Protein AF-0000000085978468 (afdb_homodimer)

Nearest PDB structures (foldseek):
  7ov3-assembly1_A  TM=9.668E-01  e=3.019E-41  Sus scrofa
  2bq8-assembly1_X  TM=9.575E-01  e=3.604E-41  Homo sapiens
  1qhw-assembly1_A  TM=9.671E-01  e=4.056E-40  Rattus norvegicus
  1qfc-assembly1_A  TM=9.639E-01  e=6.509E-35  Rattus norvegicus
  3tgh-assembly1_A  TM=8.774E-01  e=1.581E-21  Plasmodium falciparum 3D7

Radius of gyration: 28.79 Å; Cα contacts (8 Å, |Δi|>4): 1608; chains: 2; bounding box: 61×86×81 Å

Structure (mmCIF, N/CA/C/O backbone):
data_AF-0000000085978468-model_v1
#
loop_
_entity.id
_entity.type
_entity.pdbx_description
1 polymer 'Tartrate-resistant acid phosphatase type 5'
#
loop_
_atom_site.group_PDB
_atom_site.id
_atom_site.type_symbol
_atom_site.label_atom_id
_atom_site.label_alt_id
_atom_site.label_comp_id
_atom_site.label_asym_id
_atom_site.label_entity_id
_atom_site.label_seq_id
_atom_site.pdbx_PDB_ins_code
_atom_site.Cartn_x
_atom_site.Cartn_y
_atom_site.Cartn_z
_atom_site.occupancy
_atom_site.B_iso_or_equiv
_atom_site.auth_seq_id
_atom_site.auth_comp_id
_atom_site.auth_asym_id
_atom_site.auth_atom_id
_atom_site.pdbx_PDB_model_num
ATOM 1 N N . MET A 1 1 ? 39.812 1.463 46.656 1 26.48 1 MET A N 1
ATOM 2 C CA . MET A 1 1 ? 38.469 1.036 47.031 1 26.48 1 MET A CA 1
ATOM 3 C C . MET A 1 1 ? 37.406 1.981 46.5 1 26.48 1 MET A C 1
ATOM 5 O O . MET A 1 1 ? 37.062 2.984 47.125 1 26.48 1 MET A O 1
ATOM 9 N N . MET A 1 2 ? 37.5 2.389 45.219 1 29.5 2 MET A N 1
ATOM 10 C CA . MET A 1 2 ? 36.812 3.49 44.531 1 29.5 2 MET A CA 1
ATOM 11 C C . MET A 1 2 ? 35.312 3.211 44.438 1 29.5 2 MET A C 1
ATOM 13 O O . MET A 1 2 ? 34.906 2.162 43.906 1 29.5 2 MET A O 1
ATOM 17 N N . THR A 1 3 ? 34.469 3.848 45.344 1 26.75 3 THR A N 1
ATOM 18 C CA . THR A 1 3 ? 33.031 3.703 45.562 1 26.75 3 THR A CA 1
ATOM 19 C C . THR A 1 3 ? 32.25 4.137 44.344 1 26.75 3 THR A C 1
ATOM 21 O O . THR A 1 3 ? 32.375 5.27 43.875 1 26.75 3 THR A O 1
ATOM 24 N N . PHE A 1 4 ? 32 3.252 43.375 1 26.36 4 PHE A N 1
ATOM 25 C CA . PHE A 1 4 ? 31.234 3.422 42.125 1 26.36 4 PHE A CA 1
ATOM 26 C C . PHE A 1 4 ? 29.797 3.82 42.438 1 26.36 4 PHE A C 1
ATOM 28 O O . PHE A 1 4 ? 29.047 3.035 43 1 26.36 4 PHE A O 1
ATOM 35 N N . LYS A 1 5 ? 29.641 5.137 42.781 1 25.38 5 LYS A N 1
ATOM 36 C CA . LYS A 1 5 ? 28.297 5.602 43.125 1 25.38 5 LYS A CA 1
ATOM 37 C C . LYS A 1 5 ? 27.312 5.332 41.969 1 25.38 5 LYS A C 1
ATOM 39 O O . LYS A 1 5 ? 27.578 5.676 40.812 1 25.38 5 LYS A O 1
ATOM 44 N N . ALA A 1 6 ? 26.25 4.406 42.219 1 24.42 6 ALA A N 1
ATOM 45 C CA . ALA A 1 6 ? 25.078 3.906 41.5 1 24.42 6 ALA A CA 1
ATOM 46 C C . ALA A 1 6 ? 24.156 5.051 41.094 1 24.42 6 ALA A C 1
ATOM 48 O O . ALA A 1 6 ? 23.578 5.723 41.969 1 24.42 6 ALA A O 1
ATOM 49 N N . THR A 1 7 ? 24.5 5.918 40.219 1 24.58 7 THR A N 1
ATOM 50 C CA . THR A 1 7 ? 23.531 6.938 39.812 1 24.58 7 THR A CA 1
ATOM 51 C C . THR A 1 7 ? 22.25 6.297 39.312 1 24.58 7 THR A C 1
ATOM 53 O O . THR A 1 7 ? 22.281 5.531 38.344 1 24.58 7 THR A O 1
ATOM 56 N N . CYS A 1 8 ? 21.297 6.008 40.219 1 23.36 8 CYS A N 1
ATOM 57 C CA . CYS A 1 8 ? 19.969 5.473 39.938 1 23.36 8 CYS A CA 1
ATOM 58 C C . CYS A 1 8 ? 19.25 6.309 38.875 1 23.36 8 CYS A C 1
ATOM 60 O O . CYS A 1 8 ? 19.016 7.5 39.062 1 23.36 8 CYS A O 1
ATOM 62 N N . LEU A 1 9 ? 19.375 5.98 37.625 1 24.44 9 LEU A N 1
ATOM 63 C CA . LEU A 1 9 ? 18.656 6.555 36.5 1 24.44 9 LEU A CA 1
ATOM 64 C C . LEU A 1 9 ? 17.156 6.453 36.688 1 24.44 9 LEU A C 1
ATOM 66 O O . LEU A 1 9 ? 16.609 5.355 36.844 1 24.44 9 LEU A O 1
ATOM 70 N N . PHE A 1 10 ? 16.516 7.484 37.281 1 25.12 10 PHE A N 1
ATOM 71 C CA . PHE A 1 10 ? 15.086 7.672 37.469 1 25.12 10 PHE A CA 1
ATOM 72 C C . PHE A 1 10 ? 14.344 7.531 36.125 1 25.12 10 PHE A C 1
ATOM 74 O O . PHE A 1 10 ? 14.555 8.32 35.219 1 25.12 10 PHE A O 1
ATOM 81 N N . PHE A 1 11 ? 14.078 6.359 35.688 1 29.09 11 PHE A N 1
ATOM 82 C CA . PHE A 1 11 ? 13.094 6.129 34.625 1 29.09 11 PHE A CA 1
ATOM 83 C C . PHE A 1 11 ? 11.711 6.602 35.094 1 29.09 11 PHE A C 1
ATOM 85 O O . PHE A 1 11 ? 11.07 5.953 35.906 1 29.09 11 PHE A O 1
ATOM 92 N N . ALA A 1 12 ? 11.484 7.918 35.219 1 30.02 12 ALA A N 1
ATOM 93 C CA . ALA A 1 12 ? 10.148 8.43 35.5 1 30.02 12 ALA A CA 1
ATOM 94 C C . ALA A 1 12 ? 9.141 7.93 34.469 1 30.02 12 ALA A C 1
ATOM 96 O O . ALA A 1 12 ? 9.266 8.219 33.281 1 30.02 12 ALA A O 1
ATOM 97 N N . SER A 1 13 ? 8.648 6.797 34.688 1 30.3 13 SER A N 1
ATOM 98 C CA . SER A 1 13 ? 7.465 6.387 33.938 1 30.3 13 SER A CA 1
ATOM 99 C C . SER A 1 13 ? 6.383 7.457 33.969 1 30.3 13 SER A C 1
ATOM 101 O O . SER A 1 13 ? 6.145 8.062 35.031 1 30.3 13 SER A O 1
ATOM 103 N N . ILE A 1 14 ? 6.062 8.133 32.938 1 32.5 14 ILE A N 1
ATOM 104 C CA . ILE A 1 14 ? 4.953 9.055 32.719 1 32.5 14 ILE A CA 1
ATOM 105 C C . ILE A 1 14 ? 3.666 8.438 33.281 1 32.5 14 ILE A C 1
ATOM 107 O O . ILE A 1 14 ? 2.564 8.852 32.906 1 32.5 14 ILE A O 1
ATOM 111 N N . THR A 1 15 ? 3.742 7.262 34 1 33.84 15 THR A N 1
ATOM 112 C CA . THR A 1 15 ? 2.471 6.738 34.469 1 33.84 15 THR A CA 1
ATOM 113 C C . THR A 1 15 ? 1.829 7.707 35.469 1 33.84 15 THR A C 1
ATOM 115 O O . THR A 1 15 ? 0.664 7.547 35.812 1 33.84 15 THR A O 1
ATOM 118 N N . GLU A 1 16 ? 2.652 8.391 36.25 1 32.75 16 GLU A N 1
ATOM 119 C CA . GLU A 1 16 ? 2.045 8.938 37.469 1 32.75 16 GLU A CA 1
ATOM 120 C C . GLU A 1 16 ? 1.014 10.008 37.125 1 32.75 16 GLU A C 1
ATOM 122 O O . GLU A 1 16 ? 0.397 10.586 38.031 1 32.75 16 GLU A O 1
ATOM 127 N N . PHE A 1 17 ? 1.18 10.633 36 1 33.09 17 PHE A N 1
ATOM 128 C CA . PHE A 1 17 ? 0.392 11.859 35.969 1 33.09 17 PHE A CA 1
ATOM 129 C C . PHE A 1 17 ? -1.087 11.547 35.781 1 33.09 17 PHE A C 1
ATOM 131 O O . PHE A 1 17 ? -1.869 12.422 35.406 1 33.09 17 PHE A O 1
ATOM 138 N N . LEU A 1 18 ? -1.506 10.18 35.688 1 33.34 18 LEU A N 1
ATOM 139 C CA . LEU A 1 18 ? -2.932 10.047 35.406 1 33.34 18 LEU A CA 1
ATOM 140 C C . LEU A 1 18 ? -3.756 10.242 36.688 1 33.34 18 LEU A C 1
ATOM 142 O O . LEU A 1 18 ? -4.066 9.281 37.375 1 33.34 18 LEU A O 1
ATOM 146 N N . ASN A 1 19 ? -3.453 10.977 37.562 1 31.91 19 ASN A N 1
ATOM 147 C CA . ASN A 1 19 ? -4.527 11.211 38.531 1 31.91 19 ASN A CA 1
ATOM 148 C C . ASN A 1 19 ? -5.836 11.57 37.844 1 31.91 19 ASN A C 1
ATOM 150 O O . ASN A 1 19 ? -5.906 12.578 37.125 1 31.91 19 ASN A O 1
ATOM 154 N N . VAL A 1 20 ? -6.832 10.695 37.75 1 36.25 20 VAL A N 1
ATOM 155 C CA . VAL A 1 20 ? -8.188 10.883 37.219 1 36.25 20 VAL A CA 1
ATOM 156 C C . VAL A 1 20 ? -8.859 12.039 37.969 1 36.25 20 VAL A C 1
ATOM 158 O O . VAL A 1 20 ? -9.586 11.812 38.938 1 36.25 20 VAL A O 1
ATOM 161 N N . SER A 1 21 ? -8.242 12.867 38.719 1 32.44 21 SER A N 1
ATOM 162 C CA . SER A 1 21 ? -9.125 13.914 39.219 1 32.44 21 SER A CA 1
ATOM 163 C C . SER A 1 21 ? -9.992 14.492 38.094 1 32.44 21 SER A C 1
ATOM 165 O O . SER A 1 21 ? -9.578 14.523 36.938 1 32.44 21 SER A O 1
ATOM 167 N N . THR A 1 22 ? -11.328 14.5 38.188 1 38.53 22 THR A N 1
ATOM 168 C CA . THR A 1 22 ? -12.281 15.203 37.344 1 38.53 22 THR A CA 1
ATOM 169 C C . THR A 1 22 ? -11.664 16.469 36.75 1 38.53 22 THR A C 1
ATOM 171 O O . THR A 1 22 ? -11.711 17.531 37.375 1 38.53 22 THR A O 1
ATOM 174 N N . CYS A 1 23 ? -10.484 16.469 36.469 1 41.81 23 CYS A N 1
ATOM 175 C CA . CYS A 1 23 ? -9.695 17.625 36.031 1 41.81 23 CYS A CA 1
ATOM 176 C C . CYS A 1 23 ? -10.367 18.328 34.875 1 41.81 23 CYS A C 1
ATOM 178 O O . CYS A 1 23 ? -10.609 17.719 33.812 1 41.81 23 CYS A O 1
ATOM 180 N N . LEU A 1 24 ? -11.25 19.297 35.062 1 49.84 24 LEU A N 1
ATOM 181 C CA . LEU A 1 24 ? -11.805 20.25 34.094 1 49.84 24 LEU A CA 1
ATOM 182 C C . LEU A 1 24 ? -10.859 20.453 32.938 1 49.84 24 LEU A C 1
ATOM 184 O O . LEU A 1 24 ? -9.648 20.609 33.125 1 49.84 24 LEU A O 1
ATOM 188 N N . LYS A 1 25 ? -11.227 20.094 31.75 1 68.25 25 LYS A N 1
ATOM 189 C CA . LYS A 1 25 ? -10.469 20.328 30.531 1 68.25 25 LYS A CA 1
ATOM 190 C C . LYS A 1 25 ? -9.945 21.766 30.469 1 68.25 25 LYS A C 1
ATOM 192 O O . LYS A 1 25 ? -10.727 22.703 30.344 1 68.25 25 LYS A O 1
ATOM 197 N N . SER A 1 26 ? -8.875 22.109 30.844 1 83.94 26 SER A N 1
ATOM 198 C CA . SER A 1 26 ? -8.297 23.453 30.969 1 83.94 26 SER A CA 1
ATOM 199 C C . SER A 1 26 ? -7.508 23.828 29.719 1 83.94 26 SER A C 1
ATOM 201 O O . SER A 1 26 ? -6.953 24.922 29.641 1 83.94 26 SER A O 1
ATOM 203 N N . SER A 1 27 ? -7.566 23.031 28.719 1 96.62 27 SER A N 1
ATOM 204 C CA . SER A 1 27 ? -6.793 23.328 27.516 1 96.62 27 SER A CA 1
ATOM 205 C C . SER A 1 27 ? -7.523 22.859 26.266 1 96.62 27 SER A C 1
ATOM 207 O O . SER A 1 27 ? -8.453 22.062 26.344 1 96.62 27 SER A O 1
ATOM 209 N N . LEU A 1 28 ? -7.316 23.562 25.109 1 98.44 28 LEU A N 1
ATOM 210 C CA . LEU A 1 28 ? -7.695 23.062 23.797 1 98.44 28 LEU A CA 1
ATOM 211 C C . LEU A 1 28 ? -6.727 22 23.312 1 98.44 28 LEU A C 1
ATOM 213 O O . LEU A 1 28 ? -5.508 22.203 23.328 1 98.44 28 LEU A O 1
ATOM 217 N N . LYS A 1 29 ? -7.25 20.812 22.969 1 98.75 29 LYS A N 1
ATOM 218 C CA . LYS A 1 29 ? -6.406 19.688 22.594 1 98.75 29 LYS A CA 1
ATOM 219 C C . LYS A 1 29 ? -6.703 19.234 21.172 1 98.75 29 LYS A C 1
ATOM 221 O O . LYS A 1 29 ? -7.859 18.969 20.828 1 98.75 29 LYS A O 1
ATOM 226 N N . LEU A 1 30 ? -5.66 19.156 20.359 1 98.88 30 LEU A N 1
ATOM 227 C CA . LEU A 1 30 ? -5.777 18.781 18.953 1 98.88 30 LEU A CA 1
ATOM 228 C C . LEU A 1 30 ? -4.844 17.625 18.625 1 98.88 30 LEU A C 1
ATOM 230 O O . LEU A 1 30 ? -3.824 17.422 19.281 1 98.88 30 LEU A O 1
ATOM 234 N N . GLU A 1 31 ? -5.227 16.812 17.688 1 98.94 31 GLU A N 1
ATOM 235 C CA . GLU A 1 31 ? -4.312 15.891 17.031 1 98.94 31 GLU A CA 1
ATOM 236 C C . GLU A 1 31 ? -4.105 16.266 15.562 1 98.94 31 GLU A C 1
ATOM 238 O O . GLU A 1 31 ? -5.004 16.812 14.93 1 98.94 31 GLU A O 1
ATOM 243 N N . VAL A 1 32 ? -2.877 16.031 15.086 1 98.94 32 VAL A N 1
ATOM 244 C CA . VAL A 1 32 ? -2.506 16.375 13.719 1 98.94 32 VAL A CA 1
ATOM 245 C C . VAL A 1 32 ? -1.929 15.148 13.016 1 98.94 32 VAL A C 1
ATOM 247 O O . VAL A 1 32 ? -1.087 14.438 13.578 1 98.94 32 VAL A O 1
ATOM 250 N N . LEU A 1 33 ? -2.387 14.836 11.844 1 98.88 33 LEU A N 1
ATOM 251 C CA . LEU A 1 33 ? -1.764 13.836 10.992 1 98.88 33 LEU A CA 1
ATOM 252 C C . LEU A 1 33 ? -1.83 14.258 9.523 1 98.88 33 LEU A C 1
ATOM 254 O O . LEU A 1 33 ? -2.68 15.062 9.141 1 98.88 33 LEU A O 1
ATOM 258 N N . ALA A 1 34 ? -0.915 13.82 8.734 1 98.94 34 ALA A N 1
ATOM 259 C CA . ALA A 1 34 ? -0.902 13.977 7.285 1 98.94 34 ALA A CA 1
ATOM 260 C C . ALA A 1 34 ? -0.398 12.711 6.602 1 98.94 34 ALA A C 1
ATOM 262 O O . ALA A 1 34 ? 0.138 11.82 7.258 1 98.94 34 ALA A O 1
ATOM 263 N N . ASP A 1 35 ? -0.643 12.641 5.289 1 98.69 35 ASP A N 1
ATOM 264 C CA . ASP A 1 35 ? -0.158 11.516 4.496 1 98.69 35 ASP A CA 1
ATOM 265 C C . ASP A 1 35 ? -0.61 10.18 5.098 1 98.69 35 ASP A C 1
ATOM 267 O O . ASP A 1 35 ? 0.208 9.289 5.328 1 98.69 35 ASP A O 1
ATOM 271 N N . TRP A 1 36 ? -1.919 10.102 5.289 1 98.56 36 TRP A N 1
ATOM 272 C CA . TRP A 1 36 ? -2.477 9.008 6.066 1 98.56 36 TRP A CA 1
ATOM 273 C C . TRP A 1 36 ? -3.328 8.094 5.191 1 98.56 36 TRP A C 1
ATOM 275 O O . TRP A 1 36 ? -3.678 6.98 5.594 1 98.56 36 TRP A O 1
ATOM 285 N N . GLY A 1 37 ? -3.617 8.43 3.953 1 96.12 37 GLY A N 1
ATOM 286 C CA . GLY A 1 37 ? -4.742 7.98 3.15 1 96.12 37 GLY A CA 1
ATOM 287 C C . GLY A 1 37 ? -4.582 6.559 2.645 1 96.12 37 GLY A C 1
ATOM 288 O O . GLY A 1 37 ? -4.535 6.328 1.436 1 96.12 37 GLY A O 1
ATOM 289 N N . GLY A 1 38 ? -4.441 5.578 3.463 1 96.25 38 GLY A N 1
ATOM 290 C CA . GLY A 1 38 ? -4.512 4.172 3.104 1 96.25 38 GLY A CA 1
ATOM 291 C C . GLY A 1 38 ? -3.83 3.857 1.785 1 96.25 38 GLY A C 1
ATOM 292 O O . GLY A 1 38 ? -2.676 4.234 1.571 1 96.25 38 GLY A O 1
ATOM 293 N N . ILE A 1 39 ? -4.539 2.936 0.943 1 94.56 39 ILE A N 1
ATOM 294 C CA . ILE A 1 39 ? -4.07 2.479 -0.36 1 94.56 39 ILE A CA 1
ATOM 295 C C . ILE A 1 39 ? -5.266 2.184 -1.264 1 94.56 39 ILE A C 1
ATOM 297 O O . ILE A 1 39 ? -6.379 1.966 -0.779 1 94.56 39 ILE A O 1
ATOM 301 N N . PRO A 1 40 ? -5.066 2.219 -2.588 1 93.75 40 PRO A N 1
ATOM 302 C CA . PRO A 1 40 ? -6.207 2.072 -3.498 1 93.75 40 PRO A CA 1
ATOM 303 C C . PRO A 1 40 ? -6.531 0.612 -3.807 1 93.75 40 PRO A C 1
ATOM 305 O O . PRO A 1 40 ? -6.895 0.281 -4.938 1 93.75 40 PRO A O 1
ATOM 308 N N . ILE A 1 41 ? -6.215 -0.305 -2.98 1 91.94 41 ILE A N 1
ATOM 309 C CA . ILE A 1 41 ? -6.559 -1.719 -3.074 1 91.94 41 ILE A CA 1
ATOM 310 C C . ILE A 1 41 ? -7.301 -2.152 -1.812 1 91.94 41 ILE A C 1
ATOM 312 O O . ILE A 1 41 ? -6.906 -1.795 -0.699 1 91.94 41 ILE A O 1
ATOM 316 N N . PHE A 1 42 ? -8.367 -2.881 -1.982 1 91.19 42 PHE A N 1
ATOM 317 C CA . PHE A 1 42 ? -9.109 -3.377 -0.827 1 91.19 42 PHE A CA 1
ATOM 318 C C . PHE A 1 42 ? -8.164 -4.004 0.19 1 91.19 42 PHE A C 1
ATOM 320 O O . PHE A 1 42 ? -7.258 -4.758 -0.177 1 91.19 42 PHE A O 1
ATOM 327 N N . PRO A 1 43 ? -8.32 -3.754 1.477 1 93.38 43 PRO A N 1
ATOM 328 C CA . PRO A 1 43 ? -9.453 -3.088 2.129 1 93.38 43 PRO A CA 1
ATOM 329 C C . PRO A 1 43 ? -9.258 -1.579 2.25 1 93.38 43 PRO A C 1
ATOM 331 O O . PRO A 1 43 ? -9.906 -0.935 3.08 1 93.38 43 PRO A O 1
ATOM 334 N N . TYR A 1 44 ? -8.391 -0.99 1.542 1 95.69 44 TYR A N 1
ATOM 335 C CA . TYR A 1 44 ? -8.172 0.442 1.376 1 95.69 44 TYR A CA 1
ATOM 336 C C . TYR A 1 44 ? -7.535 1.044 2.621 1 95.69 44 TYR A C 1
ATOM 338 O O . TYR A 1 44 ? -7.723 2.227 2.916 1 95.69 44 TYR A O 1
ATOM 346 N N . LYS A 1 45 ? -6.992 0.301 3.428 1 95.44 45 LYS A N 1
ATOM 347 C CA . LYS A 1 45 ? -6.293 0.747 4.629 1 95.44 45 LYS A CA 1
ATOM 348 C C . LYS A 1 45 ? -4.992 -0.023 4.828 1 95.44 45 LYS A C 1
ATOM 350 O O . LYS A 1 45 ? -4.762 -1.045 4.176 1 95.44 45 LYS A O 1
ATOM 355 N N . THR A 1 46 ? -4.102 0.425 5.602 1 96 46 THR A N 1
ATOM 356 C CA . THR A 1 46 ? -2.834 -0.224 5.914 1 96 46 THR A CA 1
ATOM 357 C C . THR A 1 46 ? -2.709 -0.47 7.414 1 96 46 THR A C 1
ATOM 359 O O . THR A 1 46 ? -3.426 0.138 8.211 1 96 46 THR A O 1
ATOM 362 N N . PHE A 1 47 ? -1.781 -1.299 7.777 1 95.69 47 PHE A N 1
ATOM 363 C CA . PHE A 1 47 ? -1.512 -1.568 9.188 1 95.69 47 PHE A CA 1
ATOM 364 C C . PHE A 1 47 ? -0.993 -0.318 9.883 1 95.69 47 PHE A C 1
ATOM 366 O O . PHE A 1 47 ? -1.287 -0.091 11.062 1 95.69 47 PHE A O 1
ATOM 373 N N . VAL A 1 48 ? -0.223 0.465 9.219 1 97.62 48 VAL A N 1
ATOM 374 C CA . VAL A 1 48 ? 0.331 1.686 9.797 1 97.62 48 VAL A CA 1
ATOM 375 C C . VAL A 1 48 ? -0.795 2.672 10.094 1 97.62 48 VAL A C 1
ATOM 377 O O . VAL A 1 48 ? -0.889 3.199 11.203 1 97.62 48 VAL A O 1
ATOM 380 N N . GLU A 1 49 ? -1.659 2.895 9.102 1 98.19 49 GLU A N 1
ATOM 381 C CA . GLU A 1 49 ? -2.811 3.775 9.273 1 98.19 49 GLU A CA 1
ATOM 382 C C . GLU A 1 49 ? -3.664 3.338 10.461 1 98.19 49 GLU A C 1
ATOM 384 O O . GLU A 1 49 ? -4.055 4.164 11.289 1 98.19 49 GLU A O 1
ATOM 389 N N . LEU A 1 50 ? -3.889 2.07 10.555 1 98.19 50 LEU A N 1
ATOM 390 C CA . LEU A 1 50 ? -4.73 1.534 11.625 1 98.19 50 LEU A CA 1
ATOM 391 C C . LEU A 1 50 ? -4.055 1.695 12.977 1 98.19 50 LEU A C 1
ATOM 393 O O . LEU A 1 50 ? -4.715 2 13.977 1 98.19 50 LEU A O 1
ATOM 397 N N . ALA A 1 51 ? -2.775 1.462 12.992 1 98.56 51 ALA A N 1
ATOM 398 C CA . ALA A 1 51 ? -2.035 1.604 14.242 1 98.56 51 ALA A CA 1
ATOM 399 C C . ALA A 1 51 ? -2.049 3.051 14.727 1 98.56 51 ALA A C 1
ATOM 401 O O . ALA A 1 51 ? -2.229 3.311 15.922 1 98.56 51 ALA A O 1
ATOM 402 N N . VAL A 1 52 ? -1.854 3.939 13.875 1 98.88 52 VAL A N 1
ATOM 403 C CA . VAL A 1 52 ? -1.899 5.359 14.211 1 98.88 52 VAL A CA 1
ATOM 404 C C . VAL A 1 52 ? -3.291 5.723 14.727 1 98.88 52 VAL A C 1
ATOM 406 O O . VAL A 1 52 ? -3.428 6.363 15.766 1 98.88 52 VAL A O 1
ATOM 409 N N . GLY A 1 53 ? -4.34 5.281 13.977 1 98.88 53 GLY A N 1
ATOM 410 C CA . GLY A 1 53 ? -5.703 5.547 14.406 1 98.88 53 GLY A CA 1
ATOM 411 C C . GLY A 1 53 ? -6.008 5.031 15.797 1 98.88 53 GLY A C 1
ATOM 412 O O . GLY A 1 53 ? -6.652 5.715 16.594 1 98.88 53 GLY A O 1
ATOM 413 N N . ARG A 1 54 ? -5.531 3.861 16.078 1 98.81 54 ARG A N 1
ATOM 414 C CA . ARG A 1 54 ? -5.766 3.258 17.391 1 98.81 54 ARG A CA 1
ATOM 415 C C . ARG A 1 54 ? -5.117 4.082 18.5 1 98.81 54 ARG A C 1
ATOM 417 O O . ARG A 1 54 ? -5.734 4.332 19.531 1 98.81 54 ARG A O 1
ATOM 424 N N . GLU A 1 55 ? -3.895 4.457 18.266 1 98.88 55 GLU A N 1
ATOM 425 C CA . GLU A 1 55 ? -3.205 5.223 19.297 1 98.88 55 GLU A CA 1
ATOM 426 C C . GLU A 1 55 ? -3.818 6.609 19.453 1 98.88 55 GLU A C 1
ATOM 428 O O . GLU A 1 55 ? -3.895 7.133 20.578 1 98.88 55 GLU A O 1
ATOM 433 N N . MET A 1 56 ? -4.188 7.223 18.344 1 98.88 56 MET A N 1
ATOM 434 C CA . MET A 1 56 ? -4.906 8.492 18.422 1 98.88 56 MET A CA 1
ATOM 435 C C . MET A 1 56 ? -6.164 8.352 19.281 1 98.88 56 MET A C 1
ATOM 437 O O . MET A 1 56 ? -6.445 9.211 20.125 1 98.88 56 MET A O 1
ATOM 441 N N . ALA A 1 57 ? -6.875 7.285 19.047 1 98.94 57 ALA A N 1
ATOM 442 C CA . ALA A 1 57 ? -8.109 7.043 19.781 1 98.94 57 ALA A CA 1
ATOM 443 C C . ALA A 1 57 ? -7.836 6.836 21.266 1 98.94 57 ALA A C 1
ATOM 445 O O . ALA A 1 57 ? -8.586 7.316 22.125 1 98.94 57 ALA A O 1
ATOM 446 N N . LEU A 1 58 ? -6.824 6.09 21.531 1 98.81 58 LEU A N 1
ATOM 447 C CA . LEU A 1 58 ? -6.465 5.84 22.922 1 98.81 58 LEU A CA 1
ATOM 448 C C . LEU A 1 58 ? -6.125 7.145 23.641 1 98.81 58 LEU A C 1
ATOM 450 O O . LEU A 1 58 ? -6.598 7.387 24.75 1 98.81 58 LEU A O 1
ATOM 454 N N . LEU A 1 59 ? -5.344 7.941 23.016 1 98.56 59 LEU A N 1
ATOM 455 C CA . LEU A 1 59 ? -4.969 9.227 23.594 1 98.56 59 LEU A CA 1
ATOM 456 C C . LEU A 1 59 ? -6.195 10.109 23.781 1 98.56 59 LEU A C 1
ATOM 458 O O . LEU A 1 59 ? -6.348 10.75 24.828 1 98.56 59 LEU A O 1
ATOM 462 N N . ALA A 1 60 ? -7.016 10.156 22.766 1 98.5 60 ALA A N 1
ATOM 463 C CA . ALA A 1 60 ? -8.219 10.977 22.797 1 98.5 60 ALA A CA 1
ATOM 464 C C . ALA A 1 60 ? -9.156 10.523 23.922 1 98.5 60 ALA A C 1
ATOM 466 O O . ALA A 1 60 ? -9.82 11.352 24.547 1 98.5 60 ALA A O 1
ATOM 467 N N . SER A 1 61 ? -9.203 9.258 24.125 1 98.06 61 SER A N 1
ATOM 468 C CA . SER A 1 61 ? -10.078 8.727 25.172 1 98.06 61 SER A CA 1
ATOM 469 C C . SER A 1 61 ? -9.586 9.133 26.562 1 98.06 61 SER A C 1
ATOM 471 O O . SER A 1 61 ? -10.383 9.336 27.469 1 98.06 61 SER A O 1
ATOM 473 N N . LYS A 1 62 ? -8.344 9.289 26.672 1 97.31 62 LYS A N 1
ATOM 474 C CA . LYS A 1 62 ? -7.734 9.633 27.953 1 97.31 62 LYS A CA 1
ATOM 475 C C . LYS A 1 62 ? -7.785 11.141 28.188 1 97.31 62 LYS A C 1
ATOM 477 O O . LYS A 1 62 ? -8.023 11.586 29.312 1 97.31 62 LYS A O 1
ATOM 482 N N . LEU A 1 63 ? -7.57 11.906 27.156 1 96.25 63 LEU A N 1
ATOM 483 C CA . LEU A 1 63 ? -7.32 13.328 27.359 1 96.25 63 LEU A CA 1
ATOM 484 C C . LEU A 1 63 ? -8.516 14.156 26.891 1 96.25 63 LEU A C 1
ATOM 486 O O . LEU A 1 63 ? -8.656 15.32 27.281 1 96.25 63 LEU A O 1
ATOM 490 N N . GLY A 1 64 ? -9.375 13.586 25.984 1 95.81 64 GLY A N 1
ATOM 491 C CA . GLY A 1 64 ? -10.445 14.367 25.375 1 95.81 64 GLY A CA 1
ATOM 492 C C . GLY A 1 64 ? -9.938 15.344 24.328 1 95.81 64 GLY A C 1
ATOM 493 O O . GLY A 1 64 ? -9.555 16.469 24.656 1 95.81 64 GLY A O 1
ATOM 494 N N . ILE A 1 65 ? -10.016 15 23.109 1 97.44 65 ILE A N 1
ATOM 495 C CA . ILE A 1 65 ? -9.523 15.844 22.031 1 97.44 65 ILE A CA 1
ATOM 496 C C . ILE A 1 65 ? -10.68 16.656 21.453 1 97.44 65 ILE A C 1
ATOM 498 O O . ILE A 1 65 ? -11.828 16.188 21.422 1 97.44 65 ILE A O 1
ATOM 502 N N . ASP A 1 66 ? -10.336 17.875 21 1 98.44 66 ASP A N 1
ATOM 503 C CA . ASP A 1 66 ? -11.375 18.797 20.547 1 98.44 66 ASP A CA 1
ATOM 504 C C . ASP A 1 66 ? -11.539 18.719 19.031 1 98.44 66 ASP A C 1
ATOM 506 O O . ASP A 1 66 ? -12.625 18.984 18.516 1 98.44 66 ASP A O 1
ATOM 510 N N . ALA A 1 67 ? -10.469 18.438 18.281 1 98.88 67 ALA A N 1
ATOM 511 C CA . ALA A 1 67 ? -10.5 18.328 16.828 1 98.88 67 ALA A CA 1
ATOM 512 C C . ALA A 1 67 ? -9.234 17.656 16.297 1 98.88 67 ALA A C 1
ATOM 514 O O . ALA A 1 67 ? -8.25 17.516 17.016 1 98.88 67 ALA A O 1
ATOM 515 N N . ILE A 1 68 ? -9.281 17.172 15.117 1 98.94 68 ILE A N 1
ATOM 516 C CA . ILE A 1 68 ? -8.148 16.578 14.422 1 98.94 68 ILE A CA 1
ATOM 517 C C . ILE A 1 68 ? -7.84 17.375 13.156 1 98.94 68 ILE A C 1
ATOM 519 O O . ILE A 1 68 ? -8.75 17.719 12.391 1 98.94 68 ILE A O 1
ATOM 523 N N . LEU A 1 69 ? -6.617 17.781 12.992 1 99 69 LEU A N 1
ATOM 524 C CA . LEU A 1 69 ? -6.156 18.422 11.766 1 99 69 LEU A CA 1
ATOM 525 C C . LEU A 1 69 ? -5.602 17.391 10.789 1 99 69 LEU A C 1
ATOM 527 O O . LEU A 1 69 ? -4.531 16.812 11.023 1 99 69 LEU A O 1
ATOM 531 N N . ALA A 1 70 ? -6.305 17.109 9.703 1 98.94 70 ALA A N 1
ATOM 532 C CA . ALA A 1 70 ? -5.906 16.172 8.656 1 98.94 70 ALA A CA 1
ATOM 533 C C . ALA A 1 70 ? -5.363 16.906 7.438 1 98.94 70 ALA A C 1
ATOM 535 O O . ALA A 1 70 ? -6.129 17.438 6.629 1 98.94 70 ALA A O 1
ATOM 536 N N . LEU A 1 71 ? -4.051 16.781 7.215 1 98.94 71 LEU A N 1
ATOM 537 C CA . LEU A 1 71 ? -3.381 17.812 6.422 1 98.94 71 LEU A CA 1
ATOM 538 C C . LEU A 1 71 ? -3.014 17.281 5.043 1 98.94 71 LEU A C 1
ATOM 540 O O . LEU A 1 71 ? -1.943 17.594 4.516 1 98.94 71 LEU A O 1
ATOM 544 N N . GLY A 1 72 ? -3.828 16.438 4.531 1 98.88 72 GLY A N 1
ATOM 545 C CA . GLY A 1 72 ? -3.719 16.125 3.115 1 98.88 72 GLY A CA 1
ATOM 546 C C . GLY A 1 72 ? -3.17 14.742 2.846 1 98.88 72 GLY A C 1
ATOM 547 O O . GLY A 1 72 ? -2.629 14.094 3.746 1 98.88 72 GLY A O 1
ATOM 548 N N . ASP A 1 73 ? -3.275 14.375 1.498 1 98.69 73 ASP A N 1
ATOM 549 C CA . ASP A 1 73 ? -3.072 13 1.056 1 98.69 73 ASP A CA 1
ATOM 550 C C . ASP A 1 73 ? -3.938 12.031 1.859 1 98.69 73 ASP A C 1
ATOM 552 O O . ASP A 1 73 ? -3.43 11.055 2.424 1 98.69 73 ASP A O 1
ATOM 556 N N . ASN A 1 74 ? -5.195 12.383 1.761 1 98.88 74 ASN A N 1
ATOM 557 C CA . ASN A 1 74 ? -6.246 11.695 2.504 1 98.88 74 ASN A CA 1
ATOM 558 C C . ASN A 1 74 ? -6.586 10.352 1.877 1 98.88 74 ASN A C 1
ATOM 560 O O . ASN A 1 74 ? -7.121 9.469 2.547 1 98.88 74 ASN A O 1
ATOM 564 N N . PHE A 1 75 ? -6.336 10.305 0.512 1 98.69 75 PHE A N 1
ATOM 565 C CA . PHE A 1 75 ? -6.621 9.094 -0.242 1 98.69 75 PHE A CA 1
ATOM 566 C C . PHE A 1 75 ? -5.504 8.789 -1.23 1 98.69 75 PHE A C 1
ATOM 568 O O . PHE A 1 75 ? -5.473 9.344 -2.33 1 98.69 75 PHE A O 1
ATOM 575 N N . TYR A 1 76 ? -4.676 7.871 -0.895 1 96.75 76 TYR A N 1
ATOM 576 C CA . TYR A 1 76 ? -3.627 7.449 -1.814 1 96.75 76 TYR A CA 1
ATOM 577 C C . TYR A 1 76 ? -4.184 6.516 -2.883 1 96.75 76 TYR A C 1
ATOM 579 O O . TYR A 1 76 ? -5.098 5.73 -2.619 1 96.75 76 TYR A O 1
ATOM 587 N N . LEU A 1 77 ? -3.736 6.266 -4.109 1 93.5 77 LEU A N 1
ATOM 588 C CA . LEU A 1 77 ? -2.648 7.141 -4.531 1 93.5 77 LEU A CA 1
ATOM 589 C C . LEU A 1 77 ? -3.18 8.312 -5.348 1 93.5 77 LEU A C 1
ATOM 591 O O . LEU A 1 77 ? -2.467 9.297 -5.57 1 93.5 77 LEU A O 1
ATOM 595 N N . ASN A 1 78 ? -4.469 8.172 -5.781 1 94.25 78 ASN A N 1
ATOM 596 C CA . ASN A 1 78 ? -4.957 9.078 -6.812 1 94.25 78 ASN A CA 1
ATOM 597 C C . ASN A 1 78 ? -6.242 9.773 -6.383 1 94.25 78 ASN A C 1
ATOM 599 O O . ASN A 1 78 ? -7.051 10.172 -7.223 1 94.25 78 ASN A O 1
ATOM 603 N N . GLY A 1 79 ? -6.512 9.852 -5.07 1 97.62 79 GLY A N 1
ATOM 604 C CA . GLY A 1 79 ? -7.707 10.516 -4.574 1 97.62 79 GLY A CA 1
ATOM 605 C C . GLY A 1 79 ? -8.977 9.719 -4.812 1 97.62 79 GLY A C 1
ATOM 606 O O . GLY A 1 79 ? -8.914 8.531 -5.145 1 97.62 79 GLY A O 1
ATOM 607 N N . VAL A 1 80 ? -10.164 10.305 -4.535 1 98.44 80 VAL A N 1
ATOM 608 C CA . VAL A 1 80 ? -11.453 9.648 -4.684 1 98.44 80 VAL A CA 1
ATOM 609 C C . VAL A 1 80 ? -12.055 9.977 -6.047 1 98.44 80 VAL A C 1
ATOM 611 O O . VAL A 1 80 ? -11.672 10.977 -6.672 1 98.44 80 VAL A O 1
ATOM 614 N N . LYS A 1 81 ? -12.938 9.148 -6.508 1 97.12 81 LYS A N 1
ATOM 615 C CA . LYS A 1 81 ? -13.586 9.352 -7.801 1 97.12 81 LYS A CA 1
ATOM 616 C C . LYS A 1 81 ? -14.727 10.367 -7.691 1 97.12 81 LYS A C 1
ATOM 618 O O . LYS A 1 81 ? -14.867 11.25 -8.539 1 97.12 81 LYS A O 1
ATOM 623 N N . ASP A 1 82 ? -15.586 10.211 -6.789 1 98.25 82 ASP A N 1
ATOM 624 C CA . ASP A 1 82 ? -16.766 11.031 -6.52 1 98.25 82 ASP A CA 1
ATOM 625 C C . ASP A 1 82 ? -17.203 10.898 -5.062 1 98.25 82 ASP A C 1
ATOM 627 O O . ASP A 1 82 ? -16.5 10.289 -4.25 1 98.25 82 ASP A O 1
ATOM 631 N N . VAL A 1 83 ? -18.281 11.523 -4.66 1 98.44 83 VAL A N 1
ATOM 632 C CA . VAL A 1 83 ? -18.672 11.633 -3.262 1 98.44 83 VAL A CA 1
ATOM 633 C C . VAL A 1 83 ? -19.156 10.273 -2.758 1 98.44 83 VAL A C 1
ATOM 635 O O . VAL A 1 83 ? -19.234 10.039 -1.548 1 98.44 83 VAL A O 1
ATOM 638 N N . THR A 1 84 ? -19.406 9.258 -3.646 1 97.94 84 THR A N 1
ATOM 639 C CA . THR A 1 84 ? -19.891 7.945 -3.24 1 97.94 84 THR A CA 1
ATOM 640 C C . THR A 1 84 ? -18.75 6.934 -3.225 1 97.94 84 THR A C 1
ATOM 642 O O . THR A 1 84 ? -18.969 5.742 -3.002 1 97.94 84 THR A O 1
ATOM 645 N N . ASP A 1 85 ? -17.578 7.387 -3.494 1 97.69 85 ASP A N 1
ATOM 646 C CA . ASP A 1 85 ? -16.422 6.496 -3.508 1 97.69 85 ASP A CA 1
ATOM 647 C C . ASP A 1 85 ? -16.328 5.688 -2.215 1 97.69 85 ASP A C 1
ATOM 649 O O . ASP A 1 85 ? -16.391 6.254 -1.12 1 97.69 85 ASP A O 1
ATOM 653 N N . GLU A 1 86 ? -16.125 4.391 -2.316 1 96.38 86 GLU A N 1
ATOM 654 C CA . GLU A 1 86 ? -16.125 3.5 -1.161 1 96.38 86 GLU A CA 1
ATOM 655 C C . GLU A 1 86 ? -14.93 3.791 -0.249 1 96.38 86 GLU A C 1
ATOM 657 O O . GLU A 1 86 ? -14.93 3.393 0.917 1 96.38 86 GLU A O 1
ATOM 662 N N . ARG A 1 87 ? -14.031 4.523 -0.748 1 97.56 87 ARG A N 1
ATOM 663 C CA . ARG A 1 87 ? -12.836 4.812 0.033 1 97.56 87 ARG A CA 1
ATOM 664 C C . ARG A 1 87 ? -13.148 5.754 1.19 1 97.56 87 ARG A C 1
ATOM 666 O O . ARG A 1 87 ? -12.438 5.77 2.197 1 97.56 87 ARG A O 1
ATOM 673 N N . PHE A 1 88 ? -14.195 6.617 1.122 1 98.69 88 PHE A N 1
ATOM 674 C CA . PHE A 1 88 ? -14.609 7.395 2.283 1 98.69 88 PHE A CA 1
ATOM 675 C C . PHE A 1 88 ? -14.945 6.48 3.457 1 98.69 88 PHE A C 1
ATOM 677 O O . PHE A 1 88 ? -14.539 6.746 4.59 1 98.69 88 PHE A O 1
ATOM 684 N N . LYS A 1 89 ? -15.625 5.406 3.111 1 97.56 89 LYS A N 1
ATOM 685 C CA . LYS A 1 89 ? -15.977 4.434 4.145 1 97.56 89 LYS A CA 1
ATOM 686 C C . LYS A 1 89 ? -14.758 3.617 4.566 1 97.56 89 LYS A C 1
ATOM 688 O O . LYS A 1 89 ? -14.5 3.455 5.762 1 97.56 89 LYS A O 1
ATOM 693 N N . GLY A 1 90 ? -14.039 3.076 3.594 1 96.75 90 GLY A N 1
ATOM 694 C CA . GLY A 1 90 ? -12.945 2.156 3.869 1 96.75 90 GLY A CA 1
ATOM 695 C C . GLY A 1 90 ? -11.742 2.828 4.512 1 96.75 90 GLY A C 1
ATOM 696 O O . GLY A 1 90 ? -11.258 2.377 5.551 1 96.75 90 GLY A O 1
ATOM 697 N N . THR A 1 91 ? -11.258 3.893 3.984 1 98.31 91 THR A N 1
ATOM 698 C CA . THR A 1 91 ? -10 4.531 4.371 1 98.31 91 THR A CA 1
ATOM 699 C C . THR A 1 91 ? -10.211 5.465 5.559 1 98.31 91 THR A C 1
ATOM 701 O O . THR A 1 91 ? -9.32 5.625 6.395 1 98.31 91 THR A O 1
ATOM 704 N N . PHE A 1 92 ? -11.438 6.023 5.738 1 98.81 92 PHE A N 1
ATOM 705 C CA . PHE A 1 92 ? -11.648 7.02 6.785 1 98.81 92 PHE A CA 1
ATOM 706 C C . PHE A 1 92 ? -12.633 6.516 7.824 1 98.81 92 PHE A C 1
ATOM 708 O O . PHE A 1 92 ? -12.25 6.195 8.953 1 98.81 92 PHE A O 1
ATOM 715 N N . GLU A 1 93 ? -13.898 6.297 7.461 1 98.38 93 GLU A N 1
ATOM 716 C CA . GLU A 1 93 ? -14.945 6.031 8.438 1 98.38 93 GLU A CA 1
ATOM 717 C C . GLU A 1 93 ? -14.633 4.793 9.266 1 98.38 93 GLU A C 1
ATOM 719 O O . GLU A 1 93 ? -14.695 4.828 10.5 1 98.38 93 GLU A O 1
ATOM 724 N N . THR A 1 94 ? -14.242 3.721 8.594 1 97 94 THR A N 1
ATOM 725 C CA . THR A 1 94 ? -14.062 2.475 9.336 1 97 94 THR A CA 1
ATOM 726 C C . THR A 1 94 ? -12.633 2.354 9.844 1 97 94 THR A C 1
ATOM 728 O O . THR A 1 94 ? -12.383 1.711 10.867 1 97 94 THR A O 1
ATOM 731 N N . ALA A 1 95 ? -11.688 2.959 9.195 1 97.69 95 ALA A N 1
ATOM 732 C CA . ALA A 1 95 ? -10.305 2.91 9.648 1 97.69 95 ALA A CA 1
ATOM 733 C C . ALA A 1 95 ? -10.133 3.646 10.977 1 97.69 95 ALA A C 1
ATOM 735 O O . ALA A 1 95 ? -9.289 3.273 11.797 1 97.69 95 ALA A O 1
ATOM 736 N N . PHE A 1 96 ? -10.906 4.719 11.203 1 98.5 96 PHE A N 1
ATOM 737 C CA . PHE A 1 96 ? -10.812 5.543 12.398 1 98.5 96 PHE A CA 1
ATOM 738 C C . PHE A 1 96 ? -12.117 5.508 13.188 1 98.5 96 PHE A C 1
ATOM 740 O O . PHE A 1 96 ? -12.539 6.527 13.742 1 98.5 96 PHE A O 1
ATOM 747 N N . ASN A 1 97 ? -12.766 4.34 13.234 1 97.81 97 ASN A N 1
ATOM 748 C CA . ASN A 1 97 ? -14.07 4.195 13.867 1 97.81 97 ASN A CA 1
ATOM 749 C C . ASN A 1 97 ? -13.945 3.977 15.367 1 97.81 97 ASN A C 1
ATOM 751 O O . ASN A 1 97 ? -14.156 2.865 15.859 1 97.81 97 ASN A O 1
ATOM 755 N N . TYR A 1 98 ? -13.672 5.027 16.109 1 98.44 98 TYR A N 1
ATOM 756 C CA . TYR A 1 98 ? -13.578 5.066 17.562 1 98.44 98 TYR A CA 1
ATOM 757 C C . TYR A 1 98 ? -14.422 6.199 18.125 1 98.44 98 TYR A C 1
ATOM 759 O O . TYR A 1 98 ? -14.453 7.301 17.578 1 98.44 98 TYR A O 1
ATOM 767 N N . GLU A 1 99 ? -15.062 5.941 19.234 1 97.94 99 GLU A N 1
ATOM 768 C CA . GLU A 1 99 ? -15.906 6.961 19.844 1 97.94 99 GLU A CA 1
ATOM 769 C C . GLU A 1 99 ? -15.102 8.211 20.188 1 97.94 99 GLU A C 1
ATOM 771 O O . GLU A 1 99 ? -15.578 9.328 20.031 1 97.94 99 GLU A O 1
ATOM 776 N N . SER A 1 100 ? -13.898 8.016 20.625 1 98.56 100 SER A N 1
ATOM 777 C CA . SER A 1 100 ? -13.062 9.117 21.094 1 98.56 100 SER A CA 1
ATOM 778 C C . SER A 1 100 ? -12.594 9.984 19.922 1 98.56 100 SER A C 1
ATOM 780 O O . SER A 1 100 ? -12.117 11.102 20.125 1 98.56 100 SER A O 1
ATOM 782 N N . LEU A 1 101 ? -12.758 9.492 18.703 1 98.69 101 LEU A N 1
ATOM 783 C CA . LEU A 1 101 ? -12.344 10.258 17.531 1 98.69 101 LEU A CA 1
ATOM 784 C C . LEU A 1 101 ? -13.555 10.867 16.844 1 98.69 101 LEU A C 1
ATOM 786 O O . LEU A 1 101 ? -13.43 11.398 15.727 1 98.69 101 LEU A O 1
ATOM 790 N N . ASP A 1 102 ? -14.711 10.75 17.484 1 98.06 102 ASP A N 1
ATOM 791 C CA . ASP A 1 102 ? -15.914 11.391 16.953 1 98.06 102 ASP A CA 1
ATOM 792 C C . ASP A 1 102 ? -15.914 12.883 17.266 1 98.06 102 ASP A C 1
ATOM 794 O O . ASP A 1 102 ? -16.781 13.375 17.984 1 98.06 102 ASP A O 1
ATOM 798 N N . VAL A 1 103 ? -14.953 13.57 16.797 1 98.44 103 VAL A N 1
ATOM 799 C CA . VAL A 1 103 ? -14.734 15.008 16.828 1 98.44 103 VAL A CA 1
ATOM 800 C C . VAL A 1 103 ? -14.523 15.539 15.414 1 98.44 103 VAL A C 1
ATOM 802 O O . VAL A 1 103 ? -14.312 14.766 14.484 1 98.44 103 VAL A O 1
ATOM 805 N N . PRO A 1 104 ? -14.633 16.844 15.125 1 98.62 104 PRO A N 1
ATOM 806 C CA . PRO A 1 104 ? -14.414 17.344 13.773 1 98.62 104 PRO A CA 1
ATOM 807 C C . PRO A 1 104 ? -12.992 17.109 13.273 1 98.62 104 PRO A C 1
ATOM 809 O O . PRO A 1 104 ? -12.023 17.453 13.969 1 98.62 104 PRO A O 1
ATOM 812 N N . TRP A 1 105 ? -12.914 16.484 12.109 1 98.94 105 TRP A N 1
ATOM 813 C CA . TRP A 1 105 ? -11.664 16.406 11.352 1 98.94 105 TRP A CA 1
ATOM 814 C C . TRP A 1 105 ? -11.539 17.578 10.383 1 98.94 105 TRP A C 1
ATOM 816 O O . TRP A 1 105 ? -12.219 17.609 9.352 1 98.94 105 TRP A O 1
ATOM 826 N N . LEU A 1 106 ? -10.719 18.516 10.719 1 98.94 106 LEU A N 1
ATOM 827 C CA . LEU A 1 106 ? -10.461 19.625 9.812 1 98.94 106 LEU A CA 1
ATOM 828 C C . LEU A 1 106 ? -9.508 19.219 8.688 1 98.94 106 LEU A C 1
ATOM 830 O O . LEU A 1 106 ? -8.32 18.984 8.93 1 98.94 106 LEU A O 1
ATOM 834 N N . VAL A 1 107 ? -10.062 19.188 7.441 1 98.94 107 VAL A N 1
ATOM 835 C CA . VAL A 1 107 ? -9.367 18.531 6.344 1 98.94 107 VAL A CA 1
ATOM 836 C C . VAL A 1 107 ? -8.883 19.562 5.332 1 98.94 107 VAL A C 1
ATOM 838 O O . VAL A 1 107 ? -9.578 20.547 5.059 1 98.94 107 VAL A O 1
ATOM 841 N N . VAL A 1 108 ? -7.68 19.375 4.828 1 98.94 108 VAL A N 1
ATOM 842 C CA . VAL A 1 108 ? -7.227 20 3.594 1 98.94 108 VAL A CA 1
ATOM 843 C C . VAL A 1 108 ? -6.75 18.938 2.611 1 98.94 108 VAL A C 1
ATOM 845 O O . VAL A 1 108 ? -6.559 17.781 2.99 1 98.94 108 VAL A O 1
ATOM 848 N N . ALA A 1 109 ? -6.574 19.312 1.34 1 98.94 109 ALA A N 1
ATOM 849 C CA . ALA A 1 109 ? -6.168 18.359 0.309 1 98.94 109 ALA A CA 1
ATOM 850 C C . ALA A 1 109 ? -4.66 18.391 0.082 1 98.94 109 ALA A C 1
ATOM 852 O O . ALA A 1 109 ? -4.035 19.453 0.245 1 98.94 109 ALA A O 1
ATOM 853 N N . GLY A 1 110 ? -4.07 17.25 -0.188 1 98.81 110 GLY A N 1
ATOM 854 C CA . GLY A 1 110 ? -2.717 17.156 -0.705 1 98.81 110 GLY A CA 1
ATOM 855 C C . GLY A 1 110 ? -2.664 16.844 -2.189 1 98.81 110 GLY A C 1
ATOM 856 O O . GLY A 1 110 ? -3.701 16.766 -2.85 1 98.81 110 GLY A O 1
ATOM 857 N N . ASN A 1 111 ? -1.45 16.734 -2.748 1 98.56 111 ASN A N 1
ATOM 858 C CA . ASN A 1 111 ? -1.296 16.547 -4.188 1 98.56 111 ASN A CA 1
ATOM 859 C C . ASN A 1 111 ? -1.952 15.242 -4.648 1 98.56 111 ASN A C 1
ATOM 861 O O . ASN A 1 111 ? -2.557 15.195 -5.723 1 98.56 111 ASN A O 1
ATOM 865 N N . HIS A 1 112 ? -1.865 14.156 -3.896 1 98.12 112 HIS A N 1
ATOM 866 C CA . HIS A 1 112 ? -2.48 12.891 -4.289 1 98.12 112 HIS A CA 1
ATOM 867 C C . HIS A 1 112 ? -4 13.008 -4.328 1 98.12 112 HIS A C 1
ATOM 869 O O . HIS A 1 112 ? -4.66 12.344 -5.133 1 98.12 112 HIS A O 1
ATOM 875 N N . ASP A 1 113 ? -4.555 13.836 -3.465 1 98.81 113 ASP A N 1
ATOM 876 C CA . ASP A 1 113 ? -5.996 14.07 -3.504 1 98.81 113 ASP A CA 1
ATOM 877 C C . ASP A 1 113 ? -6.406 14.75 -4.809 1 98.81 113 ASP A C 1
ATOM 879 O O . ASP A 1 113 ? -7.465 14.453 -5.363 1 98.81 113 ASP A O 1
ATOM 883 N N . TYR A 1 114 ? -5.547 15.586 -5.266 1 98.5 114 TYR A N 1
ATOM 884 C CA . TYR A 1 114 ? -5.844 16.359 -6.465 1 98.5 114 TYR A CA 1
ATOM 885 C C . TYR A 1 114 ? -5.699 15.508 -7.719 1 98.5 114 TYR A C 1
ATOM 887 O O . TYR A 1 114 ? -6.145 15.898 -8.805 1 98.5 114 TYR A O 1
ATOM 895 N N . TYR A 1 115 ? -4.996 14.375 -7.641 1 97.12 115 TYR A N 1
ATOM 896 C CA . TYR A 1 115 ? -5.027 13.438 -8.758 1 97.12 115 TYR A CA 1
ATOM 897 C C . TYR A 1 115 ? -6.43 12.891 -8.977 1 97.12 115 TYR A C 1
ATOM 899 O O . TYR A 1 115 ? -6.73 12.344 -10.039 1 97.12 115 TYR A O 1
ATOM 907 N N . GLY A 1 116 ? -7.258 12.961 -7.961 1 97.81 116 GLY A N 1
ATOM 908 C CA . GLY A 1 116 ? -8.664 12.594 -8.039 1 97.81 116 GLY A CA 1
ATOM 909 C C . GLY A 1 116 ? -9.594 13.789 -7.977 1 97.81 116 GLY A C 1
ATOM 910 O O . GLY A 1 116 ? -9.398 14.781 -8.688 1 97.81 116 GLY A O 1
ATOM 911 N N . ASN A 1 117 ? -10.617 13.695 -7.047 1 98.62 117 ASN A N 1
ATOM 912 C CA . ASN A 1 117 ? -11.711 14.664 -7.012 1 98.62 117 ASN A CA 1
ATOM 913 C C . ASN A 1 117 ? -11.82 15.344 -5.652 1 98.62 117 ASN A C 1
ATOM 915 O O . ASN A 1 117 ? -12.602 14.922 -4.801 1 98.62 117 ASN A O 1
ATOM 919 N N . VAL A 1 118 ? -11.156 16.516 -5.523 1 98.88 118 VAL A N 1
ATOM 920 C CA . VAL A 1 118 ? -11.141 17.234 -4.254 1 98.88 118 VAL A CA 1
ATOM 921 C C . VAL A 1 118 ? -12.523 17.828 -3.98 1 98.88 118 VAL A C 1
ATOM 923 O O . VAL A 1 118 ? -12.961 17.891 -2.828 1 98.88 118 VAL A O 1
ATOM 926 N N . SER A 1 119 ? -13.219 18.234 -5.039 1 98.81 119 SER A N 1
ATOM 927 C CA . SER A 1 119 ? -14.578 18.719 -4.855 1 98.81 119 SER A CA 1
ATOM 928 C C . SER A 1 119 ? -15.469 17.672 -4.223 1 98.81 119 SER A C 1
ATOM 930 O O . SER A 1 119 ? -16.391 17.984 -3.457 1 98.81 119 SER A O 1
ATOM 932 N N . ALA A 1 120 ? -15.242 16.391 -4.562 1 98.88 120 ALA A N 1
ATOM 933 C CA . ALA A 1 120 ? -15.977 15.297 -3.926 1 98.88 120 ALA A CA 1
ATOM 934 C C . ALA A 1 120 ? -15.664 15.219 -2.434 1 98.88 120 ALA A C 1
ATOM 936 O O . ALA A 1 120 ? -16.547 14.898 -1.627 1 98.88 120 ALA A O 1
ATOM 937 N N . GLN A 1 121 ? -14.43 15.477 -2.092 1 98.94 121 GLN A N 1
ATOM 938 C CA . GLN A 1 121 ? -14.055 15.484 -0.682 1 98.94 121 GLN A CA 1
ATOM 939 C C . GLN A 1 121 ? -14.742 16.625 0.064 1 98.94 121 GLN A C 1
ATOM 941 O O . GLN A 1 121 ? -15.164 16.453 1.212 1 98.94 121 GLN A O 1
ATOM 946 N N . ILE A 1 122 ? -14.828 17.781 -0.529 1 98.94 122 ILE A N 1
ATOM 947 C CA . ILE A 1 122 ? -15.562 18.906 0.057 1 98.94 122 ILE A CA 1
ATOM 948 C C . ILE A 1 122 ? -17.031 18.531 0.21 1 98.94 122 ILE A C 1
ATOM 950 O O . ILE A 1 122 ? -17.625 18.766 1.265 1 98.94 122 ILE A O 1
ATOM 954 N N . ALA A 1 123 ? -17.625 17.875 -0.809 1 98.88 123 ALA A N 1
ATOM 955 C CA . ALA A 1 123 ? -19.031 17.469 -0.785 1 98.88 123 ALA A CA 1
ATOM 956 C C . ALA A 1 123 ? -19.297 16.469 0.329 1 98.88 123 ALA A C 1
ATOM 958 O O . ALA A 1 123 ? -20.375 16.453 0.914 1 98.88 123 ALA A O 1
ATOM 959 N N . TYR A 1 124 ? -18.328 15.695 0.66 1 98.88 124 TYR A N 1
ATOM 960 C CA . TYR A 1 124 ? -18.484 14.648 1.663 1 98.88 124 TYR A CA 1
ATOM 961 C C . TYR A 1 124 ? -18.719 15.25 3.045 1 98.88 124 TYR A C 1
ATOM 963 O O . TYR A 1 124 ? -19.203 14.562 3.951 1 98.88 124 TYR A O 1
ATOM 971 N N . THR A 1 125 ? -18.422 16.516 3.258 1 98.75 125 THR A N 1
ATOM 972 C CA . THR A 1 125 ? -18.703 17.219 4.504 1 98.75 125 THR A CA 1
ATOM 973 C C . THR A 1 125 ? -20.188 17.094 4.875 1 98.75 125 THR A C 1
ATOM 975 O O . THR A 1 125 ? -20.531 17.016 6.055 1 98.75 125 THR A O 1
ATOM 978 N N . LYS A 1 126 ? -21.031 16.984 3.928 1 98.31 126 LYS A N 1
ATOM 979 C CA . LYS A 1 126 ? -22.469 16.891 4.16 1 98.31 126 LYS A CA 1
ATOM 980 C C . LYS A 1 126 ? -22.891 15.453 4.469 1 98.31 126 LYS A C 1
ATOM 982 O O . LYS A 1 126 ? -24 15.219 4.938 1 98.31 126 LYS A O 1
ATOM 987 N N . MET A 1 127 ? -22 14.555 4.254 1 98 127 MET A N 1
ATOM 988 C CA . MET A 1 127 ? -22.344 13.141 4.387 1 98 127 MET A CA 1
ATOM 989 C C . MET A 1 127 ? -21.812 12.578 5.703 1 98 127 MET A C 1
ATOM 991 O O . MET A 1 127 ? -22.25 11.508 6.137 1 98 127 MET A O 1
ATOM 995 N N . SER A 1 128 ? -20.906 13.203 6.316 1 97.88 128 SER A N 1
ATOM 996 C CA . SER A 1 128 ? -20.234 12.711 7.512 1 97.88 128 SER A CA 1
ATOM 997 C C . SER A 1 128 ? -20.312 13.727 8.648 1 97.88 128 SER A C 1
ATOM 999 O O . SER A 1 128 ? -20.172 14.93 8.422 1 97.88 128 SER A O 1
ATOM 1001 N N . ASN A 1 129 ? -20.469 13.211 9.852 1 95.12 129 ASN A N 1
ATOM 1002 C CA . ASN A 1 129 ? -20.516 14.094 11.008 1 95.12 129 ASN A CA 1
ATOM 1003 C C . ASN A 1 129 ? -19.125 14.484 11.469 1 95.12 129 ASN A C 1
ATOM 1005 O O . ASN A 1 129 ? -18.953 15.438 12.234 1 95.12 129 ASN A O 1
ATOM 1009 N N . ARG A 1 130 ? -18.125 13.789 11 1 97.06 130 ARG A N 1
ATOM 1010 C CA . ARG A 1 130 ? -16.766 14.023 11.5 1 97.06 130 ARG A CA 1
ATOM 1011 C C . ARG A 1 130 ? -15.906 14.695 10.438 1 97.06 130 ARG A C 1
ATOM 1013 O O . ARG A 1 130 ? -14.977 15.445 10.773 1 97.06 130 ARG A O 1
ATOM 1020 N N . TRP A 1 131 ? -16.266 14.461 9.156 1 98.75 131 TRP A N 1
ATOM 1021 C CA . TRP A 1 131 ? -15.484 15.016 8.055 1 98.75 131 TRP A CA 1
ATOM 1022 C C . TRP A 1 131 ? -15.805 16.484 7.844 1 98.75 131 TRP A C 1
ATOM 1024 O O . TRP A 1 131 ? -16.891 16.828 7.363 1 98.75 131 TRP A O 1
ATOM 1034 N N . PHE A 1 132 ? -14.875 17.375 8.18 1 98.81 132 PHE A N 1
ATOM 1035 C CA . PHE A 1 132 ? -15.109 18.812 8.062 1 98.81 132 PHE A CA 1
ATOM 1036 C C . PHE A 1 132 ? -14.18 19.438 7.023 1 98.81 132 PHE A C 1
ATOM 1038 O O . PHE A 1 132 ? -13.047 19.797 7.34 1 98.81 132 PHE A O 1
ATOM 1045 N N . PHE A 1 133 ? -14.617 19.531 5.848 1 98.88 133 PHE A N 1
ATOM 1046 C CA . PHE A 1 133 ? -13.922 20.109 4.703 1 98.88 133 PHE A CA 1
ATOM 1047 C C . PHE A 1 133 ? -14.844 21.062 3.938 1 98.88 133 PHE A C 1
ATOM 1049 O O . PHE A 1 133 ? -15.211 20.781 2.795 1 98.88 133 PHE A O 1
ATOM 1056 N N . PRO A 1 134 ? -15.148 22.203 4.559 1 98.75 134 PRO A N 1
ATOM 1057 C CA . PRO A 1 134 ? -16.234 23.047 4.059 1 98.75 134 PRO A CA 1
ATOM 1058 C C . PRO A 1 134 ? -15.883 23.766 2.758 1 98.75 134 PRO A C 1
ATOM 1060 O O . PRO A 1 134 ? -16.781 24.141 1.99 1 98.75 134 PRO A O 1
ATOM 1063 N N . ASP A 1 135 ? -14.609 24 2.514 1 98.81 135 ASP A N 1
ATOM 1064 C CA . ASP A 1 135 ? -14.094 24.656 1.321 1 98.81 135 ASP A CA 1
ATOM 1065 C C . ASP A 1 135 ? -12.609 24.375 1.131 1 98.81 135 ASP A C 1
ATOM 1067 O O . ASP A 1 135 ? -11.977 23.75 1.987 1 98.81 135 ASP A O 1
ATOM 1071 N N . PHE A 1 136 ? -12.07 24.797 -0.011 1 98.88 136 PHE A N 1
ATOM 1072 C CA . PHE A 1 136 ? -10.68 24.516 -0.348 1 98.88 136 PHE A CA 1
ATOM 1073 C C . PHE A 1 136 ? -9.742 25.094 0.712 1 98.88 136 PHE A C 1
ATOM 1075 O O . PHE A 1 136 ? -8.68 24.516 0.975 1 98.88 136 PHE A O 1
ATOM 1082 N N . TYR A 1 137 ? -10.078 26.156 1.221 1 98.94 137 TYR A N 1
ATOM 1083 C CA . TYR A 1 137 ? -9.391 26.828 2.316 1 98.94 137 TYR A CA 1
ATOM 1084 C C . TYR A 1 137 ? -10.391 27.547 3.223 1 98.94 137 TYR A C 1
ATOM 1086 O O . TYR A 1 137 ? -11.453 27.984 2.77 1 98.94 137 TYR A O 1
ATOM 1094 N N . TYR A 1 138 ? -10.094 27.578 4.543 1 98.94 138 TYR A N 1
ATOM 1095 C CA . TYR A 1 138 ? -11.031 28.109 5.523 1 98.94 138 TYR A CA 1
ATOM 1096 C C . TYR A 1 138 ? -10.352 28.344 6.863 1 98.94 138 TYR A C 1
ATOM 1098 O O . TYR A 1 138 ? -9.164 28.031 7.027 1 98.94 138 TYR A O 1
ATOM 1106 N N . VAL A 1 139 ? -11.094 29.016 7.758 1 98.88 139 VAL A N 1
ATOM 1107 C CA . VAL A 1 139 ? -10.609 29.25 9.109 1 98.88 139 VAL A CA 1
ATOM 1108 C C . VAL A 1 139 ? -11.539 28.594 10.125 1 98.88 139 VAL A C 1
ATOM 1110 O O . VAL A 1 139 ? -12.758 28.578 9.938 1 98.88 139 VAL A O 1
ATOM 1113 N N . LYS A 1 140 ? -10.977 27.922 11.062 1 98.88 140 LYS A N 1
ATOM 1114 C CA . LYS A 1 140 ? -11.703 27.453 12.242 1 98.88 140 LYS A CA 1
ATOM 1115 C C . LYS A 1 140 ? -11.219 28.156 13.5 1 98.88 140 LYS A C 1
ATOM 1117 O O . LYS A 1 140 ? -10.023 28.172 13.789 1 98.88 140 LYS A O 1
ATOM 1122 N N . ASN A 1 141 ? -12.172 28.781 14.258 1 98.56 141 ASN A N 1
ATOM 1123 C CA . ASN A 1 141 ? -11.844 29.484 15.5 1 98.56 141 ASN A CA 1
ATOM 1124 C C . ASN A 1 141 ? -12.188 28.641 16.719 1 98.56 141 ASN A C 1
ATOM 1126 O O . ASN A 1 141 ? -13.234 28 16.766 1 98.56 141 ASN A O 1
ATOM 1130 N N . PHE A 1 142 ? -11.242 28.656 17.641 1 98.56 142 PHE A N 1
ATOM 1131 C CA . PHE A 1 142 ? -11.453 27.984 18.906 1 98.56 142 PHE A CA 1
ATOM 1132 C C . PHE A 1 142 ? -11.219 28.938 20.078 1 98.56 142 PHE A C 1
ATOM 1134 O O . PHE A 1 142 ? -10.672 30.031 19.891 1 98.56 142 PHE A O 1
ATOM 1141 N N . ARG A 1 143 ? -11.75 28.531 21.219 1 97.62 143 ARG A N 1
ATOM 1142 C CA . ARG A 1 143 ? -11.43 29.172 22.484 1 97.62 143 ARG A CA 1
ATOM 1143 C C . ARG A 1 143 ? -10.789 28.188 23.453 1 97.62 143 ARG A C 1
ATOM 1145 O O . ARG A 1 143 ? -11.195 27.031 23.531 1 97.62 143 ARG A O 1
ATOM 1152 N N . ILE A 1 144 ? -9.766 28.672 24.109 1 97.5 144 ILE A N 1
ATOM 1153 C CA . ILE A 1 144 ? -9.227 27.859 25.203 1 97.5 144 ILE A CA 1
ATOM 1154 C C . ILE A 1 144 ? -10.25 27.781 26.328 1 97.5 144 ILE A C 1
ATOM 1156 O O . ILE A 1 144 ? -10.75 28.812 26.797 1 97.5 144 ILE A O 1
ATOM 1160 N N . PRO A 1 145 ? -10.562 26.578 26.766 1 95.69 145 PRO A N 1
ATOM 1161 C CA . PRO A 1 145 ? -11.602 26.422 27.797 1 95.69 145 PRO A CA 1
ATOM 1162 C C . PRO A 1 145 ? -11.336 27.266 29.031 1 95.69 145 PRO A C 1
ATOM 1164 O O . PRO A 1 145 ? -10.195 27.391 29.484 1 95.69 145 PRO A O 1
ATOM 1167 N N . TYR A 1 146 ? -12.398 27.906 29.531 1 93.94 146 TYR A N 1
ATOM 1168 C CA . TYR A 1 146 ? -12.414 28.672 30.766 1 93.94 146 TYR A CA 1
ATOM 1169 C C . TYR A 1 146 ? -11.461 29.859 30.688 1 93.94 146 TYR A C 1
ATOM 1171 O O . TYR A 1 146 ? -10.781 30.188 31.672 1 93.94 146 TYR A O 1
ATOM 1179 N N . SER A 1 147 ? -11.344 30.375 29.469 1 95.12 147 SER A N 1
ATOM 1180 C CA . SER A 1 147 ? -10.523 31.562 29.266 1 95.12 147 SER A CA 1
ATOM 1181 C C . SER A 1 147 ? -11.047 32.406 28.109 1 95.12 147 SER A C 1
ATOM 1183 O O . SER A 1 147 ? -11.961 31.984 27.391 1 95.12 147 SER A O 1
ATOM 1185 N N . ASN A 1 148 ? -10.5 33.594 27.938 1 94.88 148 ASN A N 1
ATOM 1186 C CA . ASN A 1 148 ? -10.844 34.469 26.812 1 94.88 148 ASN A CA 1
ATOM 1187 C C . ASN A 1 148 ? -9.828 34.344 25.688 1 94.88 148 ASN A C 1
ATOM 1189 O O . ASN A 1 148 ? -9.906 35.062 24.688 1 94.88 148 ASN A O 1
ATOM 1193 N N . MET A 1 149 ? -8.914 33.375 25.906 1 97.06 149 MET A N 1
ATOM 1194 C CA . MET A 1 149 ? -7.895 33.188 24.875 1 97.06 149 MET A CA 1
ATOM 1195 C C . MET A 1 149 ? -8.453 32.438 23.688 1 97.06 149 MET A C 1
ATOM 1197 O O . MET A 1 149 ? -9.219 31.484 23.859 1 97.06 149 MET A O 1
ATOM 1201 N N . THR A 1 150 ? -8.023 32.906 22.453 1 98.19 150 THR A N 1
ATOM 1202 C CA . THR A 1 150 ? -8.57 32.312 21.234 1 98.19 150 THR A CA 1
ATOM 1203 C C . THR A 1 150 ? -7.457 31.688 20.406 1 98.19 150 THR A C 1
ATOM 1205 O O . THR A 1 150 ? -6.281 32.031 20.578 1 98.19 150 THR A O 1
ATOM 1208 N N . VAL A 1 151 ? -7.855 30.703 19.656 1 98.75 151 VAL A N 1
ATOM 1209 C CA . VAL A 1 151 ? -6.992 30.016 18.703 1 98.75 151 VAL A CA 1
ATOM 1210 C C . VAL A 1 151 ? -7.613 30.062 17.312 1 98.75 151 VAL A C 1
ATOM 1212 O O . VAL A 1 151 ? -8.758 29.656 17.125 1 98.75 151 VAL A O 1
ATOM 1215 N N . ASP A 1 152 ? -6.879 30.672 16.359 1 98.88 152 ASP A N 1
ATOM 1216 C CA . ASP A 1 152 ? -7.277 30.609 14.961 1 98.88 152 ASP A CA 1
ATOM 1217 C C . ASP A 1 152 ? -6.484 29.547 14.219 1 98.88 152 ASP A C 1
ATOM 1219 O O . ASP A 1 152 ? -5.254 29.531 14.266 1 98.88 152 ASP A O 1
ATOM 1223 N N . VAL A 1 153 ? -7.199 28.609 13.633 1 98.94 153 VAL A N 1
ATOM 1224 C CA . VAL A 1 153 ? -6.598 27.594 12.758 1 98.94 153 VAL A CA 1
ATOM 1225 C C . VAL A 1 153 ? -6.945 27.906 11.305 1 98.94 153 VAL A C 1
ATOM 1227 O O . VAL A 1 153 ? -8.086 27.719 10.875 1 98.94 153 VAL A O 1
ATOM 1230 N N . VAL A 1 154 ? -5.918 28.359 10.578 1 99 154 VAL A N 1
ATOM 1231 C CA . VAL A 1 154 ? -6.082 28.703 9.172 1 99 154 VAL A CA 1
ATOM 1232 C C . VAL A 1 154 ? -5.672 27.531 8.289 1 99 154 VAL A C 1
ATOM 1234 O O . VAL A 1 154 ? -4.492 27.172 8.234 1 99 154 VAL A O 1
ATOM 1237 N N . MET A 1 155 ? -6.645 26.938 7.633 1 98.94 155 MET A N 1
ATOM 1238 C CA . MET A 1 155 ? -6.445 25.797 6.742 1 98.94 155 MET A CA 1
ATOM 1239 C C . MET A 1 155 ? -6.305 26.266 5.293 1 98.94 155 MET A C 1
ATOM 1241 O O . MET A 1 155 ? -7.242 26.812 4.715 1 98.94 155 MET A O 1
ATOM 1245 N N . ILE A 1 156 ? -5.129 25.969 4.719 1 99 156 ILE A N 1
ATOM 1246 C CA . ILE A 1 156 ? -4.887 26.484 3.375 1 99 156 ILE A CA 1
ATOM 1247 C C . ILE A 1 156 ? -4.711 25.328 2.398 1 99 156 ILE A C 1
ATOM 1249 O O . ILE A 1 156 ? -4.266 24.25 2.785 1 99 156 ILE A O 1
ATOM 1253 N N . ASP A 1 157 ? -5.043 25.547 1.122 1 98.94 157 ASP A N 1
ATOM 1254 C CA . ASP A 1 157 ? -4.789 24.594 0.037 1 98.94 157 ASP A CA 1
ATOM 1255 C C . ASP A 1 157 ? -3.479 24.922 -0.679 1 98.94 157 ASP A C 1
ATOM 1257 O O . ASP A 1 157 ? -3.461 25.719 -1.619 1 98.94 157 ASP A O 1
ATOM 1261 N N . THR A 1 158 ? -2.465 24.219 -0.32 1 98.94 158 THR A N 1
ATOM 1262 C CA . THR A 1 158 ? -1.143 24.547 -0.842 1 98.94 158 THR A CA 1
ATOM 1263 C C . THR A 1 158 ? -1.014 24.109 -2.299 1 98.94 158 THR A C 1
ATOM 1265 O O . THR A 1 158 ? -0.148 24.609 -3.025 1 98.94 158 THR A O 1
ATOM 1268 N N . VAL A 1 159 ? -1.839 23.172 -2.76 1 98.88 159 VAL A N 1
ATOM 1269 C CA . VAL A 1 159 ? -1.824 22.797 -4.168 1 98.88 159 VAL A CA 1
ATOM 1270 C C . VAL A 1 159 ? -2.383 23.938 -5.016 1 98.88 159 VAL A C 1
ATOM 1272 O O . VAL A 1 159 ? -1.822 24.266 -6.062 1 98.88 159 VAL A O 1
ATOM 1275 N N . LEU A 1 160 ? -3.416 24.578 -4.57 1 98.81 160 LEU A N 1
ATOM 1276 C CA . LEU A 1 160 ? -3.973 25.719 -5.285 1 98.81 160 LEU A CA 1
ATOM 1277 C C . LEU A 1 160 ? -3.023 26.906 -5.227 1 98.81 160 LEU A C 1
ATOM 1279 O O . LEU A 1 160 ? -2.99 27.734 -6.148 1 98.81 160 LEU A O 1
ATOM 1283 N N . LEU A 1 161 ? -2.258 27 -4.168 1 98.88 161 LEU A N 1
ATOM 1284 C CA . LEU A 1 161 ? -1.319 28.109 -4.023 1 98.88 161 LEU A CA 1
ATOM 1285 C C . LEU A 1 161 ? -0.096 27.906 -4.91 1 98.88 161 LEU A C 1
ATOM 1287 O O . LEU A 1 161 ? 0.415 28.859 -5.5 1 98.88 161 LEU A O 1
ATOM 1291 N N . CYS A 1 162 ? 0.404 26.609 -4.984 1 98.75 162 CYS A N 1
ATOM 1292 C CA . CYS A 1 162 ? 1.76 26.406 -5.484 1 98.75 162 CYS A CA 1
ATOM 1293 C C . CYS A 1 162 ? 1.761 25.5 -6.711 1 98.75 162 CYS A C 1
ATOM 1295 O O . CYS A 1 162 ? 2.77 25.391 -7.41 1 98.75 162 CYS A O 1
ATOM 1297 N N . GLY A 1 163 ? 0.67 24.859 -7 1 98.56 163 GLY A N 1
ATOM 1298 C CA . GLY A 1 163 ? 0.591 24.016 -8.188 1 98.56 163 GLY A CA 1
ATOM 1299 C C . GLY A 1 163 ? 0.508 22.531 -7.871 1 98.56 163 GLY A C 1
ATOM 1300 O O . GLY A 1 163 ? 0.81 22.125 -6.75 1 98.56 163 GLY A O 1
ATOM 1301 N N . HIS A 1 164 ? 0.091 21.797 -8.891 1 98.19 164 HIS A N 1
ATOM 1302 C CA . HIS A 1 164 ? 0.033 20.344 -8.836 1 98.19 164 HIS A CA 1
ATOM 1303 C C . HIS A 1 164 ? 1.421 19.734 -8.984 1 98.19 164 HIS A C 1
ATOM 1305 O O . HIS A 1 164 ? 2.326 20.359 -9.539 1 98.19 164 HIS A O 1
ATOM 1311 N N . THR A 1 165 ? 1.55 18.531 -8.406 1 96.94 165 THR A N 1
ATOM 1312 C CA . THR A 1 165 ? 2.719 17.734 -8.758 1 96.94 165 THR A CA 1
ATOM 1313 C C . THR A 1 165 ? 2.414 16.812 -9.938 1 96.94 165 THR A C 1
ATOM 1315 O O . THR A 1 165 ? 1.257 16.453 -10.164 1 96.94 165 THR A O 1
ATOM 1318 N N . ASP A 1 166 ? 3.445 16.5 -10.656 1 92.88 166 ASP A N 1
ATOM 1319 C CA . ASP A 1 166 ? 3.32 15.484 -11.695 1 92.88 166 ASP A CA 1
ATOM 1320 C C . ASP A 1 166 ? 3.188 14.086 -11.094 1 92.88 166 ASP A C 1
ATOM 1322 O O . ASP A 1 166 ? 4.086 13.625 -10.383 1 92.88 166 ASP A O 1
ATOM 1326 N N . PRO A 1 167 ? 2.1 13.406 -11.461 1 88.25 167 PRO A N 1
ATOM 1327 C CA . PRO A 1 167 ? 1.932 12.062 -10.898 1 88.25 167 PRO A CA 1
ATOM 1328 C C . PRO A 1 167 ? 3.072 11.117 -11.273 1 88.25 167 PRO A C 1
ATOM 1330 O O . PRO A 1 167 ? 3.326 10.141 -10.562 1 88.25 167 PRO A O 1
ATOM 1333 N N . LYS A 1 168 ? 3.785 11.328 -12.312 1 85.75 168 LYS A N 1
ATOM 1334 C CA . LYS A 1 168 ? 4.895 10.484 -12.742 1 85.75 168 LYS A CA 1
ATOM 1335 C C . LYS A 1 168 ? 6.176 10.836 -11.992 1 85.75 168 LYS A C 1
ATOM 1337 O O . LYS A 1 168 ? 7.125 10.047 -11.969 1 85.75 168 LYS A O 1
ATOM 1342 N N . GLU A 1 169 ? 6.188 12.047 -11.453 1 86.31 169 GLU A N 1
ATOM 1343 C CA . GLU A 1 169 ? 7.32 12.539 -10.68 1 86.31 169 GLU A CA 1
ATOM 1344 C C . GLU A 1 169 ? 6.855 13.297 -9.445 1 86.31 169 GLU A C 1
ATOM 1346 O O . GLU A 1 169 ? 7.184 14.477 -9.273 1 86.31 169 GLU A O 1
ATOM 1351 N N . PRO A 1 170 ? 6.281 12.602 -8.578 1 84.69 170 PRO A N 1
ATOM 1352 C CA . PRO A 1 170 ? 5.629 13.289 -7.465 1 84.69 170 PRO A CA 1
ATOM 1353 C C . PRO A 1 170 ? 6.629 13.891 -6.48 1 84.69 170 PRO A C 1
ATOM 1355 O O . PRO A 1 170 ? 6.246 14.672 -5.609 1 84.69 170 PRO A O 1
ATOM 1358 N N . TYR A 1 171 ? 7.938 13.602 -6.609 1 87.69 171 TYR A N 1
ATOM 1359 C CA . TYR A 1 171 ? 8.953 14.062 -5.672 1 87.69 171 TYR A CA 1
ATOM 1360 C C . TYR A 1 171 ? 9.492 15.43 -6.09 1 87.69 171 TYR A C 1
ATOM 1362 O O . TYR A 1 171 ? 10.172 16.109 -5.309 1 87.69 171 TYR A O 1
ATOM 1370 N N . LYS A 1 172 ? 9.133 15.867 -7.301 1 91.94 172 LYS A N 1
ATOM 1371 C CA . LYS A 1 172 ? 9.594 17.156 -7.801 1 91.94 172 LYS A CA 1
ATOM 1372 C C . LYS A 1 172 ? 8.734 18.297 -7.262 1 91.94 172 LYS A C 1
ATOM 1374 O O . LYS A 1 172 ? 7.648 18.062 -6.73 1 91.94 172 LYS A O 1
ATOM 1379 N N . GLN A 1 173 ? 9.25 19.469 -7.387 1 96.06 173 GLN A N 1
ATOM 1380 C CA . GLN A 1 173 ? 8.531 20.672 -6.988 1 96.06 173 GLN A CA 1
ATOM 1381 C C . GLN A 1 173 ? 7.18 20.766 -7.688 1 96.06 173 GLN A C 1
ATOM 1383 O O . GLN A 1 173 ? 7.043 20.328 -8.836 1 96.06 173 GLN A O 1
ATOM 1388 N N . PRO A 1 174 ? 6.203 21.312 -6.973 1 97 174 PRO A N 1
ATOM 1389 C CA . PRO A 1 174 ? 4.938 21.562 -7.664 1 97 174 PRO A CA 1
ATOM 1390 C C . PRO A 1 174 ? 5.094 22.5 -8.859 1 97 174 PRO A C 1
ATOM 1392 O O . PRO A 1 174 ? 5.969 23.359 -8.867 1 97 174 PRO A O 1
ATOM 1395 N N . LEU A 1 175 ? 4.25 22.266 -9.82 1 96.81 175 LEU A N 1
ATOM 1396 C CA . LEU A 1 175 ? 4.254 23.047 -11.055 1 96.81 175 LEU A CA 1
ATOM 1397 C C . LEU A 1 175 ? 3.334 24.25 -10.93 1 96.81 175 LEU A C 1
ATOM 1399 O O . LEU A 1 175 ? 2.143 24.172 -11.242 1 96.81 175 LEU A O 1
ATOM 1403 N N . LEU A 1 176 ? 3.887 25.359 -10.656 1 96.06 176 LEU A N 1
ATOM 1404 C CA . LEU A 1 176 ? 3.16 26.578 -10.312 1 96.06 176 LEU A CA 1
ATOM 1405 C C . LEU A 1 176 ? 2.109 26.906 -11.367 1 96.06 176 LEU A C 1
ATOM 1407 O O . LEU A 1 176 ? 0.978 27.266 -11.039 1 96.06 176 LEU A O 1
ATOM 1411 N N . ASP A 1 177 ? 2.434 26.719 -12.664 1 96.44 177 ASP A N 1
ATOM 1412 C CA . ASP A 1 177 ? 1.573 27.141 -13.766 1 96.44 177 ASP A CA 1
ATOM 1413 C C . ASP A 1 177 ? 0.466 26.125 -14.016 1 96.44 177 ASP A C 1
ATOM 1415 O O . ASP A 1 177 ? -0.426 26.359 -14.836 1 96.44 177 ASP A O 1
ATOM 1419 N N . SER A 1 178 ? 0.5 25.031 -13.195 1 97.44 178 SER A N 1
ATOM 1420 C CA . SER A 1 178 ? -0.569 24.031 -13.328 1 97.44 178 SER A CA 1
ATOM 1421 C C . SER A 1 178 ? -1.865 24.547 -12.703 1 97.44 178 SER A C 1
ATOM 1423 O O . SER A 1 178 ? -2.934 23.969 -12.93 1 97.44 178 SER A O 1
ATOM 1425 N N . VAL A 1 179 ? -1.847 25.609 -11.93 1 98.25 179 VAL A N 1
ATOM 1426 C CA . VAL A 1 179 ? -3.008 26.297 -11.383 1 98.25 179 VAL A CA 1
ATOM 1427 C C . VAL A 1 179 ? -3.064 27.734 -11.93 1 98.25 179 VAL A C 1
ATOM 1429 O O . VAL A 1 179 ? -2.055 28.438 -11.945 1 98.25 179 VAL A O 1
ATOM 1432 N N . PRO A 1 180 ? -4.227 28.172 -12.453 1 98.19 180 PRO A N 1
ATOM 1433 C CA . PRO A 1 180 ? -4.332 29.531 -12.984 1 98.19 180 PRO A CA 1
ATOM 1434 C C . PRO A 1 180 ? -3.904 30.609 -11.977 1 98.19 180 PRO A C 1
ATOM 1436 O O . PRO A 1 180 ? -4.207 30.484 -10.789 1 98.19 180 PRO A O 1
ATOM 1439 N N . LYS A 1 181 ? -3.221 31.625 -12.5 1 97.94 181 LYS A N 1
ATOM 1440 C CA . LYS A 1 181 ? -2.709 32.719 -11.664 1 97.94 181 LYS A CA 1
ATOM 1441 C C . LYS A 1 181 ? -3.822 33.344 -10.828 1 97.94 181 LYS A C 1
ATOM 1443 O O . LYS A 1 181 ? -3.631 33.625 -9.648 1 97.94 181 LYS A O 1
ATOM 1448 N N . LYS A 1 182 ? -4.973 33.531 -11.43 1 98.19 182 LYS A N 1
ATOM 1449 C CA . LYS A 1 182 ? -6.098 34.188 -10.742 1 98.19 182 LYS A CA 1
ATOM 1450 C C . LYS A 1 182 ? -6.52 33.375 -9.523 1 98.19 182 LYS A C 1
ATOM 1452 O O . LYS A 1 182 ? -6.852 33.938 -8.477 1 98.19 182 LYS A O 1
ATOM 1457 N N . THR A 1 183 ? -6.52 32 -9.672 1 98.31 183 THR A N 1
ATOM 1458 C CA . THR A 1 183 ? -6.879 31.125 -8.57 1 98.31 183 THR A CA 1
ATOM 1459 C C . THR A 1 183 ? -5.859 31.219 -7.441 1 98.31 183 THR A C 1
ATOM 1461 O O . THR A 1 183 ? -6.23 31.297 -6.27 1 98.31 183 THR A O 1
ATOM 1464 N N . ARG A 1 184 ? -4.633 31.219 -7.762 1 98.62 184 ARG A N 1
ATOM 1465 C CA . ARG A 1 184 ? -3.564 31.328 -6.773 1 98.62 184 ARG A CA 1
ATOM 1466 C C . ARG A 1 184 ? -3.65 32.656 -6.023 1 98.62 184 ARG A C 1
ATOM 1468 O O . ARG A 1 184 ? -3.594 32.688 -4.793 1 98.62 184 ARG A O 1
ATOM 1475 N N . GLU A 1 185 ? -3.781 33.75 -6.789 1 98.56 185 GLU A N 1
ATOM 1476 C CA . GLU A 1 185 ? -3.803 35.094 -6.211 1 98.56 185 GLU A CA 1
ATOM 1477 C C . GLU A 1 185 ? -5 35.281 -5.281 1 98.56 185 GLU A C 1
ATOM 1479 O O . GLU A 1 185 ? -4.898 35.938 -4.25 1 98.56 185 GLU A O 1
ATOM 1484 N N . LYS A 1 186 ? -6.109 34.688 -5.648 1 98.75 186 LYS A N 1
ATOM 1485 C CA . LYS A 1 186 ? -7.301 34.812 -4.809 1 98.75 186 LYS A CA 1
ATOM 1486 C C . LYS A 1 186 ? -7.039 34.25 -3.416 1 98.75 186 LYS A C 1
ATOM 1488 O O . LYS A 1 186 ? -7.391 34.875 -2.412 1 98.75 186 LYS A O 1
ATOM 1493 N N . GLN A 1 187 ? -6.496 33.094 -3.326 1 98.81 187 GLN A N 1
ATOM 1494 C CA . GLN A 1 187 ? -6.227 32.5 -2.016 1 98.81 187 GLN A CA 1
ATOM 1495 C C . GLN A 1 187 ? -5.137 33.281 -1.284 1 98.81 187 GLN A C 1
ATOM 1497 O O . GLN A 1 187 ? -5.203 33.469 -0.065 1 98.81 187 GLN A O 1
ATOM 1502 N N . TRP A 1 188 ? -4.086 33.719 -2.023 1 98.88 188 TRP A N 1
ATOM 1503 C CA . TRP A 1 188 ? -3.035 34.5 -1.387 1 98.88 188 TRP A CA 1
ATOM 1504 C C . TRP A 1 188 ? -3.613 35.75 -0.734 1 98.88 188 TRP A C 1
ATOM 1506 O O . TRP A 1 188 ? -3.244 36.094 0.39 1 98.88 188 TRP A O 1
ATOM 1516 N N . GLU A 1 189 ? -4.449 36.406 -1.445 1 98.81 189 GLU A N 1
ATOM 1517 C CA . GLU A 1 189 ? -5.09 37.625 -0.911 1 98.81 189 GLU A CA 1
ATOM 1518 C C . GLU A 1 189 ? -5.938 37.281 0.315 1 98.81 189 GLU A C 1
ATOM 1520 O O . GLU A 1 189 ? -5.859 37.969 1.333 1 98.81 189 GLU A O 1
ATOM 1525 N N . TRP A 1 190 ? -6.738 36.281 0.197 1 98.94 190 TRP A N 1
ATOM 1526 C CA . TRP A 1 190 ? -7.562 35.844 1.312 1 98.94 190 TRP A CA 1
ATOM 1527 C C . TRP A 1 190 ? -6.707 35.531 2.531 1 98.94 190 TRP A C 1
ATOM 1529 O O . TRP A 1 190 ? -7.059 35.875 3.656 1 98.94 190 TRP A O 1
ATOM 1539 N N . LEU A 1 191 ? -5.625 34.844 2.291 1 98.94 191 LEU A N 1
ATOM 1540 C CA . LEU A 1 191 ? -4.742 34.406 3.371 1 98.94 191 LEU A CA 1
ATOM 1541 C C . LEU A 1 191 ? -4.133 35.625 4.082 1 98.94 191 LEU A C 1
ATOM 1543 O O . LEU A 1 191 ? -4.109 35.656 5.312 1 98.94 191 LEU A O 1
ATOM 1547 N N . GLU A 1 192 ? -3.582 36.5 3.332 1 98.75 192 GLU A N 1
ATOM 1548 C CA . GLU A 1 192 ? -2.977 37.656 3.955 1 98.75 192 GLU A CA 1
ATOM 1549 C C . GLU A 1 192 ? -4.004 38.469 4.762 1 98.75 192 GLU A C 1
ATOM 1551 O O . GLU A 1 192 ? -3.713 38.906 5.871 1 98.75 192 GLU A O 1
ATOM 1556 N N . ASP A 1 193 ? -5.156 38.625 4.188 1 98.81 193 ASP A N 1
ATOM 1557 C CA . ASP A 1 193 ? -6.219 39.312 4.91 1 98.81 193 ASP A CA 1
ATOM 1558 C C . ASP A 1 193 ? -6.562 38.594 6.211 1 98.81 193 ASP A C 1
ATOM 1560 O O . ASP A 1 193 ? -6.77 39.25 7.246 1 98.81 193 ASP A O 1
ATOM 1564 N N . THR A 1 194 ? -6.68 37.312 6.113 1 98.88 194 THR A N 1
ATOM 1565 C CA . THR A 1 194 ? -7.008 36.5 7.27 1 98.88 194 THR A CA 1
ATOM 1566 C C . THR A 1 194 ? -5.957 36.656 8.367 1 98.88 194 THR A C 1
ATOM 1568 O O . THR A 1 194 ? -6.297 36.812 9.539 1 98.88 194 THR A O 1
ATOM 1571 N N . LEU A 1 195 ? -4.715 36.594 7.961 1 98.69 195 LEU A N 1
ATOM 1572 C CA . LEU A 1 195 ? -3.625 36.719 8.922 1 98.69 195 LEU A CA 1
ATOM 1573 C C . LEU A 1 195 ? -3.586 38.125 9.531 1 98.69 195 LEU A C 1
ATOM 1575 O O . LEU A 1 195 ? -3.379 38.281 10.734 1 98.69 195 LEU A O 1
ATOM 1579 N N . LYS A 1 196 ? -3.77 39.094 8.695 1 98.06 196 LYS A N 1
ATOM 1580 C CA . LYS A 1 196 ? -3.746 40.469 9.117 1 98.06 196 LYS A CA 1
ATOM 1581 C C . LYS A 1 196 ? -4.832 40.75 10.156 1 98.06 196 LYS A C 1
ATOM 1583 O O . LYS A 1 196 ? -4.617 41.5 11.102 1 98.06 196 LYS A O 1
ATOM 1588 N N . LEU A 1 197 ? -5.918 40.156 10.039 1 97.88 197 LEU A N 1
ATOM 1589 C CA . LEU A 1 197 ? -7.09 40.469 10.852 1 97.88 197 LEU A CA 1
ATOM 1590 C C . LEU A 1 197 ? -7.078 39.625 12.141 1 97.88 197 LEU A C 1
ATOM 1592 O O . LEU A 1 197 ? -7.797 39.969 13.094 1 97.88 197 LEU A O 1
ATOM 1596 N N . SER A 1 198 ? -6.281 38.625 12.219 1 98.06 198 SER A N 1
ATOM 1597 C CA . SER A 1 198 ? -6.32 37.719 13.359 1 98.06 198 SER A CA 1
ATOM 1598 C C . SER A 1 198 ? -5.723 38.375 14.602 1 98.06 198 SER A C 1
ATOM 1600 O O . SER A 1 198 ? -4.633 38.938 14.547 1 98.06 198 SER A O 1
ATOM 1602 N N . LYS A 1 199 ? -6.422 38.281 15.742 1 97 199 LYS A N 1
ATOM 1603 C CA . LYS A 1 199 ? -5.941 38.719 17.047 1 97 199 LYS A CA 1
ATOM 1604 C C . LYS A 1 199 ? -5.875 37.531 18.031 1 97 199 LYS A C 1
ATOM 1606 O O . LYS A 1 199 ? -5.902 37.75 19.25 1 97 199 LYS A O 1
ATOM 1611 N N . ALA A 1 200 ? -5.844 36.375 17.453 1 98.31 200 ALA A N 1
ATOM 1612 C CA . ALA A 1 200 ? -5.84 35.156 18.281 1 98.31 200 ALA A CA 1
ATOM 1613 C C . ALA A 1 200 ? -4.531 35.062 19.062 1 98.31 200 ALA A C 1
ATOM 1615 O O . ALA A 1 200 ? -3.477 35.469 18.594 1 98.31 200 ALA A O 1
ATOM 1616 N N . ASN A 1 201 ? -4.605 34.438 20.25 1 98 201 ASN A N 1
ATOM 1617 C CA . ASN A 1 201 ? -3.436 34.219 21.078 1 98 201 ASN A CA 1
ATOM 1618 C C . ASN A 1 201 ? -2.527 33.156 20.484 1 98 201 ASN A C 1
ATOM 1620 O O . ASN A 1 201 ? -1.318 33.156 20.734 1 98 201 ASN A O 1
ATOM 1624 N N . TYR A 1 202 ? -3.094 32.219 19.844 1 98.5 202 TYR A N 1
ATOM 1625 C CA . TYR A 1 202 ? -2.389 31.25 19 1 98.5 202 TYR A CA 1
ATOM 1626 C C . TYR A 1 202 ? -2.932 31.281 17.578 1 98.5 202 TYR A C 1
ATOM 1628 O O . TYR A 1 202 ? -4.137 31.125 17.359 1 98.5 202 TYR A O 1
ATOM 1636 N N . LEU A 1 203 ? -2.053 31.531 16.656 1 98.69 203 LEU A N 1
ATOM 1637 C CA . LEU A 1 203 ? -2.375 31.531 15.234 1 98.69 203 LEU A CA 1
ATOM 1638 C C . LEU A 1 203 ? -1.649 30.406 14.508 1 98.69 203 LEU A C 1
ATOM 1640 O O . LEU A 1 203 ? -0.429 30.453 14.336 1 98.69 203 LEU A O 1
ATOM 1644 N N . LEU A 1 204 ? -2.428 29.375 14.141 1 98.94 204 LEU A N 1
ATOM 1645 C CA . LEU A 1 204 ? -1.887 28.219 13.43 1 98.94 204 LEU A CA 1
ATOM 1646 C C . LEU A 1 204 ? -2.252 28.266 11.953 1 98.94 204 LEU A C 1
ATOM 1648 O O . LEU A 1 204 ? -3.379 28.625 11.594 1 98.94 204 LEU A O 1
ATOM 1652 N N . VAL A 1 205 ? -1.288 28.016 11.102 1 99 205 VAL A N 1
ATOM 1653 C CA . VAL A 1 205 ? -1.528 27.828 9.68 1 99 205 VAL A CA 1
ATOM 1654 C C . VAL A 1 205 ? -1.203 26.375 9.297 1 99 205 VAL A C 1
ATOM 1656 O O . VAL A 1 205 ? -0.17 25.844 9.703 1 99 205 VAL A O 1
ATOM 1659 N N . CYS A 1 206 ? -2.115 25.75 8.578 1 98.94 206 CYS A N 1
ATOM 1660 C CA . CYS A 1 206 ? -1.994 24.328 8.25 1 98.94 206 CYS A CA 1
ATOM 1661 C C . CYS A 1 206 ? -2.195 24.094 6.754 1 98.94 206 CYS A C 1
ATOM 1663 O O . CYS A 1 206 ? -3.139 24.625 6.164 1 98.94 206 CYS A O 1
ATOM 1665 N N . GLY A 1 207 ? -1.348 23.391 6.133 1 98.94 207 GLY A N 1
ATOM 1666 C CA . GLY A 1 207 ? -1.405 22.984 4.738 1 98.94 207 GLY A CA 1
ATOM 1667 C C . GLY A 1 207 ? -0.702 21.672 4.477 1 98.94 207 GLY A C 1
ATOM 1668 O O . GLY A 1 207 ? -0.204 21.031 5.406 1 98.94 207 GLY A O 1
ATOM 1669 N N . HIS A 1 208 ? -0.658 21.266 3.211 1 98.94 208 HIS A N 1
ATOM 1670 C CA . HIS A 1 208 ? -0.062 19.969 2.898 1 98.94 208 HIS A CA 1
ATOM 1671 C C . HIS A 1 208 ? 1.428 20.109 2.6 1 98.94 208 HIS A C 1
ATOM 1673 O O . HIS A 1 208 ? 2.254 19.438 3.223 1 98.94 208 HIS A O 1
ATOM 1679 N N . TYR A 1 209 ? 1.789 21 1.66 1 98.94 209 TYR A N 1
ATOM 1680 C CA . TYR A 1 209 ? 3.193 21.188 1.318 1 98.94 209 TYR A CA 1
ATOM 1681 C C . TYR A 1 209 ? 3.947 21.859 2.463 1 98.94 209 TYR A C 1
ATOM 1683 O O . TYR A 1 209 ? 3.436 22.781 3.096 1 98.94 209 TYR A O 1
ATOM 1691 N N . PRO A 1 210 ? 5.109 21.359 2.713 1 98.94 210 PRO A N 1
ATOM 1692 C CA . PRO A 1 210 ? 5.91 22.031 3.734 1 98.94 210 PRO A CA 1
ATOM 1693 C C . PRO A 1 210 ? 6.594 23.297 3.207 1 98.94 210 PRO A C 1
ATOM 1695 O O . PRO A 1 210 ? 7.023 23.328 2.051 1 98.94 210 PRO A O 1
ATOM 1698 N N . VAL A 1 211 ? 6.629 24.312 4.102 1 98.94 211 VAL A N 1
ATOM 1699 C CA . VAL A 1 211 ? 7.523 25.422 3.777 1 98.94 211 VAL A CA 1
ATOM 1700 C C . VAL A 1 211 ? 8.969 24.922 3.76 1 98.94 211 VAL A C 1
ATOM 1702 O O . VAL A 1 211 ? 9.641 25 2.729 1 98.94 211 VAL A O 1
ATOM 1705 N N . TYR A 1 212 ? 9.367 24.375 4.887 1 98.88 212 TYR A N 1
ATOM 1706 C CA . TYR A 1 212 ? 10.695 23.797 5.016 1 98.88 212 TYR A CA 1
ATOM 1707 C C . TYR A 1 212 ? 10.602 22.297 5.301 1 98.88 212 TYR A C 1
ATOM 1709 O O . TYR A 1 212 ? 9.703 21.844 6.016 1 98.88 212 TYR A O 1
ATOM 1717 N N . SER A 1 213 ? 11.484 21.578 4.766 1 98.88 213 SER A N 1
ATOM 1718 C CA . SER A 1 213 ? 11.68 20.156 5.023 1 98.88 213 SER A CA 1
ATOM 1719 C C . SER A 1 213 ? 13.07 19.703 4.602 1 98.88 213 SER A C 1
ATOM 1721 O O . SER A 1 213 ? 13.617 20.203 3.613 1 98.88 213 SER A O 1
ATOM 1723 N N . ILE A 1 214 ? 13.602 18.797 5.344 1 98.81 214 ILE A N 1
ATOM 1724 C CA . ILE A 1 214 ? 14.922 18.281 4.992 1 98.81 214 ILE A CA 1
ATOM 1725 C C . ILE A 1 214 ? 14.781 17 4.188 1 98.81 214 ILE A C 1
ATOM 1727 O O . ILE A 1 214 ? 15.773 16.422 3.75 1 98.81 214 ILE A O 1
ATOM 1731 N N . SER A 1 215 ? 13.609 16.531 3.959 1 98.31 215 SER A N 1
ATOM 1732 C CA . SER A 1 215 ? 13.359 15.195 3.434 1 98.31 215 SER A CA 1
ATOM 1733 C C . SER A 1 215 ? 13.273 15.211 1.911 1 98.31 215 SER A C 1
ATOM 1735 O O . SER A 1 215 ? 13.742 16.141 1.264 1 98.31 215 SER A O 1
ATOM 1737 N N . THR A 1 216 ? 12.727 14.18 1.304 1 97 216 THR A N 1
ATOM 1738 C CA . THR A 1 216 ? 12.773 13.867 -0.121 1 97 216 THR A CA 1
ATOM 1739 C C . THR A 1 216 ? 12.227 15.031 -0.946 1 97 216 THR A C 1
ATOM 1741 O O . THR A 1 216 ? 12.828 15.422 -1.948 1 97 216 THR A O 1
ATOM 1744 N N . HIS A 1 217 ? 11.07 15.578 -0.55 1 97.19 217 HIS A N 1
ATOM 1745 C CA . HIS A 1 217 ? 10.492 16.688 -1.308 1 97.19 217 HIS A CA 1
ATOM 1746 C C . HIS A 1 217 ? 11.242 17.984 -1.049 1 97.19 217 HIS A C 1
ATOM 1748 O O . HIS A 1 217 ? 11.383 18.812 -1.951 1 97.19 217 HIS A O 1
ATOM 1754 N N . GLY A 1 218 ? 11.664 18.172 0.258 1 98.31 218 GLY A N 1
ATOM 1755 C CA . GLY A 1 218 ? 12.383 19.391 0.604 1 98.31 218 GLY A CA 1
ATOM 1756 C C . GLY A 1 218 ? 11.469 20.594 0.762 1 98.31 218 GLY A C 1
ATOM 1757 O O . GLY A 1 218 ? 10.25 20.438 0.856 1 98.31 218 GLY A O 1
ATOM 1758 N N . PRO A 1 219 ? 12.148 21.766 0.844 1 98.81 219 PRO A N 1
ATOM 1759 C CA . PRO A 1 219 ? 11.344 22.984 0.933 1 98.81 219 PRO A CA 1
ATOM 1760 C C . PRO A 1 219 ? 10.492 23.234 -0.317 1 98.81 219 PRO A C 1
ATOM 1762 O O . PRO A 1 219 ? 10.922 22.906 -1.428 1 98.81 219 PRO A O 1
ATOM 1765 N N . THR A 1 220 ? 9.312 23.703 -0.111 1 98.81 220 THR A N 1
ATOM 1766 C CA . THR A 1 220 ? 8.492 24.125 -1.243 1 98.81 220 THR A CA 1
ATOM 1767 C C . THR A 1 220 ? 8.844 25.547 -1.66 1 98.81 220 THR A C 1
ATOM 1769 O O . THR A 1 220 ? 8.531 26.516 -0.947 1 98.81 220 THR A O 1
ATOM 1772 N N . GLU A 1 221 ? 9.398 25.688 -2.826 1 98.44 221 GLU A N 1
ATOM 1773 C CA . GLU A 1 221 ? 9.953 26.969 -3.271 1 98.44 221 GLU A CA 1
ATOM 1774 C C . GLU A 1 221 ? 8.906 28.062 -3.225 1 98.44 221 GLU A C 1
ATOM 1776 O O . GLU A 1 221 ? 9.172 29.156 -2.723 1 98.44 221 GLU A O 1
ATOM 1781 N N . CYS A 1 222 ? 7.789 27.781 -3.75 1 98.56 222 CYS A N 1
ATOM 1782 C CA . CYS A 1 222 ? 6.676 28.734 -3.777 1 98.56 222 CYS A CA 1
ATOM 1783 C C . CYS A 1 222 ? 6.332 29.203 -2.373 1 98.56 222 CYS A C 1
ATOM 1785 O O . CYS A 1 222 ? 6.098 30.391 -2.156 1 98.56 222 CYS A O 1
ATOM 1787 N N . LEU A 1 223 ? 6.328 28.344 -1.398 1 98.94 223 LEU A N 1
ATOM 1788 C CA . LEU A 1 223 ? 5.949 28.688 -0.031 1 98.94 223 LEU A CA 1
ATOM 1789 C C . LEU A 1 223 ? 7.078 29.422 0.679 1 98.94 223 LEU A C 1
ATOM 1791 O O . LEU A 1 223 ? 6.824 30.312 1.494 1 98.94 223 LEU A O 1
ATOM 1795 N N . VAL A 1 224 ? 8.289 29.016 0.387 1 98.69 224 VAL A N 1
ATOM 1796 C CA . VAL A 1 224 ? 9.422 29.75 0.938 1 98.69 224 VAL A CA 1
ATOM 1797 C C . VAL A 1 224 ? 9.367 31.203 0.475 1 98.69 224 VAL A C 1
ATOM 1799 O O . VAL A 1 224 ? 9.609 32.125 1.262 1 98.69 224 VAL A O 1
ATOM 1802 N N . LYS A 1 225 ? 9.023 31.406 -0.702 1 98.31 225 LYS A N 1
ATOM 1803 C CA . LYS A 1 225 ? 9.039 32.75 -1.309 1 98.31 225 LYS A CA 1
ATOM 1804 C C . LYS A 1 225 ? 7.863 33.562 -0.826 1 98.31 225 LYS A C 1
ATOM 1806 O O . LYS A 1 225 ? 8.008 34.781 -0.587 1 98.31 225 LYS A O 1
ATOM 1811 N N . GLN A 1 226 ? 6.703 32.969 -0.696 1 98.5 226 GLN A N 1
ATOM 1812 C CA . GLN A 1 226 ? 5.512 33.781 -0.542 1 98.5 226 GLN A CA 1
ATOM 1813 C C . GLN A 1 226 ? 4.879 33.594 0.831 1 98.5 226 GLN A C 1
ATOM 1815 O O . GLN A 1 226 ? 4.375 34.531 1.431 1 98.5 226 GLN A O 1
ATOM 1820 N N . LEU A 1 227 ? 4.887 32.344 1.343 1 98.88 227 LEU A N 1
ATOM 1821 C CA . LEU A 1 227 ? 4.195 32.094 2.598 1 98.88 227 LEU A CA 1
ATOM 1822 C C . LEU A 1 227 ? 5.074 32.438 3.793 1 98.88 227 LEU A C 1
ATOM 1824 O O . LEU A 1 227 ? 4.602 33.031 4.77 1 98.88 227 LEU A O 1
ATOM 1828 N N . GLN A 1 228 ? 6.34 32.031 3.695 1 98.25 228 GLN A N 1
ATOM 1829 C CA . GLN A 1 228 ? 7.262 32.219 4.809 1 98.25 228 GLN A CA 1
ATOM 1830 C C . GLN A 1 228 ? 7.277 33.656 5.262 1 98.25 228 GLN A C 1
ATOM 1832 O O . GLN A 1 228 ? 7.168 33.969 6.457 1 98.25 228 GLN A O 1
ATOM 1837 N N . PRO A 1 229 ? 7.41 34.656 4.379 1 97.31 229 PRO A N 1
ATOM 1838 C CA . PRO A 1 229 ? 7.414 36.062 4.82 1 97.31 229 PRO A CA 1
ATOM 1839 C C . PRO A 1 229 ? 6.105 36.469 5.496 1 97.31 229 PRO A C 1
ATOM 1841 O O . PRO A 1 229 ? 6.109 37.281 6.418 1 97.31 229 PRO A O 1
ATOM 1844 N N . LEU A 1 230 ? 4.977 35.938 5.051 1 98.31 230 LEU A N 1
ATOM 1845 C CA . LEU A 1 230 ? 3.688 36.25 5.66 1 98.31 230 LEU A CA 1
ATOM 1846 C C . LEU A 1 230 ? 3.6 35.688 7.074 1 98.31 230 LEU A C 1
ATOM 1848 O O . LEU A 1 230 ? 3.066 36.344 7.977 1 98.31 230 LEU A O 1
ATOM 1852 N N . LEU A 1 231 ? 4.109 34.469 7.246 1 98.31 231 LEU A N 1
ATOM 1853 C CA . LEU A 1 231 ? 4.082 33.844 8.562 1 98.31 231 LEU A CA 1
ATOM 1854 C C . LEU A 1 231 ? 4.871 34.688 9.57 1 98.31 231 LEU A C 1
ATOM 1856 O O . LEU A 1 231 ? 4.445 34.844 10.719 1 98.31 231 LEU A O 1
ATOM 1860 N N . MET A 1 232 ? 5.938 35.188 9.141 1 95.75 232 MET A N 1
ATOM 1861 C CA . MET A 1 232 ? 6.781 36 10.008 1 95.75 232 MET A CA 1
ATOM 1862 C C . MET A 1 232 ? 6.129 37.344 10.266 1 95.75 232 MET A C 1
ATOM 1864 O O . MET A 1 232 ? 6.07 37.812 11.414 1 95.75 232 MET A O 1
ATOM 1868 N N . LYS A 1 233 ? 5.691 37.969 9.242 1 95.38 233 LYS A N 1
ATOM 1869 C CA . LYS A 1 233 ? 5.105 39.312 9.32 1 95.38 233 LYS A CA 1
ATOM 1870 C C . LYS A 1 233 ? 3.951 39.344 10.312 1 95.38 233 LYS A C 1
ATOM 1872 O O . LYS A 1 233 ? 3.799 40.312 11.055 1 95.38 233 LYS A O 1
ATOM 1877 N N . TYR A 1 234 ? 3.172 38.281 10.336 1 96.44 234 TYR A N 1
ATOM 1878 C CA . TYR A 1 234 ? 1.955 38.312 11.141 1 96.44 234 TYR A CA 1
ATOM 1879 C C . TYR A 1 234 ? 2.086 37.438 12.383 1 96.44 234 TYR A C 1
ATOM 1881 O O . TYR A 1 234 ? 1.082 37.062 12.984 1 96.44 234 TYR A O 1
ATOM 1889 N N . ASP A 1 235 ? 3.312 37.094 12.734 1 95.5 235 ASP A N 1
ATOM 1890 C CA . ASP A 1 235 ? 3.676 36.406 13.969 1 95.5 235 ASP A CA 1
ATOM 1891 C C . ASP A 1 235 ? 2.875 35.125 14.148 1 95.5 235 ASP A C 1
ATOM 1893 O O . ASP A 1 235 ? 2.248 34.906 15.188 1 95.5 235 ASP A O 1
ATOM 1897 N N . VAL A 1 236 ? 2.812 34.375 13.094 1 97.69 236 VAL A N 1
ATOM 1898 C CA . VAL A 1 236 ? 2.146 33.062 13.148 1 97.69 236 VAL A CA 1
ATOM 1899 C C . VAL A 1 236 ? 2.861 32.156 14.141 1 97.69 236 VAL A C 1
ATOM 1901 O O . VAL A 1 236 ? 4.094 32.094 14.172 1 97.69 236 VAL A O 1
ATOM 1904 N N . SER A 1 237 ? 2.061 31.453 14.984 1 97.69 237 SER A N 1
ATOM 1905 C CA . SER A 1 237 ? 2.621 30.609 16.031 1 97.69 237 SER A CA 1
ATOM 1906 C C . SER A 1 237 ? 3.324 29.391 15.453 1 97.69 237 SER A C 1
ATOM 1908 O O . SER A 1 237 ? 4.41 29.016 15.906 1 97.69 237 SER A O 1
ATOM 1910 N N . ALA A 1 238 ? 2.697 28.734 14.484 1 98.75 238 ALA A N 1
ATOM 1911 C CA . ALA A 1 238 ? 3.275 27.531 13.883 1 98.75 238 ALA A CA 1
ATOM 1912 C C . ALA A 1 238 ? 2.625 27.234 12.539 1 98.75 238 ALA A C 1
ATOM 1914 O O . ALA A 1 238 ? 1.459 27.562 12.312 1 98.75 238 ALA A O 1
ATOM 1915 N N . TYR A 1 239 ? 3.416 26.641 11.656 1 98.94 239 TYR A N 1
ATOM 1916 C CA . TYR A 1 239 ? 2.932 26.047 10.414 1 98.94 239 TYR A CA 1
ATOM 1917 C C . TYR A 1 239 ? 3.01 24.531 10.469 1 98.94 239 TYR A C 1
ATOM 1919 O O . TYR A 1 239 ? 4.074 23.969 10.742 1 98.94 239 TYR A O 1
ATOM 1927 N N . PHE A 1 240 ? 1.874 23.844 10.25 1 98.94 240 PHE A N 1
ATOM 1928 C CA . PHE A 1 240 ? 1.813 22.375 10.211 1 98.94 240 PHE A CA 1
ATOM 1929 C C . PHE A 1 240 ? 1.603 21.875 8.789 1 98.94 240 PHE A C 1
ATOM 1931 O O . PHE A 1 240 ? 0.82 22.453 8.031 1 98.94 240 PHE A O 1
ATOM 1938 N N . SER A 1 241 ? 2.338 20.828 8.461 1 98.94 241 SER A N 1
ATOM 1939 C CA . SER A 1 241 ? 2.229 20.281 7.105 1 98.94 241 SER A CA 1
ATOM 1940 C C . SER A 1 241 ? 2.475 18.781 7.086 1 98.94 241 SER A C 1
ATOM 1942 O O . SER A 1 241 ? 2.656 18.156 8.141 1 98.94 241 SER A O 1
ATOM 1944 N N . GLY A 1 242 ? 2.34 18.172 5.898 1 98.81 242 GLY A N 1
ATOM 1945 C CA . GLY A 1 242 ? 2.75 16.828 5.559 1 98.81 242 GLY A CA 1
ATOM 1946 C C . GLY A 1 242 ? 3.623 16.766 4.32 1 98.81 242 GLY A C 1
ATOM 1947 O O . GLY A 1 242 ? 4.637 17.453 4.227 1 98.81 242 GLY A O 1
ATOM 1948 N N . HIS A 1 243 ? 3.289 15.953 3.416 1 98.69 243 HIS A N 1
ATOM 1949 C CA . HIS A 1 243 ? 3.908 15.812 2.102 1 98.69 243 HIS A CA 1
ATOM 1950 C C . HIS A 1 243 ? 5.227 15.047 2.191 1 98.69 243 HIS A C 1
ATOM 1952 O O . HIS A 1 243 ? 5.496 14.164 1.374 1 98.69 243 HIS A O 1
ATOM 1958 N N . ASP A 1 244 ? 6.09 15.445 3.016 1 98.75 244 ASP A N 1
ATOM 1959 C CA . ASP A 1 244 ? 7.215 14.578 3.363 1 98.75 244 ASP A CA 1
ATOM 1960 C C . ASP A 1 244 ? 6.828 13.602 4.469 1 98.75 244 ASP A C 1
ATOM 1962 O O . ASP A 1 244 ? 6.145 13.969 5.426 1 98.75 244 ASP A O 1
ATOM 1966 N N . HIS A 1 245 ? 7.246 12.328 4.285 1 98.44 245 HIS A N 1
ATOM 1967 C CA . HIS A 1 245 ? 6.695 11.211 5.047 1 98.44 245 HIS A CA 1
ATOM 1968 C C . HIS A 1 245 ? 7.531 10.93 6.293 1 98.44 245 HIS A C 1
ATOM 1970 O O . HIS A 1 245 ? 8.047 9.82 6.457 1 98.44 245 HIS A O 1
ATOM 1976 N N . ASN A 1 246 ? 7.625 11.828 7.145 1 98.81 246 ASN A N 1
ATOM 1977 C CA . ASN A 1 246 ? 8.32 11.703 8.422 1 98.81 246 ASN A CA 1
ATOM 1978 C C . ASN A 1 246 ? 7.898 12.805 9.391 1 98.81 246 ASN A C 1
ATOM 1980 O O . ASN A 1 246 ? 6.891 13.484 9.18 1 98.81 246 ASN A O 1
ATOM 1984 N N . LEU A 1 247 ? 8.602 12.984 10.57 1 98.94 247 LEU A N 1
ATOM 1985 C CA . LEU A 1 247 ? 8.391 14.055 11.547 1 98.94 247 LEU A CA 1
ATOM 1986 C C . LEU A 1 247 ? 9.57 15.016 11.57 1 98.94 247 LEU A C 1
ATOM 1988 O O . LEU A 1 247 ? 10.727 14.594 11.57 1 98.94 247 LEU A O 1
ATOM 1992 N N . GLN A 1 248 ? 9.211 16.297 11.5 1 98.94 248 GLN A N 1
ATOM 1993 C CA . GLN A 1 248 ? 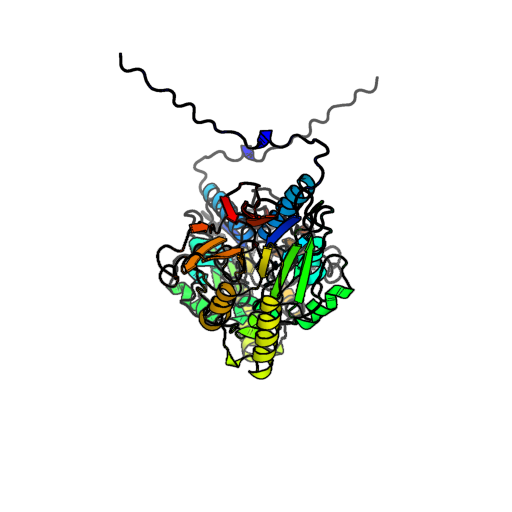10.242 17.328 11.602 1 98.94 248 GLN A CA 1
ATOM 1994 C C . GLN A 1 248 ? 9.766 18.516 12.438 1 98.94 248 GLN A C 1
ATOM 1996 O O . GLN A 1 248 ? 8.586 18.875 12.391 1 98.94 248 GLN A O 1
ATOM 2001 N N . HIS A 1 249 ? 10.68 19.109 13.18 1 98.94 249 HIS A N 1
ATOM 2002 C CA . HIS A 1 249 ? 10.523 20.438 13.75 1 98.94 249 HIS A CA 1
ATOM 2003 C C . HIS A 1 249 ? 11.664 21.359 13.312 1 98.94 249 HIS A C 1
ATOM 2005 O O . HIS A 1 249 ? 12.828 21.109 13.641 1 98.94 249 HIS A O 1
ATOM 2011 N N . ILE A 1 250 ? 11.305 22.312 12.539 1 98.88 250 ILE A N 1
ATOM 2012 C CA . ILE A 1 250 ? 12.219 23.359 12.078 1 98.88 250 ILE A CA 1
ATOM 2013 C C . ILE A 1 250 ? 11.797 24.703 12.656 1 98.88 250 ILE A C 1
ATOM 2015 O O . ILE A 1 250 ? 10.617 25.062 12.625 1 98.88 250 ILE A O 1
ATOM 2019 N N . GLN A 1 251 ? 12.727 25.391 13.227 1 98.25 251 GLN A N 1
ATOM 2020 C CA . GLN A 1 251 ? 12.445 26.703 13.797 1 98.25 251 GLN A CA 1
ATOM 2021 C C . GLN A 1 251 ? 13.367 27.766 13.203 1 98.25 251 GLN A C 1
ATOM 2023 O O . GLN A 1 251 ? 14.586 27.625 13.211 1 98.25 251 GLN A O 1
ATOM 2028 N N . VAL A 1 252 ? 12.742 28.781 12.656 1 95.88 252 VAL A N 1
ATOM 2029 C CA . VAL A 1 252 ? 13.508 29.875 12.047 1 95.88 252 VAL A CA 1
ATOM 2030 C C . VAL A 1 252 ? 13.305 31.156 12.852 1 95.88 252 VAL A C 1
ATOM 2032 O O . VAL A 1 252 ? 12.172 31.531 13.156 1 95.88 252 VAL A O 1
ATOM 2035 N N . GLN A 1 253 ? 14.445 31.75 13.141 1 91.25 253 GLN A N 1
ATOM 2036 C CA . GLN A 1 253 ? 14.422 33 13.914 1 91.25 253 GLN A CA 1
ATOM 2037 C C . GLN A 1 253 ? 14.812 34.188 13.055 1 91.25 253 GLN A C 1
ATOM 2039 O O . GLN A 1 253 ? 15.789 34.125 12.312 1 91.25 253 GLN A O 1
ATOM 2044 N N . GLU A 1 254 ? 13.992 35.125 13.086 1 86.75 254 GLU A N 1
ATOM 2045 C CA . GLU A 1 254 ? 14.289 36.438 12.523 1 86.75 254 GLU A CA 1
ATOM 2046 C C . GLU A 1 254 ? 14.102 37.562 13.562 1 86.75 254 GLU A C 1
ATOM 2048 O O . GLU A 1 254 ? 12.969 37.969 13.836 1 86.75 254 GLU A O 1
ATOM 2053 N N . GLY A 1 255 ? 15.188 38.125 14.062 1 86.5 255 GLY A N 1
ATOM 2054 C CA . GLY A 1 255 ? 15.086 39.031 15.188 1 86.5 255 GLY A CA 1
ATOM 2055 C C . GLY A 1 255 ? 14.578 38.375 16.453 1 86.5 255 GLY A C 1
ATOM 2056 O O . GLY A 1 255 ? 15.141 37.375 16.906 1 86.5 255 GLY A O 1
ATOM 2057 N N . VAL A 1 256 ? 13.523 38.906 16.906 1 83.5 256 VAL A N 1
ATOM 2058 C CA . VAL A 1 256 ? 12.992 38.375 18.156 1 83.5 256 VAL A CA 1
ATOM 2059 C C . VAL A 1 256 ? 11.883 37.344 17.844 1 83.5 256 VAL A C 1
ATOM 2061 O O . VAL A 1 256 ? 11.469 36.594 18.734 1 83.5 256 VAL A O 1
ATOM 2064 N N . GLN A 1 257 ? 11.5 37.312 16.609 1 87.62 257 GLN A N 1
ATOM 2065 C CA . GLN A 1 257 ? 10.383 36.438 16.234 1 87.62 257 GLN A CA 1
ATOM 2066 C C . GLN A 1 257 ? 10.867 35.062 15.805 1 87.62 257 GLN A C 1
ATOM 2068 O O . GLN A 1 257 ? 11.867 34.938 15.102 1 87.62 257 GLN A O 1
ATOM 2073 N N . LYS A 1 258 ? 10.234 34.031 16.344 1 92.12 258 LYS A N 1
ATOM 2074 C CA . LYS A 1 258 ? 10.492 32.656 15.961 1 92.12 258 LYS A CA 1
ATOM 2075 C C . LYS A 1 258 ? 9.242 32 15.359 1 92.12 258 LYS A C 1
ATOM 2077 O O . LYS A 1 258 ? 8.148 32.156 15.898 1 92.12 258 LYS A O 1
ATOM 2082 N N . THR A 1 259 ? 9.414 31.453 14.211 1 95 259 THR A N 1
ATOM 2083 C CA . THR A 1 259 ? 8.32 30.688 13.609 1 95 259 THR A CA 1
ATOM 2084 C C . THR A 1 259 ? 8.648 29.203 13.578 1 95 259 THR A C 1
ATOM 2086 O O . THR A 1 259 ? 9.75 28.812 13.18 1 95 259 THR A O 1
ATOM 2089 N N . ASP A 1 260 ? 7.699 28.422 14.016 1 98.5 260 ASP A N 1
ATOM 2090 C CA . ASP A 1 260 ? 7.875 26.969 14.062 1 98.5 260 ASP A CA 1
ATOM 2091 C C . ASP A 1 260 ? 7.195 26.297 12.875 1 98.5 260 ASP A C 1
ATOM 2093 O O . ASP A 1 260 ? 6.066 26.641 12.516 1 98.5 260 ASP A O 1
ATOM 2097 N N . TYR A 1 261 ? 7.934 25.406 12.242 1 98.88 261 TYR A N 1
ATOM 2098 C CA . TYR A 1 261 ? 7.441 24.562 11.148 1 98.88 261 TYR A CA 1
ATOM 2099 C C . TYR A 1 261 ? 7.453 23.094 11.547 1 98.88 261 TYR A C 1
ATOM 2101 O O . TYR A 1 261 ? 8.508 22.531 11.859 1 98.88 261 TYR A O 1
ATOM 2109 N N . PHE A 1 262 ? 6.297 22.484 11.586 1 98.94 262 PHE A N 1
ATOM 2110 C CA . PHE A 1 262 ? 6.176 21.078 11.93 1 98.94 262 PHE A CA 1
ATOM 2111 C C . PHE A 1 262 ? 5.715 20.266 10.734 1 98.94 262 PHE A C 1
ATOM 2113 O O . PHE A 1 262 ? 4.723 20.609 10.086 1 98.94 262 PHE A O 1
ATOM 2120 N N . VAL A 1 263 ? 6.477 19.25 10.367 1 98.94 263 VAL A N 1
ATOM 2121 C CA . VAL A 1 263 ? 6.055 18.25 9.398 1 98.94 263 VAL A CA 1
ATOM 2122 C C . VAL A 1 263 ? 5.551 17 10.117 1 98.94 263 VAL A C 1
ATOM 2124 O O . VAL A 1 263 ? 6.273 16.406 10.922 1 98.94 263 VAL A O 1
ATOM 2127 N N . SER A 1 264 ? 4.305 16.641 9.867 1 98.81 264 SER A N 1
ATOM 2128 C CA . SER A 1 264 ? 3.674 15.477 10.484 1 98.81 264 SER A CA 1
ATOM 2129 C C . SER A 1 264 ? 3.141 14.516 9.43 1 98.81 264 SER A C 1
ATOM 2131 O O . SER A 1 264 ? 1.957 14.172 9.445 1 98.81 264 SER A O 1
ATOM 2133 N N . GLY A 1 265 ? 4.016 14.016 8.539 1 98.81 265 GLY A N 1
ATOM 2134 C CA . GLY A 1 265 ? 3.6 13.203 7.41 1 98.81 265 GLY A CA 1
ATOM 2135 C C . GLY A 1 265 ? 3.854 11.719 7.613 1 98.81 265 GLY A C 1
ATOM 2136 O O . GLY A 1 265 ? 4.172 11.008 6.66 1 98.81 265 GLY A O 1
ATOM 2137 N N . ALA A 1 266 ? 3.711 11.172 8.867 1 98.75 266 ALA A N 1
ATOM 2138 C CA . ALA A 1 266 ? 4.168 9.82 9.172 1 98.75 266 ALA A CA 1
ATOM 2139 C C . ALA A 1 266 ? 2.992 8.914 9.523 1 98.75 266 ALA A C 1
ATOM 2141 O O . ALA A 1 266 ? 3.143 7.969 10.305 1 98.75 266 ALA A O 1
ATOM 2142 N N . ALA A 1 267 ? 1.827 9.172 8.977 1 98.81 267 ALA A N 1
ATOM 2143 C CA . ALA A 1 267 ? 0.656 8.43 9.445 1 98.81 267 ALA A CA 1
ATOM 2144 C C . ALA A 1 267 ? 0.372 7.234 8.539 1 98.81 267 ALA A C 1
ATOM 2146 O O . ALA A 1 267 ? -0.615 6.52 8.742 1 98.81 267 ALA A O 1
ATOM 2147 N N . ASN A 1 268 ? 1.242 6.91 7.5 1 98.06 268 ASN A N 1
ATOM 2148 C CA . ASN A 1 268 ? 1.035 5.73 6.668 1 98.06 268 ASN A CA 1
ATOM 2149 C C . ASN A 1 268 ? 2.355 5.18 6.137 1 98.06 268 ASN A C 1
ATOM 2151 O O . ASN A 1 268 ? 2.744 4.059 6.469 1 98.06 268 ASN A O 1
ATOM 2155 N N . PHE A 1 269 ? 3.088 6 5.297 1 96.25 269 PHE A N 1
ATOM 2156 C CA . PHE A 1 269 ? 4.402 5.641 4.777 1 96.25 269 PHE A CA 1
ATOM 2157 C C . PHE A 1 269 ? 5.484 6.531 5.375 1 96.25 269 PHE A C 1
ATOM 2159 O O . PHE A 1 269 ? 5.316 7.75 5.457 1 96.25 269 PHE A O 1
ATOM 2166 N N . ILE A 1 270 ? 6.574 5.918 5.785 1 97.94 270 ILE A N 1
ATOM 2167 C CA . ILE A 1 270 ? 7.602 6.699 6.465 1 97.94 270 ILE A CA 1
ATOM 2168 C C . ILE A 1 270 ? 8.883 6.695 5.637 1 97.94 270 ILE A C 1
ATOM 2170 O O . ILE A 1 270 ? 9.305 5.652 5.133 1 97.94 270 ILE A O 1
ATOM 2174 N N . ASP A 1 271 ? 9.438 7.816 5.453 1 97.31 271 ASP A N 1
ATOM 2175 C CA . ASP A 1 271 ? 10.664 8.047 4.691 1 97.31 271 ASP A CA 1
ATOM 2176 C C . ASP A 1 271 ? 11.766 8.633 5.582 1 97.31 271 ASP A C 1
ATOM 2178 O O . ASP A 1 271 ? 11.625 9.742 6.094 1 97.31 271 ASP A O 1
ATOM 2182 N N . PRO A 1 272 ? 12.883 7.941 5.672 1 97.44 272 PRO A N 1
ATOM 2183 C CA . PRO A 1 272 ? 13.953 8.414 6.551 1 97.44 272 PRO A CA 1
ATOM 2184 C C . PRO A 1 272 ? 14.828 9.469 5.891 1 97.44 272 PRO A C 1
ATOM 2186 O O . PRO A 1 272 ? 15.75 10 6.523 1 97.44 272 PRO A O 1
ATOM 2189 N N . SER A 1 273 ? 14.57 9.875 4.746 1 97.56 273 SER A N 1
ATOM 2190 C CA . SER A 1 273 ? 15.453 10.703 3.932 1 97.56 273 SER A CA 1
ATOM 2191 C C . SER A 1 273 ? 15.75 12.031 4.621 1 97.56 273 SER A C 1
ATOM 2193 O O . SER A 1 273 ? 14.867 12.633 5.234 1 97.56 273 SER A O 1
ATOM 2195 N N . LYS A 1 274 ? 16.984 12.5 4.496 1 98.25 274 LYS A N 1
ATOM 2196 C CA . LYS A 1 274 ? 17.438 13.812 4.918 1 98.25 274 LYS A CA 1
ATOM 2197 C C . LYS A 1 274 ? 18.188 14.523 3.793 1 98.25 274 LYS A C 1
ATOM 2199 O O . LYS A 1 274 ? 19.078 15.336 4.047 1 98.25 274 LYS A O 1
ATOM 2204 N N . LYS A 1 275 ? 17.859 14.195 2.615 1 97 275 LYS A N 1
ATOM 2205 C CA . LYS A 1 275 ? 18.672 14.57 1.466 1 97 275 LYS A CA 1
ATOM 2206 C C . LYS A 1 275 ? 18.688 16.094 1.281 1 97 275 LYS A C 1
ATOM 2208 O O . LYS A 1 275 ? 19.625 16.641 0.71 1 97 275 LYS A O 1
ATOM 2213 N N . ASN A 1 276 ? 17.656 16.844 1.781 1 98.38 276 ASN A N 1
ATOM 2214 C CA . ASN A 1 276 ? 17.578 18.281 1.617 1 98.38 276 ASN A CA 1
ATOM 2215 C C . ASN A 1 276 ? 17.922 19.016 2.91 1 98.38 276 ASN A C 1
ATOM 2217 O O . ASN A 1 276 ? 17.375 20.078 3.195 1 98.38 276 ASN A O 1
ATOM 2221 N N . ARG A 1 277 ? 18.766 18.438 3.682 1 98.19 277 ARG A N 1
ATOM 2222 C CA . ARG A 1 277 ? 19.172 19 4.969 1 98.19 277 ARG A CA 1
ATOM 2223 C C . ARG A 1 277 ? 19.797 20.375 4.797 1 98.19 277 ARG A C 1
ATOM 2225 O O . ARG A 1 277 ? 19.641 21.25 5.652 1 98.19 277 ARG A O 1
ATOM 2232 N N . ASN A 1 278 ? 20.5 20.578 3.672 1 98.12 278 ASN A N 1
ATOM 2233 C CA . ASN A 1 278 ? 21.219 21.828 3.467 1 98.12 278 ASN A CA 1
ATOM 2234 C C . ASN A 1 278 ? 20.359 22.859 2.732 1 98.12 278 ASN A C 1
ATOM 2236 O O . ASN A 1 278 ? 20.844 23.938 2.375 1 98.12 278 ASN A O 1
ATOM 2240 N N . GLU A 1 279 ? 19.078 22.5 2.57 1 98.25 279 GLU A N 1
ATOM 2241 C CA . GLU A 1 279 ? 18.203 23.391 1.806 1 98.25 279 GLU A CA 1
ATOM 2242 C C . GLU A 1 279 ? 17.297 24.188 2.727 1 98.25 279 GLU A C 1
ATOM 2244 O O . GLU A 1 279 ? 16.391 24.891 2.258 1 98.25 279 GLU A O 1
ATOM 2249 N N . ILE A 1 280 ? 17.484 24.047 3.99 1 98.5 280 ILE A N 1
ATOM 2250 C CA . ILE A 1 280 ? 16.766 24.859 4.965 1 98.5 280 ILE A CA 1
ATOM 2251 C C . ILE A 1 280 ? 17.719 25.844 5.629 1 98.5 280 ILE A C 1
ATOM 2253 O O . ILE A 1 280 ? 18.938 25.703 5.5 1 98.5 280 ILE A O 1
ATOM 2257 N N . PRO A 1 281 ? 17.203 26.906 6.324 1 97.62 281 PRO A N 1
ATOM 2258 C CA . PRO A 1 281 ? 18.125 27.812 7.012 1 97.62 281 PRO A CA 1
ATOM 2259 C C . PRO A 1 281 ? 19.062 27.078 7.977 1 97.62 281 PRO A C 1
ATOM 2261 O O . PRO A 1 281 ? 18.641 26.156 8.664 1 97.62 281 PRO A O 1
ATOM 2264 N N . PRO A 1 282 ? 20.344 27.484 8.039 1 96.25 282 PRO A N 1
ATOM 2265 C CA . PRO A 1 282 ? 21.312 26.797 8.898 1 96.25 282 PRO A CA 1
ATOM 2266 C C . PRO A 1 282 ? 20.891 26.781 10.359 1 96.25 282 PRO A C 1
ATOM 2268 O O . PRO A 1 282 ? 20.344 27.766 10.867 1 96.25 282 PRO A O 1
ATOM 2271 N N . HIS A 1 283 ? 21.125 25.656 11.062 1 95.75 283 HIS A N 1
ATOM 2272 C CA . HIS A 1 283 ? 20.938 25.453 12.5 1 95.75 283 HIS A CA 1
ATOM 2273 C C . HIS A 1 283 ? 19.453 25.562 12.875 1 95.75 283 HIS A C 1
ATOM 2275 O O . HIS A 1 283 ? 19.125 25.859 14.023 1 95.75 283 HIS A O 1
ATOM 2281 N N . SER A 1 284 ? 18.562 25.359 11.859 1 98.12 284 SER A N 1
ATOM 2282 C CA . SER A 1 284 ? 17.125 25.531 12.125 1 98.12 284 SER A CA 1
ATOM 2283 C C . SER A 1 284 ? 16.453 24.219 12.453 1 98.12 284 SER A C 1
ATOM 2285 O O . SER A 1 284 ? 15.375 24.188 13.039 1 98.12 284 SER A O 1
ATOM 2287 N N . LEU A 1 285 ? 17.047 23.094 12.086 1 98.75 285 LEU A N 1
ATOM 2288 C CA . LEU A 1 285 ? 16.453 21.781 12.344 1 98.75 285 LEU A CA 1
ATOM 2289 C C . LEU A 1 285 ? 16.562 21.422 13.828 1 98.75 285 LEU A C 1
ATOM 2291 O O . LEU A 1 285 ? 17.672 21.297 14.359 1 98.75 285 LEU A O 1
ATOM 2295 N N . LEU A 1 286 ? 15.43 21.188 14.484 1 98.75 286 LEU A N 1
ATOM 2296 C CA . LEU A 1 286 ? 15.445 20.859 15.898 1 98.75 286 LEU A CA 1
ATOM 2297 C C . LEU A 1 286 ? 15.164 19.375 16.109 1 98.75 286 LEU A C 1
ATOM 2299 O O . LEU A 1 286 ? 15.578 18.797 17.125 1 98.75 286 LEU A O 1
ATOM 2303 N N . PHE A 1 287 ? 14.461 18.797 15.195 1 98.88 287 PHE A N 1
ATOM 2304 C CA . PHE A 1 287 ? 14.102 17.391 15.375 1 98.88 287 PHE A CA 1
ATOM 2305 C C . PHE A 1 287 ? 13.766 16.75 14.031 1 98.88 287 PHE A C 1
ATOM 2307 O O . PHE A 1 287 ? 13.164 17.375 13.164 1 98.88 287 PHE A O 1
ATOM 2314 N N . HIS A 1 288 ? 14.133 15.516 13.859 1 98.88 288 HIS A N 1
ATOM 2315 C CA . HIS A 1 288 ? 13.758 14.672 12.727 1 98.88 288 HIS A CA 1
ATOM 2316 C C . HIS A 1 288 ? 13.594 13.219 13.156 1 98.88 288 HIS A C 1
ATOM 2318 O O . HIS A 1 288 ? 14.391 12.703 13.945 1 98.88 288 HIS A O 1
ATOM 2324 N N . TRP A 1 289 ? 12.555 12.57 12.688 1 98.81 289 TRP A N 1
ATOM 2325 C CA . TRP A 1 289 ? 12.359 11.133 12.867 1 98.81 289 TRP A CA 1
ATOM 2326 C C . TRP A 1 289 ? 11.703 10.516 11.633 1 98.81 289 TRP A C 1
ATOM 2328 O O . TRP A 1 289 ? 10.766 11.094 11.07 1 98.81 289 TRP A O 1
ATOM 2338 N N . GLY A 1 290 ? 12.172 9.406 11.18 1 98.31 290 GLY A N 1
ATOM 2339 C CA . GLY A 1 290 ? 11.578 8.664 10.078 1 98.31 290 GLY A CA 1
ATOM 2340 C C . GLY A 1 290 ? 12.039 7.219 10.016 1 98.31 290 GLY A C 1
ATOM 2341 O O . GLY A 1 290 ? 12.977 6.895 9.289 1 98.31 290 GLY A O 1
ATOM 2342 N N . ASP A 1 291 ? 11.406 6.336 10.742 1 97.12 291 ASP A N 1
ATOM 2343 C CA . ASP A 1 291 ? 11.703 4.91 10.68 1 97.12 291 ASP A CA 1
ATOM 2344 C C . ASP A 1 291 ? 10.727 4.188 9.758 1 97.12 291 ASP A C 1
ATOM 2346 O O . ASP A 1 291 ? 9.562 3.984 10.109 1 97.12 291 ASP A O 1
ATOM 2350 N N . PRO A 1 292 ? 11.234 3.717 8.633 1 94.44 292 PRO A N 1
ATOM 2351 C CA . PRO A 1 292 ? 10.312 3.148 7.641 1 94.44 292 PRO A CA 1
ATOM 2352 C C . PRO A 1 292 ? 9.703 1.825 8.094 1 94.44 292 PRO A C 1
ATOM 2354 O O . PRO A 1 292 ? 8.758 1.331 7.473 1 94.44 292 PRO A O 1
ATOM 2357 N N . PHE A 1 293 ? 10.141 1.219 9.141 1 92.19 293 PHE A N 1
ATOM 2358 C CA . PHE A 1 293 ? 9.633 -0.072 9.594 1 92.19 293 PHE A CA 1
ATOM 2359 C C . PHE A 1 293 ? 8.844 0.078 10.891 1 92.19 293 PHE A C 1
ATOM 2361 O O . PHE A 1 293 ? 8.5 -0.916 11.531 1 92.19 293 PHE A O 1
ATOM 2368 N N . SER A 1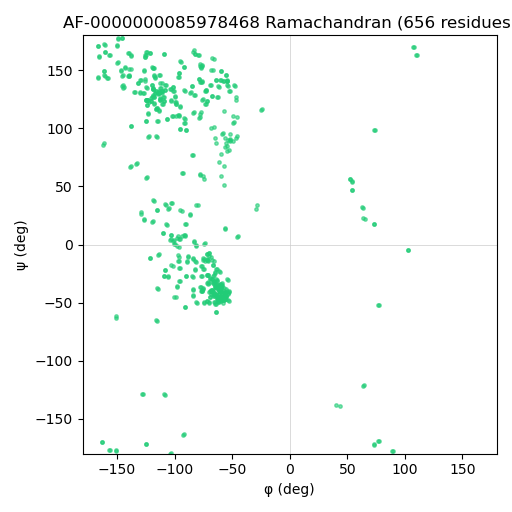 294 ? 8.602 1.358 11.227 1 95.88 294 SER A N 1
ATOM 2369 C CA . SER A 1 294 ? 7.711 1.644 12.344 1 95.88 294 SER A CA 1
ATOM 2370 C C . SER A 1 294 ? 6.25 1.612 11.914 1 95.88 294 SER A C 1
ATOM 2372 O O . SER A 1 294 ? 5.949 1.544 10.719 1 95.88 294 SER A O 1
ATOM 2374 N N . LEU A 1 295 ? 5.414 1.593 12.953 1 97.38 295 LEU A N 1
ATOM 2375 C CA . LEU A 1 295 ? 3.984 1.622 12.656 1 97.38 295 LEU A CA 1
ATOM 2376 C C . LEU A 1 295 ? 3.447 3.049 12.711 1 97.38 295 LEU A C 1
ATOM 2378 O O . LEU A 1 295 ? 2.299 3.27 13.102 1 97.38 295 LEU A O 1
ATOM 2382 N N . GLY A 1 296 ? 4.289 4.047 12.391 1 98.38 296 GLY A N 1
ATOM 2383 C CA . GLY A 1 296 ? 3.854 5.41 12.133 1 98.38 296 GLY A CA 1
ATOM 2384 C C . GLY A 1 296 ? 3.793 6.27 13.383 1 98.38 296 GLY A C 1
ATOM 2385 O O . GLY A 1 296 ? 4.203 5.836 14.461 1 98.38 296 GLY A O 1
ATOM 2386 N N . ALA A 1 297 ? 3.355 7.5 13.141 1 98.94 297 ALA A N 1
ATOM 2387 C CA . ALA A 1 297 ? 3.332 8.531 14.172 1 98.94 297 ALA A CA 1
ATOM 2388 C C . ALA A 1 297 ? 2.309 9.609 13.852 1 98.94 297 ALA A C 1
ATOM 2390 O O . ALA A 1 297 ? 1.777 9.656 12.734 1 98.94 297 ALA A O 1
ATOM 2391 N N . PHE A 1 298 ? 1.965 10.367 14.836 1 98.94 298 PHE A N 1
ATOM 2392 C CA . PHE A 1 298 ? 1.102 11.531 14.727 1 98.94 298 PHE A CA 1
ATOM 2393 C C . PHE A 1 298 ? 1.528 12.617 15.711 1 98.94 298 PHE A C 1
ATOM 2395 O O . PHE A 1 298 ? 2.539 12.469 16.406 1 98.94 298 PHE A O 1
ATOM 2402 N N . THR A 1 299 ? 0.837 13.742 15.664 1 98.94 299 THR A N 1
ATOM 2403 C CA . THR A 1 299 ? 1.188 14.875 16.5 1 98.94 299 THR A CA 1
ATOM 2404 C C . THR A 1 299 ? 0.038 15.234 17.438 1 98.94 299 THR A C 1
ATOM 2406 O O . THR A 1 299 ? -1.125 15.234 17.031 1 98.94 299 THR A O 1
ATOM 2409 N N . TYR A 1 300 ? 0.404 15.438 18.656 1 98.88 300 TYR A N 1
ATOM 2410 C CA . TYR A 1 300 ? -0.525 15.93 19.672 1 98.88 300 TYR A CA 1
ATOM 2411 C C . TYR A 1 300 ? -0.207 17.375 20.047 1 98.88 300 TYR A C 1
ATOM 2413 O O . TYR A 1 300 ? 0.956 17.719 20.266 1 98.88 300 TYR A O 1
ATOM 2421 N N . VAL A 1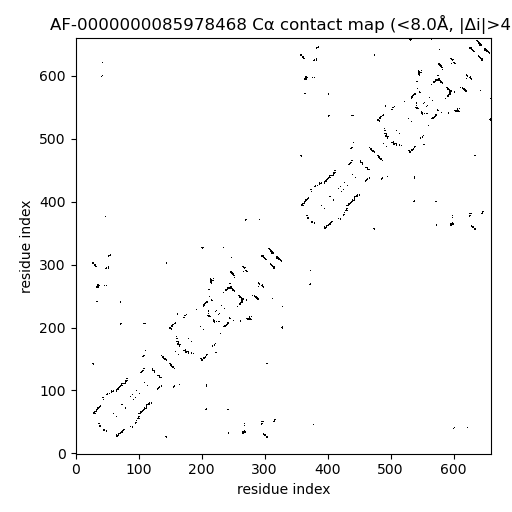 301 ? -1.248 18.219 20.094 1 98.94 301 VAL A N 1
ATOM 2422 C CA . VAL A 1 301 ? -1.075 19.641 20.406 1 98.94 301 VAL A CA 1
ATOM 2423 C C . VAL A 1 301 ? -1.963 20.016 21.578 1 98.94 301 VAL A C 1
ATOM 2425 O O . VAL A 1 301 ? -3.18 19.812 21.547 1 98.94 301 VAL A O 1
ATOM 2428 N N . ASP A 1 302 ? -1.389 20.547 22.578 1 98.69 302 ASP A N 1
ATOM 2429 C CA . ASP A 1 302 ? -2.078 21.031 23.766 1 98.69 302 ASP A CA 1
ATOM 2430 C C . ASP A 1 302 ? -1.923 22.547 23.922 1 98.69 302 ASP A C 1
ATOM 2432 O O . ASP A 1 302 ? -0.806 23.047 24.047 1 98.69 302 ASP A O 1
ATOM 2436 N N . LEU A 1 303 ? -3.031 23.297 23.859 1 98.62 303 LEU A N 1
ATOM 2437 C CA . LEU A 1 303 ? -3.008 24.75 23.953 1 98.62 303 LEU A CA 1
ATOM 2438 C C . LEU A 1 303 ? -3.697 25.234 25.219 1 98.62 303 LEU A C 1
ATOM 2440 O O . LEU A 1 303 ? -4.898 25.016 25.406 1 98.62 303 LEU A O 1
ATOM 2444 N N . ASN A 1 304 ? -3.006 25.828 26.109 1 97.69 304 ASN A N 1
ATOM 2445 C CA . ASN A 1 304 ? -3.564 26.422 27.312 1 97.69 304 ASN A CA 1
ATOM 2446 C C . ASN A 1 304 ? -3.174 27.891 27.453 1 97.69 304 ASN A C 1
ATOM 2448 O O . ASN A 1 304 ? -2.697 28.5 26.484 1 97.69 304 ASN A O 1
ATOM 2452 N N . THR A 1 305 ? -3.492 28.484 28.594 1 96 305 THR A N 1
ATOM 2453 C CA . THR A 1 305 ? -3.303 29.922 28.734 1 96 305 THR A CA 1
ATOM 2454 C C . THR A 1 305 ? -1.822 30.266 28.875 1 96 305 THR A C 1
ATOM 2456 O O . THR A 1 305 ? -1.427 31.422 28.703 1 96 305 THR A O 1
ATOM 2459 N N . SER A 1 306 ? -0.982 29.297 29.141 1 96.12 306 SER A N 1
ATOM 2460 C CA . SER A 1 306 ? 0.435 29.547 29.391 1 96.12 306 SER A CA 1
ATOM 2461 C C . SER A 1 306 ? 1.27 29.281 28.141 1 96.12 306 SER A C 1
ATOM 2463 O O . SER A 1 306 ? 2.189 30.031 27.828 1 96.12 306 SER A O 1
ATOM 2465 N N . ASN A 1 307 ? 1.021 28.172 27.469 1 97.06 307 ASN A N 1
ATOM 2466 C CA . ASN A 1 307 ? 1.809 27.828 26.297 1 97.06 307 ASN A CA 1
ATOM 2467 C C . ASN A 1 307 ? 1.082 26.812 25.406 1 97.06 307 ASN A C 1
ATOM 2469 O O . ASN A 1 307 ? 0.054 26.266 25.812 1 97.06 307 ASN A O 1
ATOM 2473 N N . MET A 1 308 ? 1.561 26.672 24.219 1 98.38 308 MET A N 1
ATOM 2474 C CA . MET A 1 308 ? 1.24 25.562 23.312 1 98.38 308 MET A CA 1
ATOM 2475 C C . MET A 1 308 ? 2.338 24.516 23.344 1 98.38 308 MET A C 1
ATOM 2477 O O . MET A 1 308 ? 3.518 24.828 23.188 1 98.38 308 MET A O 1
ATOM 2481 N N . THR A 1 309 ? 1.945 23.266 23.578 1 98.69 309 THR A N 1
ATOM 2482 C CA . THR A 1 309 ? 2.887 22.156 23.531 1 98.69 309 THR A CA 1
ATOM 2483 C C . THR A 1 309 ? 2.6 21.25 22.328 1 98.69 309 THR A C 1
ATOM 2485 O O . THR A 1 309 ? 1.482 20.75 22.172 1 98.69 309 THR A O 1
ATOM 2488 N N . VAL A 1 310 ? 3.619 21.109 21.453 1 98.88 310 VAL A N 1
ATOM 2489 C CA . VAL A 1 310 ? 3.539 20.203 20.312 1 98.88 310 VAL A CA 1
ATOM 2490 C C . VAL A 1 310 ? 4.344 18.938 20.609 1 98.88 310 VAL A C 1
ATOM 2492 O O . VAL A 1 310 ? 5.543 19 20.875 1 98.88 310 VAL A O 1
ATOM 2495 N N . THR A 1 311 ? 3.666 17.766 20.516 1 98.94 311 THR A N 1
ATOM 2496 C CA . THR A 1 311 ? 4.289 16.484 20.859 1 98.94 311 THR A CA 1
ATOM 2497 C C . THR A 1 311 ? 4.199 15.508 19.688 1 98.94 311 THR A C 1
ATOM 2499 O O . THR A 1 311 ? 3.107 15.242 19.188 1 98.94 311 THR A O 1
ATOM 2502 N N . PHE A 1 312 ? 5.363 15.016 19.297 1 98.94 312 PHE A N 1
ATOM 2503 C CA . PHE A 1 312 ? 5.398 13.914 18.344 1 98.94 312 PHE A CA 1
ATOM 2504 C C . PHE A 1 312 ? 5.285 12.57 19.062 1 98.94 312 PHE A C 1
ATOM 2506 O O . PHE A 1 312 ? 6.031 12.297 20 1 98.94 312 PHE A O 1
ATOM 2513 N N . MET A 1 313 ? 4.344 11.734 18.531 1 98.81 313 MET A N 1
ATOM 2514 C CA . MET A 1 313 ? 4.07 10.469 19.203 1 98.81 313 MET A CA 1
ATOM 2515 C C . MET A 1 313 ? 4.07 9.312 18.203 1 98.81 313 MET A C 1
ATOM 2517 O O . MET A 1 313 ? 3.531 9.438 17.109 1 98.81 313 MET A O 1
ATOM 2521 N N . LEU A 1 314 ? 4.68 8.219 18.688 1 98.75 314 LEU A N 1
ATOM 2522 C CA . LEU A 1 314 ? 4.586 6.984 17.906 1 98.75 314 LEU A CA 1
ATOM 2523 C C . LEU A 1 314 ? 3.24 6.305 18.125 1 98.75 314 LEU A C 1
ATOM 2525 O O . LEU A 1 314 ? 2.539 6.602 19.094 1 98.75 314 LEU A O 1
ATOM 2529 N N . SER A 1 315 ? 2.912 5.402 17.25 1 98.56 315 SER A N 1
ATOM 2530 C CA . SER A 1 315 ? 1.647 4.68 17.312 1 98.56 315 SER A CA 1
ATOM 2531 C C . SER A 1 315 ? 1.632 3.709 18.5 1 98.56 315 SER A C 1
ATOM 2533 O O . SER A 1 315 ? 0.592 3.127 18.812 1 98.56 315 SER A O 1
ATOM 2535 N N . ASN A 1 316 ? 2.684 3.51 19.203 1 97.75 316 ASN A N 1
ATOM 2536 C CA . ASN A 1 316 ? 2.697 2.666 20.391 1 97.75 316 ASN A CA 1
ATOM 2537 C C . ASN A 1 316 ? 2.627 3.496 21.672 1 97.75 316 ASN A C 1
ATOM 2539 O O . ASN A 1 316 ? 2.814 2.971 22.766 1 97.75 316 ASN A O 1
ATOM 2543 N N . GLY A 1 317 ? 2.562 4.75 21.531 1 98 317 GLY A N 1
ATOM 2544 C CA . GLY A 1 317 ? 2.367 5.613 22.688 1 98 317 GLY A CA 1
ATOM 2545 C C . GLY A 1 317 ? 3.641 6.301 23.141 1 98 317 GLY A C 1
ATOM 2546 O O . GLY A 1 317 ? 3.6 7.207 23.969 1 98 317 GLY A O 1
ATOM 2547 N N . LYS A 1 318 ? 4.707 5.957 22.516 1 98.44 318 LYS A N 1
ATOM 2548 C CA . LYS A 1 318 ? 5.977 6.566 22.891 1 98.44 318 LYS A CA 1
ATOM 2549 C C . LYS A 1 318 ? 6.055 8.016 22.422 1 98.44 318 LYS A C 1
ATOM 2551 O O . LYS A 1 318 ? 5.75 8.312 21.266 1 98.44 318 LYS A O 1
ATOM 2556 N N . VAL A 1 319 ? 6.457 8.906 23.312 1 98.69 319 VAL A N 1
ATOM 2557 C CA . VAL A 1 319 ? 6.711 10.305 22.984 1 98.69 319 VAL A CA 1
ATOM 2558 C C . VAL A 1 319 ? 8.117 10.445 22.391 1 98.69 319 VAL A C 1
ATOM 2560 O O . VAL A 1 319 ? 9.102 10.039 23.016 1 98.69 319 VAL A O 1
ATOM 2563 N N . LEU A 1 320 ? 8.219 11.07 21.266 1 98.81 320 LEU A N 1
ATOM 2564 C CA . LEU A 1 320 ? 9.508 11.227 20.594 1 98.81 320 LEU A CA 1
ATOM 2565 C C . LEU A 1 320 ? 10.109 12.594 20.891 1 98.81 320 LEU A C 1
ATOM 2567 O O . LEU A 1 320 ? 11.336 12.742 20.922 1 98.81 320 LEU A O 1
ATOM 2571 N N . TYR A 1 321 ? 9.328 13.539 20.984 1 98.75 321 TYR A N 1
ATOM 2572 C CA . TYR A 1 321 ? 9.766 14.93 20.984 1 98.75 321 TYR A CA 1
ATOM 2573 C C . TYR A 1 321 ? 8.648 15.859 21.438 1 98.75 321 TYR A C 1
ATOM 2575 O O . TYR A 1 321 ? 7.469 15.594 21.188 1 98.75 321 TYR A O 1
ATOM 2583 N N . ALA A 1 322 ? 8.969 16.922 22.172 1 98.75 322 ALA A N 1
ATOM 2584 C CA . ALA A 1 322 ? 8.016 17.953 22.547 1 98.75 322 ALA A CA 1
ATOM 2585 C C . ALA A 1 322 ? 8.656 19.344 22.453 1 98.75 322 ALA A C 1
ATOM 2587 O O . ALA A 1 322 ? 9.844 19.5 22.766 1 98.75 322 ALA A O 1
ATOM 2588 N N . SER A 1 323 ? 7.855 20.266 22.062 1 98.5 323 SER A N 1
ATOM 2589 C CA . SER A 1 323 ? 8.281 21.656 22 1 98.5 323 SER A CA 1
ATOM 2590 C C . SER A 1 323 ? 7.195 22.594 22.516 1 98.5 323 SER A C 1
ATOM 2592 O O . SER A 1 323 ? 6.004 22.281 22.422 1 98.5 323 SER A O 1
ATOM 2594 N N . HIS A 1 324 ? 7.637 23.75 23.078 1 97.56 324 HIS A N 1
ATOM 2595 C CA . HIS A 1 324 ? 6.707 24.703 23.656 1 97.56 324 HIS A CA 1
ATOM 2596 C C . HIS A 1 324 ? 6.762 26.047 22.922 1 97.56 324 HIS A C 1
ATOM 2598 O O . HIS A 1 324 ? 7.82 26.438 22.438 1 97.56 324 HIS A O 1
ATOM 2604 N N . LYS A 1 325 ? 5.668 26.641 22.828 1 96.81 325 LYS A N 1
ATOM 2605 C CA . LYS A 1 325 ? 5.52 27.969 22.234 1 96.81 325 LYS A CA 1
ATOM 2606 C C . LYS A 1 325 ? 4.637 28.859 23.094 1 96.81 325 LYS A C 1
ATOM 2608 O O . LYS A 1 325 ? 3.555 28.453 23.531 1 96.81 325 LYS A O 1
ATOM 2613 N N . MET A 1 326 ? 5.102 30.078 23.359 1 95.56 326 MET A N 1
ATOM 2614 C CA . MET A 1 326 ? 4.332 31.047 24.141 1 95.56 326 MET A CA 1
ATOM 2615 C C . MET A 1 326 ? 3.234 31.672 23.281 1 95.56 326 MET A C 1
ATOM 2617 O O . MET A 1 326 ? 3.355 31.734 22.062 1 95.56 326 MET A O 1
ATOM 2621 N N . PRO A 1 327 ? 2.096 32.125 23.906 1 96.44 327 PRO A N 1
ATOM 2622 C CA . PRO A 1 327 ? 1.034 32.812 23.156 1 96.44 327 PRO A CA 1
ATOM 2623 C C . PRO A 1 327 ? 1.468 34.156 22.594 1 96.44 327 PRO A C 1
ATOM 2625 O O . PRO A 1 327 ? 2.432 34.75 23.078 1 96.44 327 PRO A O 1
ATOM 2628 N N . ARG A 1 328 ? 0.678 34.594 21.562 1 93.12 328 ARG A N 1
ATOM 2629 C CA . ARG A 1 328 ? 0.825 35.969 21.062 1 93.12 328 ARG A CA 1
ATOM 2630 C C . ARG A 1 328 ? 0.168 36.969 22.016 1 93.12 328 ARG A C 1
ATOM 2632 O O . ARG A 1 328 ? -0.871 36.656 22.609 1 93.12 328 ARG A O 1
ATOM 2639 N N . TYR A 1 329 ? 0.873 38.094 22.188 1 81.94 329 TYR A N 1
ATOM 2640 C CA . TYR A 1 329 ? 0.254 39.156 22.969 1 81.94 329 TYR A CA 1
ATOM 2641 C C . TYR A 1 329 ? 0.115 40.438 22.156 1 81.94 329 TYR A C 1
ATOM 2643 O O . TYR A 1 329 ? 1.01 40.781 21.375 1 81.94 329 TYR A O 1
ATOM 2651 N N . PHE A 1 330 ? -1.145 40.844 22.109 1 69.69 330 PHE A N 1
ATOM 2652 C CA . PHE A 1 330 ? -1.418 42.125 21.422 1 69.69 330 PHE A CA 1
ATOM 2653 C C . PHE A 1 330 ? -1.685 43.219 22.438 1 69.69 330 PHE A C 1
ATOM 2655 O O . PHE A 1 330 ? -2.172 42.969 23.531 1 69.69 330 PHE A O 1
ATOM 2662 N N . MET B 1 1 ? -23.484 -43.094 37.594 1 25.5 1 MET B N 1
ATOM 2663 C CA . MET B 1 1 ? -22.188 -43.719 37.375 1 25.5 1 MET B CA 1
ATOM 2664 C C . MET B 1 1 ? -21.641 -43.344 35.969 1 25.5 1 MET B C 1
ATOM 2666 O O . MET B 1 1 ? -20.688 -43.969 35.5 1 25.5 1 MET B O 1
ATOM 2670 N N . MET B 1 2 ? -22.25 -42.406 35.281 1 30.16 2 MET B N 1
ATOM 2671 C CA . MET B 1 2 ? -22.016 -42.188 33.875 1 30.16 2 MET B CA 1
ATOM 2672 C C . MET B 1 2 ? -20.609 -41.656 33.625 1 30.16 2 MET B C 1
ATOM 2674 O O . MET B 1 2 ? -20.203 -40.656 34.188 1 30.16 2 MET B O 1
ATOM 2678 N N . THR B 1 3 ? -19.641 -42.594 33.188 1 27.11 3 THR B N 1
ATOM 2679 C CA . THR B 1 3 ? -18.203 -42.469 32.969 1 27.11 3 THR B CA 1
ATOM 2680 C C . THR B 1 3 ? -17.891 -41.5 31.844 1 27.11 3 THR B C 1
ATOM 2682 O O . THR B 1 3 ? -18.406 -41.656 30.734 1 27.11 3 THR B O 1
ATOM 2685 N N . PHE B 1 4 ? -17.688 -40.219 32.188 1 25.94 4 PHE B N 1
ATOM 2686 C CA . PHE B 1 4 ? -17.297 -39.094 31.344 1 25.94 4 PHE B CA 1
ATOM 2687 C C . PHE B 1 4 ? -16.062 -39.438 30.531 1 25.94 4 PHE B C 1
ATOM 2689 O O . PHE B 1 4 ? -15.039 -39.812 31.078 1 25.94 4 PHE B O 1
ATOM 2696 N N . LYS B 1 5 ? -16.344 -39.906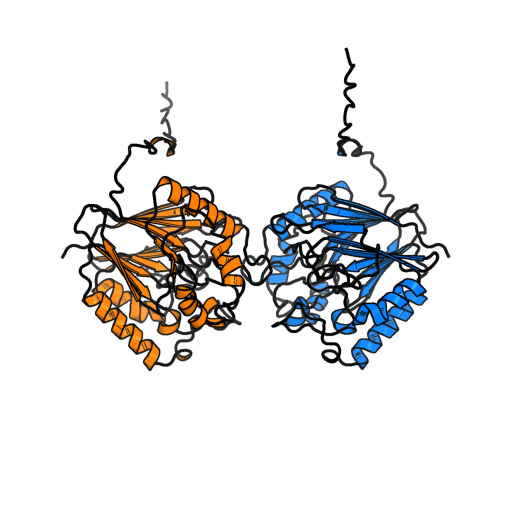 29.25 1 25.39 5 LYS B N 1
ATOM 2697 C CA . LYS B 1 5 ? -15.359 -40.312 28.25 1 25.39 5 LYS B CA 1
ATOM 2698 C C . LYS B 1 5 ? -14.391 -39.188 27.922 1 25.39 5 LYS B C 1
ATOM 2700 O O . LYS B 1 5 ? -14.805 -38.125 27.484 1 25.39 5 LYS B O 1
ATOM 2705 N N . ALA B 1 6 ? -13.18 -39.156 28.578 1 24.27 6 ALA B N 1
ATOM 2706 C CA . ALA B 1 6 ? -12.023 -38.281 28.469 1 24.27 6 ALA B CA 1
ATOM 2707 C C . ALA B 1 6 ? -11.477 -38.281 27.047 1 24.27 6 ALA B C 1
ATOM 2709 O O . ALA B 1 6 ? -10.859 -39.25 26.594 1 24.27 6 ALA B O 1
ATOM 2710 N N . THR B 1 7 ? -12.266 -38.062 26 1 26.03 7 THR B N 1
ATOM 2711 C CA . THR B 1 7 ? -11.555 -38.156 24.734 1 26.03 7 THR B CA 1
ATOM 2712 C C . THR B 1 7 ? -10.414 -37.156 24.672 1 26.03 7 THR B C 1
ATOM 2714 O O . THR B 1 7 ? -10.633 -35.938 24.828 1 26.03 7 THR B O 1
ATOM 2717 N N . CYS B 1 8 ? -9.172 -37.594 25.031 1 22.39 8 CYS B N 1
ATOM 2718 C CA . CYS B 1 8 ? -7.922 -36.844 25.016 1 22.39 8 CYS B CA 1
ATOM 2719 C C . CYS B 1 8 ? -7.648 -36.281 23.625 1 22.39 8 CYS B C 1
ATOM 2721 O O . CYS B 1 8 ? -7.48 -37.031 22.656 1 22.39 8 CYS B O 1
ATOM 2723 N N . LEU B 1 9 ? -8.211 -35.156 23.328 1 24.83 9 LEU B N 1
ATOM 2724 C CA . LEU B 1 9 ? -7.918 -34.438 22.094 1 24.83 9 LEU B CA 1
ATOM 2725 C C . LEU B 1 9 ? -6.418 -34.219 21.953 1 24.83 9 LEU B C 1
ATOM 2727 O O . LEU B 1 9 ? -5.801 -33.562 22.812 1 24.83 9 LEU B O 1
ATOM 2731 N N . PHE B 1 10 ? -5.691 -35.188 21.297 1 27.08 10 PHE B N 1
ATOM 2732 C CA . PHE B 1 10 ? -4.281 -35.125 20.938 1 27.08 10 PHE B CA 1
ATOM 2733 C C . PHE B 1 10 ? -3.988 -33.875 20.125 1 27.08 10 PHE B C 1
ATOM 2735 O O . PHE B 1 10 ? -4.52 -33.688 19.031 1 27.08 10 PHE B O 1
ATOM 2742 N N . PHE B 1 11 ? -3.848 -32.781 20.766 1 27.67 11 PHE B N 1
ATOM 2743 C CA . PHE B 1 11 ? -3.203 -31.641 20.156 1 27.67 11 PHE B CA 1
ATOM 2744 C C . PHE B 1 11 ? -1.771 -31.969 19.75 1 27.67 11 PHE B C 1
ATOM 2746 O O . PHE B 1 11 ? -0.885 -32.062 20.594 1 27.67 11 PHE B O 1
ATOM 2753 N N . ALA B 1 12 ? -1.609 -32.969 18.891 1 28.48 12 ALA B N 1
ATOM 2754 C CA . ALA B 1 12 ? -0.257 -33.25 18.422 1 28.48 12 ALA B CA 1
ATOM 2755 C C . ALA B 1 12 ? 0.427 -32 17.891 1 28.48 12 ALA B C 1
ATOM 2757 O O . ALA B 1 12 ? -0.07 -31.359 16.969 1 28.48 12 ALA B O 1
ATOM 2758 N N . SER B 1 13 ? 1.097 -31.312 18.734 1 29.78 13 SER B N 1
ATOM 2759 C CA . SER B 1 13 ? 2.035 -30.297 18.297 1 29.78 13 SER B CA 1
ATOM 2760 C C . SER B 1 13 ? 2.916 -30.797 17.156 1 29.78 13 SER B C 1
ATOM 2762 O O . SER B 1 13 ? 3.377 -31.938 17.188 1 29.78 13 SER B O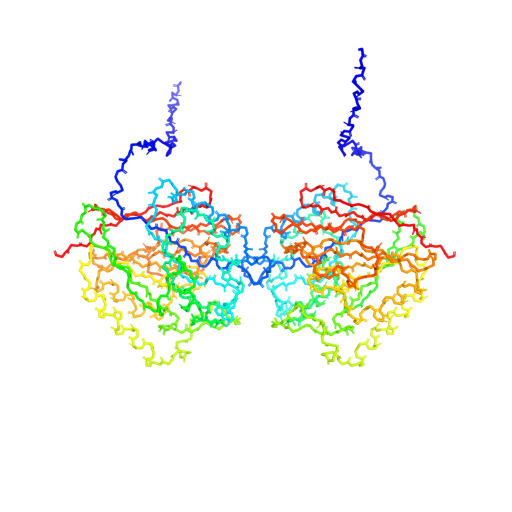 1
ATOM 2764 N N . ILE B 1 14 ? 2.795 -30.359 15.953 1 33.69 14 ILE B N 1
ATOM 2765 C CA . ILE B 1 14 ? 3.641 -30.609 14.789 1 33.69 14 ILE B CA 1
ATOM 2766 C C . ILE B 1 14 ? 5.109 -30.453 15.188 1 33.69 14 ILE B C 1
ATOM 2768 O O . ILE B 1 14 ? 5.977 -30.297 14.32 1 33.69 14 ILE B O 1
ATOM 2772 N N . THR B 1 15 ? 5.434 -30.25 16.516 1 34.41 15 THR B N 1
ATOM 2773 C CA . THR B 1 15 ? 6.855 -30.125 16.812 1 34.41 15 THR B CA 1
ATOM 2774 C C . THR B 1 15 ? 7.59 -31.422 16.469 1 34.41 15 THR B C 1
ATOM 2776 O O . THR B 1 15 ? 8.82 -31.453 16.469 1 34.41 15 THR B O 1
ATOM 2779 N N . GLU B 1 16 ? 6.91 -32.562 16.609 1 33.5 16 GLU B N 1
ATOM 2780 C CA . GLU B 1 16 ? 7.738 -33.75 16.703 1 33.5 16 GLU B CA 1
ATOM 2781 C C . GLU B 1 16 ? 8.484 -34.031 15.398 1 33.5 16 GLU B C 1
ATOM 2783 O O . GLU B 1 16 ? 9.273 -34.969 15.305 1 33.5 16 GLU B O 1
ATOM 2788 N N . PHE B 1 17 ? 7.91 -33.594 14.328 1 33.72 17 PHE B N 1
ATOM 2789 C CA . PHE B 1 17 ? 8.453 -34.25 13.148 1 33.72 17 PHE B CA 1
ATOM 2790 C C . PHE B 1 17 ? 9.836 -33.719 12.812 1 33.72 17 PHE B C 1
ATOM 2792 O O . PHE B 1 17 ? 10.367 -34 11.734 1 33.72 17 PHE B O 1
ATOM 2799 N N . LEU B 1 18 ? 10.414 -32.719 13.633 1 33.62 18 LEU B N 1
ATOM 2800 C CA . LEU B 1 18 ? 11.695 -32.219 13.125 1 33.62 18 LEU B CA 1
ATOM 2801 C C . LEU B 1 18 ? 12.828 -33.188 13.523 1 33.62 18 LEU B C 1
ATOM 2803 O O . LEU B 1 18 ? 13.453 -33 14.57 1 33.62 18 LEU B O 1
ATOM 2807 N N . ASN B 1 19 ? 12.742 -34.375 13.617 1 32.34 19 ASN B N 1
ATOM 2808 C CA . ASN B 1 19 ? 14 -35.094 13.734 1 32.34 19 ASN B CA 1
ATOM 2809 C C . ASN B 1 19 ? 15.008 -34.656 12.672 1 32.34 19 ASN B C 1
ATOM 2811 O O . ASN B 1 19 ? 14.75 -34.812 11.477 1 32.34 19 ASN B O 1
ATOM 2815 N N . VAL B 1 20 ? 16.047 -33.875 12.961 1 36.66 20 VAL B N 1
ATOM 2816 C CA . VAL B 1 20 ? 17.156 -33.438 12.125 1 36.66 20 VAL B CA 1
ATOM 2817 C C . VAL B 1 20 ? 17.875 -34.656 11.547 1 36.66 20 VAL B C 1
ATOM 2819 O O . VAL B 1 20 ? 18.859 -35.125 12.117 1 36.66 20 VAL B O 1
ATOM 2822 N N . SER B 1 21 ? 17.406 -35.844 11.547 1 32.69 21 SER B N 1
ATOM 2823 C CA . SER B 1 21 ? 18.266 -36.781 10.844 1 32.69 21 SER B CA 1
ATOM 2824 C C . SER B 1 21 ? 18.719 -36.219 9.5 1 32.69 21 SER B C 1
ATOM 2826 O O . SER B 1 21 ? 17.984 -35.469 8.867 1 32.69 21 SER B O 1
ATOM 2828 N N . THR B 1 22 ? 20 -36.156 9.156 1 38.59 22 THR B N 1
ATOM 2829 C CA . THR B 1 22 ? 20.594 -35.875 7.848 1 38.59 22 THR B CA 1
ATOM 2830 C C . THR B 1 22 ? 19.672 -36.344 6.73 1 38.59 22 THR B C 1
ATOM 2832 O O . THR B 1 22 ? 19.781 -37.5 6.301 1 38.59 22 THR B O 1
ATOM 2835 N N . CYS B 1 23 ? 18.484 -36.344 6.891 1 42.28 23 CYS B N 1
ATOM 2836 C CA . CYS B 1 23 ? 17.469 -36.875 5.992 1 42.28 23 CYS B CA 1
ATOM 2837 C C . CYS B 1 23 ? 17.672 -36.375 4.57 1 42.28 23 CYS B C 1
ATOM 2839 O O . CYS B 1 23 ? 17.672 -35.188 4.328 1 42.28 23 CYS B O 1
ATOM 2841 N N . LEU B 1 24 ? 18.453 -37.031 3.697 1 49.81 24 LEU B N 1
ATOM 2842 C CA . LEU B 1 24 ? 18.594 -36.875 2.254 1 49.81 24 LEU B CA 1
ATOM 2843 C C . LEU B 1 24 ? 17.312 -36.25 1.659 1 49.81 24 LEU B C 1
ATOM 2845 O O . LEU B 1 24 ? 16.203 -36.656 2.014 1 49.81 24 LEU B O 1
ATOM 2849 N N . LYS B 1 25 ? 17.375 -35.094 1.101 1 68.31 25 LYS B N 1
ATOM 2850 C CA . LYS B 1 25 ? 16.266 -34.438 0.408 1 68.31 25 LYS B CA 1
ATOM 2851 C C . LYS B 1 25 ? 15.57 -35.406 -0.55 1 68.31 25 LYS B C 1
ATOM 2853 O O . LYS B 1 25 ? 16.156 -35.844 -1.55 1 68.31 25 LYS B O 1
ATOM 2858 N N . SER B 1 26 ? 14.633 -36.094 -0.277 1 83.69 26 SER B N 1
ATOM 2859 C CA . SER B 1 26 ? 13.953 -37.125 -1.038 1 83.69 26 SER B CA 1
ATOM 2860 C C . SER B 1 26 ? 12.797 -36.562 -1.85 1 83.69 26 SER B C 1
ATOM 2862 O O . SER B 1 26 ? 12.117 -37.281 -2.57 1 83.69 26 SER B O 1
ATOM 2864 N N . SER B 1 27 ? 12.656 -35.312 -1.89 1 96.62 27 SER B N 1
ATOM 2865 C CA . SER B 1 27 ? 11.539 -34.719 -2.621 1 96.62 27 SER B CA 1
ATOM 2866 C C . SER B 1 27 ? 11.938 -33.375 -3.244 1 96.62 27 SER B C 1
ATOM 2868 O O . SER B 1 27 ? 12.945 -32.781 -2.861 1 96.62 27 SER B O 1
ATOM 2870 N N . LEU B 1 28 ? 11.312 -33 -4.398 1 98.44 28 LEU B N 1
ATOM 2871 C CA . LEU B 1 28 ? 11.359 -31.656 -4.934 1 98.44 28 LEU B CA 1
ATOM 2872 C C . LEU B 1 28 ? 10.445 -30.719 -4.145 1 98.44 28 LEU B C 1
ATOM 2874 O O . LEU B 1 28 ? 9.266 -31.031 -3.936 1 98.44 28 LEU B O 1
ATOM 2878 N N . LYS B 1 29 ? 10.984 -29.625 -3.641 1 98.75 29 LYS B N 1
ATOM 2879 C CA . LYS B 1 29 ? 10.234 -28.719 -2.787 1 98.75 29 LYS B CA 1
ATOM 2880 C C . LYS B 1 29 ? 10.164 -27.312 -3.395 1 98.75 29 LYS B C 1
ATOM 2882 O O . LYS B 1 29 ? 11.195 -26.734 -3.738 1 98.75 29 LYS B O 1
ATOM 2887 N N . LEU B 1 30 ? 8.953 -26.797 -3.531 1 98.88 30 LEU B N 1
ATOM 2888 C CA . LEU B 1 30 ? 8.711 -25.5 -4.133 1 98.88 30 LEU B CA 1
ATOM 2889 C C . LEU B 1 30 ? 7.887 -24.609 -3.207 1 98.88 30 LEU B C 1
ATOM 2891 O O . LEU B 1 30 ? 7.137 -25.125 -2.367 1 98.88 30 LEU B O 1
ATOM 2895 N N . GLU B 1 31 ? 8.078 -23.344 -3.289 1 98.94 31 GLU B N 1
ATOM 2896 C CA . GLU B 1 31 ? 7.152 -22.375 -2.736 1 98.94 31 GLU B CA 1
ATOM 2897 C C . GLU B 1 31 ? 6.484 -21.562 -3.842 1 98.94 31 GLU B C 1
ATOM 2899 O O . GLU B 1 31 ? 7.078 -21.328 -4.895 1 98.94 31 GLU B O 1
ATOM 2904 N N . VAL B 1 32 ? 5.215 -21.203 -3.602 1 98.94 32 VAL B N 1
ATOM 2905 C CA . VAL B 1 32 ? 4.426 -20.469 -4.578 1 98.94 32 VAL B CA 1
ATOM 2906 C C . VAL B 1 32 ? 3.838 -19.219 -3.924 1 98.94 32 VAL B C 1
ATOM 2908 O O . VAL B 1 32 ? 3.293 -19.281 -2.82 1 98.94 32 VAL B O 1
ATOM 2911 N N . LEU B 1 33 ? 3.982 -18.094 -4.539 1 98.88 33 LEU B N 1
ATOM 2912 C CA . LEU B 1 33 ? 3.279 -16.875 -4.133 1 98.88 33 LEU B CA 1
ATOM 2913 C C . LEU B 1 33 ? 2.867 -16.062 -5.352 1 98.88 33 LEU B C 1
ATOM 2915 O O . LEU B 1 33 ? 3.461 -16.188 -6.426 1 98.88 33 LEU B O 1
ATOM 2919 N N . ALA B 1 34 ? 1.817 -15.312 -5.238 1 98.94 34 ALA B N 1
ATOM 2920 C CA . ALA B 1 34 ? 1.368 -14.328 -6.223 1 98.94 34 ALA B CA 1
ATOM 2921 C C . ALA B 1 34 ? 0.863 -13.062 -5.547 1 98.94 34 ALA B C 1
ATOM 2923 O O . ALA B 1 34 ? 0.663 -13.039 -4.328 1 98.94 34 ALA B O 1
ATOM 2924 N N . ASP B 1 35 ? 0.733 -12 -6.355 1 98.69 35 ASP B N 1
ATOM 2925 C CA . ASP B 1 35 ? 0.196 -10.734 -5.855 1 98.69 35 ASP B CA 1
ATOM 2926 C C . ASP B 1 35 ? 0.972 -10.258 -4.633 1 98.69 35 ASP B C 1
ATOM 2928 O O . ASP B 1 35 ? 0.38 -9.953 -3.594 1 98.69 35 ASP B O 1
ATOM 2932 N N . TRP B 1 36 ? 2.289 -10.164 -4.844 1 98.56 36 TRP B N 1
ATOM 2933 C CA . TRP B 1 36 ? 3.189 -9.953 -3.717 1 98.56 36 TRP B CA 1
ATOM 2934 C C . TRP B 1 36 ? 3.873 -8.586 -3.812 1 98.56 36 TRP B C 1
ATOM 2936 O O . TRP B 1 36 ? 4.473 -8.117 -2.844 1 98.56 36 TRP B O 1
ATOM 2946 N N . GLY B 1 37 ? 3.752 -7.863 -4.906 1 95.94 37 GLY B N 1
ATOM 2947 C CA . GLY B 1 37 ? 4.66 -6.832 -5.383 1 95.94 37 GLY B CA 1
ATOM 2948 C C . GLY B 1 37 ? 4.566 -5.543 -4.59 1 95.94 37 GLY B C 1
ATOM 2949 O O . GLY B 1 37 ? 4.246 -4.488 -5.148 1 95.94 37 GLY B O 1
ATOM 2950 N N . GLY B 1 38 ? 4.746 -5.516 -3.316 1 96.19 38 GLY B N 1
ATOM 2951 C CA . GLY B 1 38 ? 4.91 -4.316 -2.516 1 96.19 38 GLY B CA 1
ATOM 2952 C C . GLY B 1 38 ? 3.932 -3.215 -2.879 1 96.19 38 GLY B C 1
ATOM 2953 O O . GLY B 1 38 ? 2.723 -3.451 -2.951 1 96.19 38 GLY B O 1
ATOM 2954 N N . ILE B 1 39 ? 4.5 -1.887 -2.914 1 94.62 39 ILE B N 1
ATOM 2955 C CA . ILE B 1 39 ? 3.744 -0.678 -3.223 1 94.62 39 ILE B CA 1
ATOM 2956 C C . ILE B 1 39 ? 4.656 0.346 -3.893 1 94.62 39 ILE B C 1
ATOM 2958 O O . ILE B 1 39 ? 5.879 0.278 -3.758 1 94.62 39 ILE B O 1
ATOM 2962 N N . PRO B 1 40 ? 4.074 1.275 -4.664 1 94 40 PRO B N 1
ATOM 2963 C CA . PRO B 1 40 ? 4.91 2.201 -5.43 1 94 40 PRO B CA 1
ATOM 2964 C C . PRO B 1 40 ? 5.32 3.432 -4.621 1 94 40 PRO B C 1
ATOM 2966 O O . PRO B 1 40 ? 5.387 4.535 -5.168 1 94 40 PRO B O 1
ATOM 2969 N N . ILE B 1 41 ? 5.391 3.383 -3.352 1 92.06 41 ILE B N 1
ATOM 2970 C CA . ILE B 1 41 ? 5.879 4.426 -2.455 1 92.06 41 ILE B CA 1
ATOM 2971 C C . ILE B 1 41 ? 6.996 3.869 -1.576 1 92.06 41 ILE B C 1
ATOM 2973 O O . ILE B 1 41 ? 6.891 2.758 -1.055 1 92.06 41 ILE B O 1
ATOM 2977 N N . PHE B 1 42 ? 8.039 4.621 -1.444 1 91.38 42 PHE B N 1
ATOM 2978 C CA . PHE B 1 42 ? 9.133 4.184 -0.583 1 91.38 42 PHE B CA 1
ATOM 2979 C C . PHE B 1 42 ? 8.602 3.717 0.767 1 91.38 42 PHE B C 1
ATOM 2981 O O . PHE B 1 42 ? 7.742 4.367 1.36 1 91.38 42 PHE B O 1
ATOM 2988 N N . PRO B 1 43 ? 9.102 2.617 1.32 1 93.5 43 PRO B N 1
ATOM 2989 C CA . PRO B 1 43 ? 10.273 1.844 0.905 1 93.5 43 PRO B CA 1
ATOM 2990 C C . PRO B 1 43 ? 9.922 0.738 -0.091 1 93.5 43 PRO B C 1
ATOM 2992 O O . PRO B 1 43 ? 10.695 -0.215 -0.251 1 93.5 43 PRO B O 1
ATOM 2995 N N . TYR B 1 44 ? 8.828 0.762 -0.713 1 95.75 44 TYR B N 1
ATOM 2996 C CA . TYR B 1 44 ? 8.383 -0.081 -1.817 1 95.75 44 TYR B CA 1
ATOM 2997 C C . TYR B 1 44 ? 8.047 -1.486 -1.331 1 95.75 44 TYR B C 1
ATOM 2999 O O . TYR B 1 44 ? 8.148 -2.453 -2.09 1 95.75 44 TYR B O 1
ATOM 3007 N N . LYS B 1 45 ? 7.863 -1.675 -0.136 1 95.44 45 LYS B N 1
ATOM 3008 C CA . LYS B 1 45 ? 7.484 -2.953 0.457 1 95.44 45 LYS B CA 1
ATOM 3009 C C . LYS B 1 45 ? 6.414 -2.768 1.53 1 95.44 45 LYS B C 1
ATOM 3011 O O . LYS B 1 45 ? 6.156 -1.646 1.97 1 95.44 45 LYS B O 1
ATOM 3016 N N . THR B 1 46 ? 5.727 -3.76 1.913 1 96 46 THR B N 1
ATOM 3017 C CA . THR B 1 46 ? 4.699 -3.734 2.949 1 96 46 THR B CA 1
ATOM 3018 C C . THR B 1 46 ? 5.043 -4.707 4.074 1 96 46 THR B C 1
ATOM 3020 O O . THR B 1 46 ? 5.871 -5.602 3.896 1 96 46 THR B O 1
ATOM 3023 N N . PHE 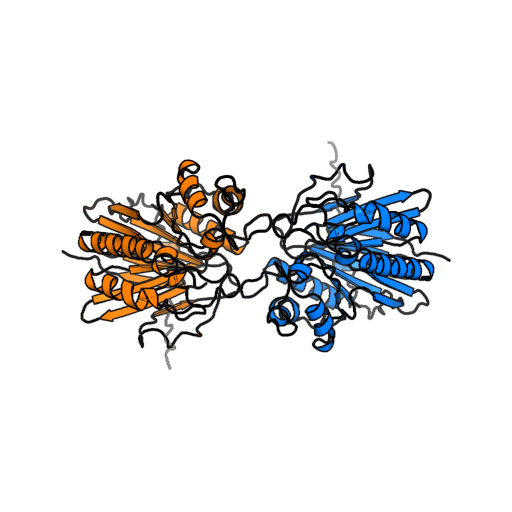B 1 47 ? 4.371 -4.547 5.176 1 95.69 47 PHE B N 1
ATOM 3024 C CA . PHE B 1 47 ? 4.551 -5.457 6.301 1 95.69 47 PHE B CA 1
ATOM 3025 C C . PHE B 1 47 ? 4.094 -6.863 5.941 1 95.69 47 PHE B C 1
ATOM 3027 O O . PHE B 1 47 ? 4.68 -7.848 6.398 1 95.69 47 PHE B O 1
ATOM 3034 N N . VAL B 1 48 ? 3.062 -6.984 5.188 1 97.62 48 VAL B N 1
ATOM 3035 C CA . VAL B 1 48 ? 2.543 -8.289 4.785 1 97.62 48 VAL B CA 1
ATOM 3036 C C . VAL B 1 48 ? 3.568 -9.008 3.91 1 97.62 48 VAL B C 1
ATOM 3038 O O . VAL B 1 48 ? 3.906 -10.164 4.164 1 97.62 48 VAL B O 1
ATOM 3041 N N . GLU B 1 49 ? 4.082 -8.305 2.895 1 98.19 49 GLU B N 1
ATOM 3042 C CA . GLU B 1 49 ? 5.109 -8.852 2.016 1 98.19 49 GLU B CA 1
ATOM 3043 C C . GLU B 1 49 ? 6.316 -9.336 2.814 1 98.19 49 GLU B C 1
ATOM 3045 O O . GLU B 1 49 ? 6.816 -10.445 2.588 1 98.19 49 GLU B O 1
ATOM 3050 N N . LEU B 1 50 ? 6.73 -8.547 3.748 1 98.19 50 LEU B N 1
ATOM 3051 C CA . LEU B 1 50 ? 7.902 -8.875 4.551 1 98.19 50 LEU B CA 1
ATOM 3052 C C . LEU B 1 50 ? 7.629 -10.078 5.445 1 98.19 50 LEU B C 1
ATOM 3054 O O . LEU B 1 50 ? 8.5 -10.93 5.633 1 98.19 50 LEU B O 1
ATOM 3058 N N . ALA B 1 51 ? 6.441 -10.109 5.992 1 98.56 51 ALA B N 1
ATOM 3059 C CA . ALA B 1 51 ? 6.082 -11.227 6.855 1 98.56 51 ALA B CA 1
ATOM 3060 C C . ALA B 1 51 ? 6.043 -12.539 6.07 1 98.56 51 ALA B C 1
ATOM 3062 O O . ALA B 1 51 ? 6.523 -13.57 6.543 1 98.56 51 ALA B O 1
ATOM 3063 N N . VAL B 1 52 ? 5.492 -12.516 4.949 1 98.88 52 VAL B N 1
ATOM 3064 C CA . VAL B 1 52 ? 5.445 -13.688 4.09 1 98.88 52 VAL B CA 1
ATOM 3065 C C . VAL B 1 52 ? 6.863 -14.125 3.727 1 98.88 52 VAL B C 1
ATOM 3067 O O . VAL B 1 52 ? 7.207 -15.305 3.842 1 98.88 52 VAL B O 1
ATOM 3070 N N . GLY B 1 53 ? 7.711 -13.133 3.309 1 98.88 53 GLY B N 1
ATOM 3071 C CA . GLY B 1 53 ? 9.094 -13.445 2.979 1 98.88 53 GLY B CA 1
ATOM 3072 C C . GLY B 1 53 ? 9.844 -14.109 4.117 1 98.88 53 GLY B C 1
ATOM 3073 O O . GLY B 1 53 ? 10.594 -15.062 3.906 1 98.88 53 GLY B O 1
ATOM 3074 N N . ARG B 1 54 ? 9.625 -13.602 5.289 1 98.81 54 ARG B N 1
ATOM 3075 C CA . ARG B 1 54 ? 10.297 -14.148 6.461 1 98.81 54 ARG B CA 1
ATOM 3076 C C . ARG B 1 54 ? 9.891 -15.602 6.699 1 98.81 54 ARG B C 1
ATOM 3078 O O . ARG B 1 54 ? 10.742 -16.453 6.969 1 98.81 54 ARG B O 1
ATOM 3085 N N . GLU B 1 55 ? 8.617 -15.844 6.637 1 98.88 55 GLU B N 1
ATOM 3086 C CA . GLU B 1 55 ? 8.156 -17.203 6.891 1 98.88 55 GLU B CA 1
ATOM 3087 C C . GLU B 1 55 ? 8.602 -18.156 5.781 1 98.88 55 GLU B C 1
ATOM 3089 O O . GLU B 1 55 ? 8.922 -19.312 6.043 1 98.88 55 GLU B O 1
ATOM 3094 N N . MET B 1 56 ? 8.555 -17.672 4.547 1 98.88 56 MET B N 1
ATOM 3095 C CA . MET B 1 56 ? 9.094 -18.469 3.449 1 98.88 56 MET B CA 1
ATOM 3096 C C . MET B 1 56 ? 10.547 -18.844 3.711 1 98.88 56 MET B C 1
ATOM 3098 O O . MET B 1 56 ? 10.945 -20 3.502 1 98.88 56 MET B O 1
ATOM 3102 N N . ALA B 1 57 ? 11.305 -17.891 4.148 1 98.94 57 ALA B N 1
ATOM 3103 C CA . ALA B 1 57 ? 12.727 -18.109 4.418 1 98.94 57 ALA B CA 1
ATOM 3104 C C . ALA B 1 57 ? 12.914 -19.109 5.547 1 98.94 57 ALA B C 1
ATOM 3106 O O . ALA B 1 57 ? 13.812 -19.953 5.488 1 98.94 57 ALA B O 1
ATOM 3107 N N . LEU B 1 58 ? 12.125 -18.953 6.551 1 98.81 58 LEU B N 1
ATOM 3108 C CA . LEU B 1 58 ? 12.219 -19.875 7.68 1 98.81 58 LEU B CA 1
ATOM 3109 C C . LEU B 1 58 ? 11.93 -21.312 7.242 1 98.81 58 LEU B C 1
ATOM 3111 O O . LEU B 1 58 ? 12.656 -22.234 7.598 1 98.81 58 LEU B O 1
ATOM 3115 N N . LEU B 1 59 ? 10.891 -21.469 6.504 1 98.56 59 LEU B N 1
ATOM 3116 C CA . LEU B 1 59 ? 10.531 -22.797 6.004 1 98.56 59 LEU B CA 1
ATOM 3117 C C . LEU B 1 59 ? 11.633 -23.344 5.109 1 98.56 59 LEU B C 1
ATOM 3119 O O . LEU B 1 59 ? 11.992 -24.531 5.219 1 98.56 59 LEU B O 1
ATOM 3123 N N . ALA B 1 60 ? 12.125 -22.516 4.23 1 98.5 60 ALA B N 1
ATOM 3124 C CA . ALA B 1 60 ? 13.172 -22.922 3.299 1 98.5 60 ALA B CA 1
ATOM 3125 C C . ALA B 1 60 ? 14.438 -23.344 4.047 1 98.5 60 ALA B C 1
ATOM 3127 O O . ALA B 1 60 ? 15.141 -24.266 3.623 1 98.5 60 ALA B O 1
ATOM 3128 N N . SER B 1 61 ? 14.719 -22.656 5.098 1 98.06 61 SER B N 1
ATOM 3129 C CA . SER B 1 61 ? 15.914 -22.969 5.871 1 98.06 61 SER B CA 1
ATOM 3130 C C . SER B 1 61 ? 15.789 -24.328 6.551 1 98.06 61 SER B C 1
ATOM 3132 O O . SER B 1 61 ? 16.781 -25.031 6.727 1 98.06 61 SER B O 1
ATOM 3134 N N . LYS B 1 62 ? 14.617 -24.672 6.859 1 97.25 62 LYS B N 1
ATOM 3135 C CA . LYS B 1 62 ? 14.367 -25.938 7.551 1 97.25 62 LYS B CA 1
ATOM 3136 C C . LYS B 1 62 ? 14.281 -27.094 6.559 1 97.25 62 LYS B C 1
ATOM 3138 O O . LYS B 1 62 ? 14.773 -28.203 6.84 1 97.25 62 LYS B O 1
ATOM 3143 N N . LEU B 1 63 ? 13.688 -26.859 5.43 1 96.19 63 LEU B N 1
ATOM 3144 C CA . LEU B 1 63 ? 13.32 -27.969 4.562 1 96.19 63 LEU B CA 1
ATOM 3145 C C . LEU B 1 63 ? 14.211 -28 3.324 1 96.19 63 LEU B C 1
ATOM 3147 O O . LEU B 1 63 ? 14.305 -29.047 2.656 1 96.19 63 LEU B O 1
ATOM 3151 N N . GLY B 1 64 ? 14.836 -26.844 2.955 1 95.69 64 GLY B N 1
ATOM 3152 C CA . GLY B 1 64 ? 15.57 -26.75 1.701 1 95.69 64 GLY B CA 1
ATOM 3153 C C . GLY B 1 64 ? 14.664 -26.688 0.486 1 95.69 64 GLY B C 1
ATOM 3154 O O . GLY B 1 64 ? 14.242 -27.734 -0.036 1 95.69 64 GLY B O 1
ATOM 3155 N N . ILE B 1 65 ? 14.43 -25.547 -0.015 1 97.44 65 ILE B N 1
ATOM 3156 C CA . ILE B 1 65 ? 13.547 -25.375 -1.161 1 97.44 65 ILE B CA 1
ATOM 3157 C C . ILE B 1 65 ? 14.375 -25.312 -2.445 1 97.44 65 ILE B C 1
ATOM 3159 O O . ILE B 1 65 ? 15.516 -24.844 -2.438 1 97.44 65 ILE B O 1
ATOM 3163 N N . ASP B 1 66 ? 13.75 -25.828 -3.525 1 98.44 66 ASP B N 1
ATOM 3164 C CA . ASP B 1 66 ? 14.477 -25.953 -4.781 1 98.44 66 ASP B CA 1
ATOM 3165 C C . ASP B 1 66 ? 14.219 -24.75 -5.691 1 98.44 66 ASP B C 1
ATOM 3167 O O . ASP B 1 66 ? 15.062 -24.391 -6.508 1 98.44 66 ASP B O 1
ATOM 3171 N N . ALA B 1 67 ? 13.016 -24.141 -5.625 1 98.88 67 ALA B N 1
ATOM 3172 C CA . ALA B 1 67 ? 12.648 -22.984 -6.43 1 98.88 67 ALA B CA 1
ATOM 3173 C C . ALA B 1 67 ? 11.383 -22.328 -5.883 1 98.88 67 ALA B C 1
ATOM 3175 O O . ALA B 1 67 ? 10.672 -22.906 -5.059 1 98.88 67 ALA B O 1
ATOM 3176 N N . ILE B 1 68 ? 11.156 -21.125 -6.262 1 98.94 68 ILE B N 1
ATOM 3177 C CA . ILE B 1 68 ? 9.953 -20.375 -5.91 1 98.94 68 ILE B CA 1
ATOM 3178 C C . ILE B 1 68 ? 9.195 -20 -7.18 1 98.94 68 ILE B C 1
ATOM 3180 O O . ILE B 1 68 ? 9.789 -19.531 -8.156 1 98.94 68 ILE B O 1
ATOM 3184 N N . LEU B 1 69 ? 7.938 -20.297 -7.23 1 99 69 LEU B N 1
ATOM 3185 C CA . LEU B 1 69 ? 7.062 -19.859 -8.32 1 99 69 LEU B CA 1
ATOM 3186 C C . LEU B 1 69 ? 6.391 -18.531 -7.98 1 99 69 LEU B C 1
ATOM 3188 O O . LEU B 1 69 ? 5.523 -18.484 -7.105 1 99 69 LEU B O 1
ATOM 3192 N N . ALA B 1 70 ? 6.781 -17.453 -8.641 1 98.94 70 ALA B N 1
ATOM 3193 C CA . ALA B 1 70 ? 6.23 -16.125 -8.461 1 98.94 70 ALA B CA 1
ATOM 3194 C C . ALA B 1 70 ? 5.266 -15.766 -9.586 1 98.94 70 ALA B C 1
ATOM 3196 O O . ALA B 1 70 ? 5.695 -15.406 -10.688 1 98.94 70 ALA B O 1
ATOM 3197 N N . LEU B 1 71 ? 3.979 -15.68 -9.25 1 98.94 71 LEU B N 1
ATOM 3198 C CA . LEU B 1 71 ? 2.982 -15.852 -10.305 1 98.94 71 LEU B CA 1
ATOM 3199 C C . LEU B 1 71 ? 2.309 -14.523 -10.633 1 98.94 71 LEU B C 1
ATOM 3201 O O . LEU B 1 71 ? 1.1 -14.477 -10.875 1 98.94 71 LEU B O 1
ATOM 3205 N N . GLY B 1 72 ? 3.045 -13.492 -10.562 1 98.88 72 GLY B N 1
ATOM 3206 C CA . GLY B 1 72 ? 2.576 -12.25 -11.156 1 98.88 72 GLY B CA 1
ATOM 3207 C C . GLY B 1 72 ? 2.156 -11.211 -10.125 1 98.88 72 GLY B C 1
ATOM 3208 O O . GLY B 1 72 ? 1.982 -11.539 -8.953 1 98.88 72 GLY B O 1
ATOM 3209 N N . ASP B 1 73 ? 1.921 -9.953 -10.695 1 98.69 73 ASP B N 1
ATOM 3210 C CA . ASP B 1 73 ? 1.78 -8.758 -9.875 1 98.69 73 ASP B CA 1
ATOM 3211 C C . ASP B 1 73 ? 2.957 -8.609 -8.914 1 98.69 73 ASP B C 1
ATOM 3213 O O . ASP B 1 73 ? 2.766 -8.461 -7.707 1 98.69 73 ASP B O 1
ATOM 3217 N N . ASN B 1 74 ? 4.078 -8.594 -9.609 1 98.88 74 ASN B N 1
ATOM 3218 C CA . ASN B 1 74 ? 5.379 -8.562 -8.945 1 98.88 74 ASN B CA 1
ATOM 3219 C C . ASN B 1 74 ? 5.703 -7.164 -8.422 1 98.88 74 ASN B C 1
ATOM 3221 O O . ASN B 1 74 ? 6.52 -7.016 -7.512 1 98.88 74 ASN B O 1
ATOM 3225 N N . PHE B 1 75 ? 5.082 -6.152 -9.148 1 98.69 75 PHE B N 1
ATOM 3226 C CA . PHE B 1 75 ? 5.297 -4.758 -8.781 1 98.69 75 PHE B CA 1
ATOM 3227 C C . PHE B 1 75 ? 3.99 -3.975 -8.836 1 98.69 75 PHE B C 1
ATOM 3229 O O . PHE B 1 75 ? 3.576 -3.518 -9.898 1 98.69 75 PHE B O 1
ATOM 3236 N N . TYR B 1 76 ? 3.43 -3.748 -7.707 1 96.75 76 TYR B N 1
ATOM 3237 C CA . TYR B 1 76 ? 2.232 -2.918 -7.645 1 96.75 76 TYR B CA 1
ATOM 3238 C C . TYR B 1 76 ? 2.586 -1.44 -7.75 1 96.75 76 TYR B C 1
ATOM 3240 O O . TYR B 1 76 ? 3.637 -1.012 -7.266 1 96.75 76 TYR B O 1
ATOM 3248 N N . LEU B 1 77 ? 1.826 -0.448 -8.203 1 93.62 77 LEU B N 1
ATOM 3249 C CA . LEU B 1 77 ? 0.55 -0.826 -8.797 1 93.62 77 LEU B CA 1
ATOM 3250 C C . LEU B 1 77 ? 0.663 -0.905 -10.312 1 93.62 77 LEU B C 1
ATOM 3252 O O . LEU B 1 77 ? -0.216 -1.46 -10.977 1 93.62 77 LEU B O 1
ATOM 3256 N N . ASN B 1 78 ? 1.794 -0.328 -10.828 1 94.38 78 ASN B N 1
ATOM 3257 C CA . ASN B 1 78 ? 1.841 -0.084 -12.266 1 94.38 78 ASN B CA 1
ATOM 3258 C C . ASN B 1 78 ? 3.092 -0.689 -12.898 1 94.38 78 ASN B C 1
ATOM 3260 O O . ASN B 1 78 ? 3.564 -0.213 -13.93 1 94.38 78 ASN B O 1
ATOM 3264 N N . GLY B 1 79 ? 3.719 -1.678 -12.25 1 97.69 79 GLY B N 1
ATOM 3265 C CA . GLY B 1 79 ? 4.906 -2.318 -12.781 1 97.69 79 GLY B CA 1
ATOM 3266 C C . GLY B 1 79 ? 6.148 -1.452 -12.688 1 97.69 79 GLY B C 1
ATOM 3267 O O . GLY B 1 79 ? 6.156 -0.447 -11.969 1 97.69 79 GLY B O 1
ATOM 3268 N N . VAL B 1 80 ? 7.273 -1.876 -13.297 1 98.5 80 VAL B N 1
ATOM 3269 C CA . VAL B 1 80 ? 8.547 -1.164 -13.266 1 98.5 80 VAL B CA 1
ATOM 3270 C C . VAL B 1 80 ? 8.68 -0.29 -14.508 1 98.5 80 VAL B C 1
ATOM 3272 O O . VAL B 1 80 ? 8.016 -0.53 -15.523 1 98.5 80 VAL B O 1
ATOM 3275 N N . LYS B 1 81 ? 9.508 0.709 -14.422 1 97.25 81 LYS B N 1
ATOM 3276 C CA . LYS B 1 81 ? 9.727 1.623 -15.539 1 97.25 81 LYS B CA 1
ATOM 3277 C C . LYS B 1 81 ? 10.711 1.032 -16.547 1 97.25 81 LYS B C 1
ATOM 3279 O O . LYS B 1 81 ? 10.484 1.107 -17.766 1 97.25 81 LYS B O 1
ATOM 3284 N N . ASP B 1 82 ? 11.805 0.567 -16.125 1 98.31 82 ASP B N 1
ATOM 3285 C CA . ASP B 1 82 ? 12.883 -0.018 -16.922 1 98.31 82 ASP B CA 1
ATOM 3286 C C . ASP B 1 82 ? 13.742 -0.954 -16.062 1 98.31 82 ASP B C 1
ATOM 3288 O O . ASP B 1 82 ? 13.391 -1.254 -14.922 1 98.31 82 ASP B O 1
ATOM 3292 N N . VAL B 1 83 ? 14.789 -1.517 -16.594 1 98.44 83 VAL B N 1
ATOM 3293 C CA . VAL B 1 83 ? 15.555 -2.576 -15.938 1 98.44 83 VAL B CA 1
ATOM 3294 C C . VAL B 1 83 ? 16.328 -2 -14.758 1 98.44 83 VAL B C 1
ATOM 3296 O O . VAL B 1 83 ? 16.781 -2.74 -13.875 1 98.44 83 VAL B O 1
ATOM 3299 N N . THR B 1 84 ? 16.453 -0.635 -14.609 1 97.94 84 THR B N 1
ATOM 3300 C CA . THR B 1 84 ? 17.188 -0.013 -13.523 1 97.94 84 THR B CA 1
ATOM 3301 C C . THR B 1 84 ? 16.25 0.487 -12.438 1 97.94 84 THR B C 1
ATOM 3303 O O . THR B 1 84 ? 16.672 1.136 -11.477 1 97.94 84 THR B O 1
ATOM 3306 N N . ASP B 1 85 ? 14.984 0.224 -12.602 1 97.81 85 ASP B N 1
ATOM 3307 C CA . ASP B 1 85 ? 14 0.666 -11.617 1 97.81 85 ASP B CA 1
ATOM 3308 C C . ASP B 1 85 ? 14.398 0.218 -10.211 1 97.81 85 ASP B C 1
ATOM 3310 O O . ASP B 1 85 ? 14.695 -0.957 -9.984 1 97.81 85 ASP B O 1
ATOM 3314 N N . GLU B 1 86 ? 14.359 1.127 -9.25 1 96.5 86 GLU B N 1
ATOM 3315 C CA . GLU B 1 86 ? 14.797 0.85 -7.883 1 96.5 86 GLU B CA 1
ATOM 3316 C C . GLU B 1 86 ? 13.891 -0.178 -7.211 1 96.5 86 GLU B C 1
ATOM 3318 O O . GLU B 1 86 ? 14.273 -0.788 -6.207 1 96.5 86 GLU B O 1
ATOM 3323 N N . ARG B 1 87 ? 12.797 -0.41 -7.797 1 97.62 87 ARG B N 1
ATOM 3324 C CA . ARG B 1 87 ? 11.844 -1.341 -7.199 1 97.62 87 ARG B CA 1
ATOM 3325 C C . ARG B 1 87 ? 12.344 -2.777 -7.293 1 97.62 87 ARG B C 1
ATOM 3327 O O . ARG B 1 87 ? 11.953 -3.633 -6.5 1 97.62 87 ARG B O 1
ATOM 3334 N N . PHE B 1 88 ? 13.203 -3.143 -8.273 1 98.69 88 PHE B N 1
ATOM 3335 C CA . PHE B 1 88 ? 13.828 -4.461 -8.273 1 98.69 88 PHE B CA 1
ATOM 3336 C C . PHE B 1 88 ? 14.602 -4.691 -6.977 1 98.69 88 PHE B C 1
ATOM 3338 O O . PHE B 1 88 ? 14.508 -5.766 -6.379 1 98.69 88 PHE B O 1
ATOM 3345 N N . LYS B 1 89 ? 15.289 -3.648 -6.578 1 97.56 89 LYS B N 1
ATOM 3346 C CA . LYS B 1 89 ? 16.047 -3.736 -5.332 1 97.56 89 LYS B CA 1
ATOM 3347 C C . LYS B 1 89 ? 15.117 -3.678 -4.125 1 97.56 89 LYS B C 1
ATOM 3349 O O . LYS B 1 89 ? 15.227 -4.496 -3.209 1 97.56 89 LYS B O 1
ATOM 3354 N N . GLY B 1 90 ? 14.227 -2.689 -4.094 1 96.81 90 GLY B N 1
ATOM 3355 C CA . GLY B 1 90 ? 13.398 -2.434 -2.928 1 96.81 90 GLY B CA 1
ATOM 3356 C C . GLY B 1 90 ? 12.352 -3.506 -2.695 1 96.81 90 GLY B C 1
ATOM 3357 O O . GLY B 1 90 ? 12.234 -4.039 -1.59 1 96.81 90 GLY B O 1
ATOM 3358 N N . THR B 1 91 ? 11.594 -3.875 -3.68 1 98.38 91 THR B N 1
ATOM 3359 C CA . THR B 1 91 ? 10.438 -4.75 -3.561 1 98.38 91 THR B CA 1
ATOM 3360 C C . THR B 1 91 ? 10.859 -6.215 -3.594 1 98.38 91 THR B C 1
ATOM 3362 O O . THR B 1 91 ? 10.234 -7.059 -2.945 1 98.38 91 THR B O 1
ATOM 3365 N N . PHE B 1 92 ? 11.984 -6.547 -4.258 1 98.81 92 PHE B N 1
ATOM 3366 C CA . PHE B 1 92 ? 12.352 -7.949 -4.426 1 98.81 92 PHE B CA 1
ATOM 3367 C C . PHE B 1 92 ? 13.656 -8.266 -3.701 1 98.81 92 PHE B C 1
ATOM 3369 O O . PHE B 1 92 ? 13.648 -8.938 -2.67 1 98.81 92 PHE B O 1
ATOM 3376 N N . GLU B 1 93 ? 14.781 -7.691 -4.129 1 98.38 93 GLU B N 1
ATOM 3377 C CA . GLU B 1 93 ? 16.094 -8.109 -3.637 1 98.38 93 GLU B CA 1
ATOM 3378 C C . GLU B 1 93 ? 16.188 -7.961 -2.121 1 98.38 93 GLU B C 1
ATOM 3380 O O . GLU B 1 93 ? 16.594 -8.898 -1.425 1 98.38 93 GLU B O 1
ATOM 3385 N N . THR B 1 94 ? 15.781 -6.809 -1.611 1 97 94 THR B N 1
ATOM 3386 C CA . THR B 1 94 ? 15.984 -6.57 -0.187 1 97 94 THR B CA 1
ATOM 3387 C C . THR B 1 94 ? 14.789 -7.059 0.621 1 97 94 THR B C 1
ATOM 3389 O O . THR B 1 94 ? 14.93 -7.438 1.785 1 97 94 THR B O 1
ATOM 3392 N N . ALA B 1 95 ? 13.625 -7.09 0.044 1 97.75 95 ALA B N 1
ATOM 3393 C CA . ALA B 1 95 ? 12.445 -7.578 0.749 1 97.75 95 ALA B CA 1
ATOM 3394 C C . ALA B 1 95 ? 12.562 -9.07 1.046 1 97.75 95 ALA B C 1
ATOM 3396 O O . ALA B 1 95 ? 1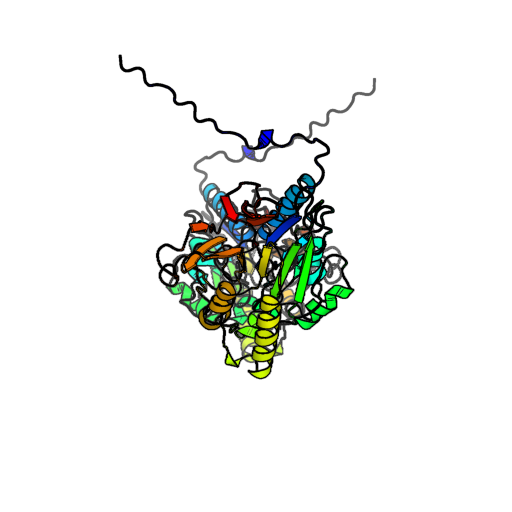2.039 -9.555 2.057 1 97.75 95 ALA B O 1
ATOM 3397 N N . PHE B 1 96 ? 13.227 -9.828 0.166 1 98.5 96 PHE B N 1
ATOM 3398 C CA . PHE B 1 96 ? 13.367 -11.273 0.303 1 98.5 96 PHE B CA 1
ATOM 3399 C C . PHE B 1 96 ? 14.836 -11.664 0.427 1 98.5 96 PHE B C 1
ATOM 3401 O O . PHE B 1 96 ? 15.258 -12.688 -0.116 1 98.5 96 PHE B O 1
ATOM 3408 N N . ASN B 1 97 ? 15.617 -10.852 1.14 1 97.81 97 ASN B N 1
ATOM 3409 C CA . ASN B 1 97 ? 17.062 -11.055 1.257 1 97.81 97 ASN B CA 1
ATOM 3410 C C . ASN B 1 97 ? 17.391 -12.047 2.369 1 97.81 97 ASN B C 1
ATOM 3412 O O . ASN B 1 97 ? 17.891 -11.656 3.43 1 97.81 97 ASN B O 1
ATOM 3416 N N . TYR B 1 98 ? 17.203 -13.32 2.105 1 98.44 98 TYR B N 1
ATOM 3417 C CA . TYR B 1 98 ? 17.531 -14.438 2.984 1 98.44 98 TYR B CA 1
ATOM 3418 C C . TYR B 1 98 ? 18.344 -15.5 2.246 1 98.44 98 TYR B C 1
ATOM 3420 O O . TYR B 1 98 ? 18.062 -15.805 1.082 1 98.44 98 TYR B O 1
ATOM 3428 N N . GLU B 1 99 ? 19.297 -16.062 2.924 1 97.94 99 GLU B N 1
ATOM 3429 C CA . GLU B 1 99 ? 20.141 -17.078 2.301 1 97.94 99 GLU B CA 1
ATOM 3430 C C . GLU B 1 99 ? 19.312 -18.25 1.808 1 97.94 99 GLU B C 1
ATOM 3432 O O . GLU B 1 99 ? 19.578 -18.797 0.736 1 97.94 99 GLU B O 1
ATOM 3437 N N . SER B 1 100 ? 18.328 -18.609 2.553 1 98.5 100 SER B N 1
ATOM 3438 C CA . SER B 1 100 ? 17.516 -19.781 2.246 1 98.5 100 SER B CA 1
ATOM 3439 C C . SER B 1 100 ? 16.625 -19.547 1.033 1 98.5 100 SER B C 1
ATOM 3441 O O . SER B 1 100 ? 16.078 -20.484 0.46 1 98.5 100 SER B O 1
ATOM 3443 N N . LEU B 1 101 ? 16.484 -18.297 0.627 1 98.69 101 LEU B N 1
ATOM 3444 C CA . LEU B 1 101 ? 15.664 -17.984 -0.531 1 98.69 101 LEU B CA 1
ATOM 3445 C C . LEU B 1 101 ? 16.531 -17.703 -1.756 1 98.69 101 LEU B C 1
ATOM 3447 O O . LEU B 1 101 ? 16.031 -17.234 -2.781 1 98.69 101 LEU B O 1
ATOM 3451 N N . ASP B 1 102 ? 17.828 -17.953 -1.618 1 98.06 102 ASP B N 1
ATOM 3452 C CA . ASP B 1 102 ? 18.734 -17.828 -2.756 1 98.06 102 ASP B CA 1
ATOM 3453 C C . ASP B 1 102 ? 18.625 -19.031 -3.686 1 98.06 102 ASP B C 1
ATOM 3455 O O . ASP B 1 102 ? 19.594 -19.766 -3.859 1 98.06 102 ASP B O 1
ATOM 3459 N N . VAL B 1 103 ? 17.5 -19.25 -4.203 1 98.44 103 VAL B N 1
ATOM 3460 C CA . VAL B 1 103 ? 17.109 -20.25 -5.188 1 98.44 103 VAL B CA 1
ATOM 3461 C C . VAL B 1 103 ? 16.422 -19.578 -6.375 1 98.44 103 VAL B C 1
ATOM 3463 O O . VAL B 1 103 ? 16.062 -18.406 -6.301 1 98.44 103 VAL B O 1
ATOM 3466 N N . PRO B 1 104 ? 16.266 -20.203 -7.535 1 98.62 104 PRO B N 1
ATOM 3467 C CA . PRO B 1 104 ? 15.609 -19.562 -8.672 1 98.62 104 PRO B CA 1
ATOM 3468 C C . PRO B 1 104 ? 14.148 -19.219 -8.391 1 98.62 104 PRO B C 1
ATOM 3470 O O . PRO B 1 104 ? 13.391 -20.078 -7.941 1 98.62 104 PRO B O 1
ATOM 3473 N N . TRP B 1 105 ? 13.82 -17.953 -8.617 1 98.94 105 TRP B N 1
ATOM 3474 C CA . TRP B 1 105 ? 12.43 -17.516 -8.656 1 98.94 105 TRP B CA 1
ATOM 3475 C C . TRP B 1 105 ? 11.875 -17.578 -10.07 1 98.94 105 TRP B C 1
ATOM 3477 O O . TRP B 1 105 ? 12.211 -16.734 -10.914 1 98.94 105 TRP B O 1
ATOM 3487 N N . LEU B 1 106 ? 11.07 -18.547 -10.336 1 98.94 106 LEU B N 1
ATOM 3488 C CA . LEU B 1 106 ? 10.414 -18.641 -11.633 1 98.94 106 LEU B CA 1
ATOM 3489 C C . LEU B 1 106 ? 9.25 -17.656 -11.727 1 98.94 106 LEU B C 1
ATOM 3491 O O . LEU B 1 106 ? 8.227 -17.844 -11.078 1 98.94 106 LEU B O 1
ATOM 3495 N N . VAL B 1 107 ? 9.414 -16.656 -12.633 1 98.94 107 VAL B N 1
ATOM 3496 C CA . VAL B 1 107 ? 8.531 -15.484 -12.594 1 98.94 107 VAL B CA 1
ATOM 3497 C C . VAL B 1 107 ? 7.648 -15.469 -13.836 1 98.94 107 VAL B C 1
ATOM 3499 O O . VAL B 1 107 ? 8.094 -15.82 -14.93 1 98.94 107 VAL B O 1
ATOM 3502 N N . VAL B 1 108 ? 6.383 -15.125 -13.664 1 98.94 108 VAL B N 1
ATOM 3503 C CA . VAL B 1 108 ? 5.516 -14.68 -14.75 1 98.94 108 VAL B CA 1
ATOM 3504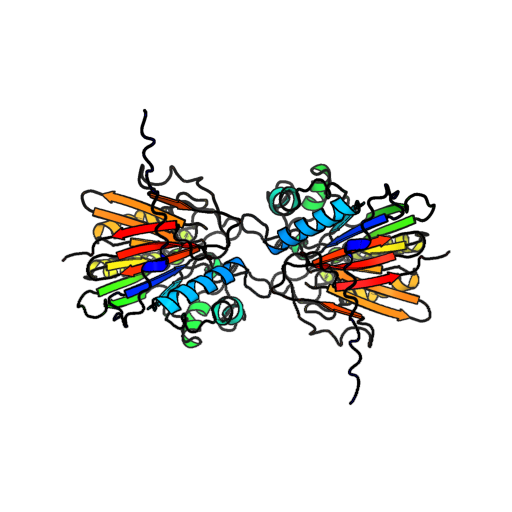 C C . VAL B 1 108 ? 4.922 -13.312 -14.406 1 98.94 108 VAL B C 1
ATOM 3506 O O . VAL B 1 108 ? 5.004 -12.867 -13.266 1 98.94 108 VAL B O 1
ATOM 3509 N N . ALA B 1 109 ? 4.344 -12.641 -15.406 1 98.94 109 ALA B N 1
ATOM 3510 C CA . ALA B 1 109 ? 3.793 -11.297 -15.203 1 98.94 109 ALA B CA 1
ATOM 3511 C C . ALA B 1 109 ? 2.291 -11.359 -14.945 1 98.94 109 ALA B C 1
ATOM 3513 O O . ALA B 1 109 ? 1.602 -12.25 -15.453 1 98.94 109 ALA B O 1
ATOM 3514 N N . GLY B 1 110 ? 1.805 -10.484 -14.086 1 98.81 110 GLY B N 1
ATOM 3515 C CA . GLY B 1 110 ? 0.383 -10.219 -13.938 1 98.81 110 GLY B CA 1
ATOM 3516 C C . GLY B 1 110 ? -0.049 -8.914 -14.586 1 98.81 110 GLY B C 1
ATOM 3517 O O . GLY B 1 110 ? 0.758 -8.234 -15.219 1 98.81 110 GLY B O 1
ATOM 3518 N N . ASN B 1 111 ? -1.344 -8.594 -14.492 1 98.5 111 ASN B N 1
ATOM 3519 C CA . ASN B 1 111 ? -1.876 -7.414 -15.172 1 98.5 111 ASN B CA 1
ATOM 3520 C C . ASN B 1 111 ? -1.211 -6.133 -14.68 1 98.5 111 ASN B C 1
ATOM 3522 O O . ASN B 1 111 ? -0.938 -5.223 -15.461 1 98.5 111 ASN B O 1
ATOM 3526 N N . HIS B 1 112 ? -0.92 -6 -13.383 1 98.12 112 HIS B N 1
ATOM 3527 C CA . HIS B 1 112 ? -0.282 -4.797 -12.859 1 98.12 112 HIS B CA 1
ATOM 3528 C C . HIS B 1 112 ? 1.133 -4.641 -13.406 1 98.12 112 HIS B C 1
ATOM 3530 O O . HIS B 1 112 ? 1.615 -3.521 -13.578 1 98.12 112 HIS B O 1
ATOM 3536 N N . ASP B 1 113 ? 1.787 -5.754 -13.664 1 98.81 113 ASP B N 1
ATOM 3537 C CA . ASP B 1 113 ? 3.111 -5.684 -14.273 1 98.81 113 ASP B CA 1
ATOM 3538 C C . ASP B 1 113 ? 3.033 -5.109 -15.688 1 98.81 113 ASP B C 1
ATOM 3540 O O . ASP B 1 113 ? 3.92 -4.363 -16.109 1 98.81 113 ASP B O 1
ATOM 3544 N N . TYR B 1 114 ? 1.979 -5.422 -16.328 1 98.5 114 TYR B N 1
ATOM 3545 C CA . TYR B 1 114 ? 1.812 -5.004 -17.719 1 98.5 114 TYR B CA 1
ATOM 3546 C C . TYR B 1 114 ? 1.43 -3.531 -17.797 1 98.5 114 TYR B C 1
ATOM 3548 O O . TYR B 1 114 ? 1.487 -2.926 -18.875 1 98.5 114 TYR B O 1
ATOM 3556 N N . TYR B 1 115 ? 0.945 -2.943 -16.719 1 97.19 115 TYR B N 1
ATOM 3557 C CA . TYR B 1 115 ? 0.774 -1.494 -16.703 1 97.19 115 TYR B CA 1
ATOM 3558 C C . TYR B 1 115 ? 2.117 -0.785 -16.828 1 97.19 115 TYR B C 1
ATOM 3560 O O . TYR B 1 115 ? 2.172 0.405 -17.156 1 97.19 115 TYR B O 1
ATOM 3568 N N . GLY B 1 116 ? 3.182 -1.47 -16.516 1 97.81 116 GLY B N 1
ATOM 3569 C CA . GLY B 1 116 ? 4.539 -0.981 -16.688 1 97.81 116 GLY B CA 1
ATOM 3570 C C . GLY B 1 116 ? 5.289 -1.686 -17.812 1 97.81 116 GLY B C 1
ATOM 3571 O O . GLY B 1 116 ? 4.766 -1.83 -18.922 1 97.81 116 GLY B O 1
ATOM 3572 N N . ASN B 1 117 ? 6.539 -2.182 -17.453 1 98.62 117 ASN B N 1
ATOM 3573 C CA . ASN B 1 117 ? 7.461 -2.691 -18.469 1 98.62 117 ASN B CA 1
ATOM 3574 C C . ASN B 1 117 ? 7.859 -4.137 -18.188 1 98.62 117 ASN B C 1
ATOM 3576 O O . ASN B 1 117 ? 8.906 -4.391 -17.594 1 98.62 117 ASN B O 1
ATOM 3580 N N . VAL B 1 118 ? 7.113 -5.09 -18.781 1 98.88 118 VAL B N 1
ATOM 3581 C CA . VAL B 1 118 ? 7.367 -6.508 -18.547 1 98.88 118 VAL B CA 1
ATOM 3582 C C . VAL B 1 118 ? 8.68 -6.91 -19.219 1 98.88 118 VAL B C 1
ATOM 3584 O O . VAL B 1 118 ? 9.414 -7.758 -18.703 1 98.88 118 VAL B O 1
ATOM 3587 N N . SER B 1 119 ? 8.984 -6.293 -20.344 1 98.75 119 SER B N 1
ATOM 3588 C CA . SER B 1 119 ? 10.258 -6.574 -21 1 98.75 119 SER B CA 1
ATOM 3589 C C . SER B 1 119 ? 11.43 -6.234 -20.078 1 98.75 119 SER B C 1
ATOM 3591 O O . SER B 1 119 ? 12.469 -6.895 -20.125 1 98.75 119 SER B O 1
ATOM 3593 N N . ALA B 1 120 ? 11.289 -5.172 -19.266 1 98.88 120 ALA B N 1
ATOM 3594 C CA . ALA B 1 120 ? 12.312 -4.836 -18.281 1 98.88 120 ALA B CA 1
ATOM 3595 C C . ALA B 1 120 ? 12.453 -5.938 -17.234 1 98.88 120 ALA B C 1
ATOM 3597 O O . ALA B 1 120 ? 13.555 -6.211 -16.766 1 98.88 120 ALA B O 1
ATOM 3598 N N . GLN B 1 121 ? 11.336 -6.527 -16.875 1 98.94 121 GLN B N 1
ATOM 3599 C CA . GLN B 1 121 ? 11.383 -7.629 -15.914 1 98.94 121 GLN B CA 1
ATOM 3600 C C . GLN B 1 121 ? 12.102 -8.836 -16.516 1 98.94 121 GLN B C 1
ATOM 3602 O O . GLN B 1 121 ? 12.844 -9.531 -15.812 1 98.94 121 GLN B O 1
ATOM 3607 N N . ILE B 1 122 ? 11.859 -9.141 -17.75 1 98.94 122 ILE B N 1
ATOM 3608 C CA . ILE B 1 122 ? 12.57 -10.211 -18.438 1 98.94 122 ILE B CA 1
ATOM 3609 C C . ILE B 1 122 ? 14.062 -9.891 -18.5 1 98.94 122 ILE B C 1
ATOM 3611 O O . ILE B 1 122 ? 14.898 -10.742 -18.203 1 98.94 122 ILE B O 1
ATOM 3615 N N . ALA B 1 123 ? 14.422 -8.617 -18.797 1 98.88 123 ALA B N 1
ATOM 3616 C CA . ALA B 1 123 ? 15.812 -8.195 -18.891 1 98.88 123 ALA B CA 1
ATOM 3617 C C . ALA B 1 123 ? 16.516 -8.328 -17.531 1 98.88 123 ALA B C 1
ATOM 3619 O O . ALA B 1 123 ? 17.719 -8.602 -17.484 1 98.88 123 ALA B O 1
ATOM 3620 N N . TYR B 1 124 ? 15.789 -8.195 -16.484 1 98.88 124 TYR B N 1
ATOM 3621 C CA . TYR B 1 124 ? 16.359 -8.234 -15.141 1 98.88 124 TYR B CA 1
ATOM 3622 C C . TYR B 1 124 ? 16.906 -9.625 -14.82 1 98.88 124 TYR B C 1
ATOM 3624 O O . TYR B 1 124 ? 17.703 -9.789 -13.906 1 98.88 124 TYR B O 1
ATOM 3632 N N . THR B 1 125 ? 16.531 -10.648 -15.539 1 98.75 125 THR B N 1
ATOM 3633 C CA . THR B 1 125 ? 17.062 -12 -15.398 1 98.75 125 THR B CA 1
ATOM 3634 C C . THR B 1 125 ? 18.578 -12 -15.5 1 98.75 125 THR B C 1
ATOM 3636 O O . THR B 1 125 ? 19.25 -12.781 -14.828 1 98.75 125 THR B O 1
ATOM 3639 N N . LYS B 1 126 ? 19.125 -11.109 -16.234 1 98.31 126 LYS B N 1
ATOM 3640 C CA . LYS B 1 126 ? 20.562 -11.031 -16.438 1 98.31 126 LYS B CA 1
ATOM 3641 C C . LYS B 1 126 ? 21.25 -10.273 -15.305 1 98.31 126 LYS B C 1
ATOM 3643 O O . LYS B 1 126 ? 22.469 -10.328 -15.156 1 98.31 126 LYS B O 1
ATOM 3648 N N . MET B 1 127 ? 20.469 -9.633 -14.516 1 98 127 MET B N 1
ATOM 3649 C CA . MET B 1 127 ? 21.016 -8.766 -13.477 1 98 127 MET B CA 1
ATOM 3650 C C . MET B 1 127 ? 20.969 -9.453 -12.109 1 98 127 MET B C 1
ATOM 3652 O O . MET B 1 127 ? 21.641 -9.023 -11.172 1 98 127 MET B O 1
ATOM 3656 N N . SER B 1 128 ? 20.188 -10.445 -11.953 1 97.94 128 SER B N 1
ATOM 3657 C CA . SER B 1 128 ? 19.938 -11.102 -10.68 1 97.94 128 SER B CA 1
ATOM 3658 C C . SER B 1 128 ? 20.203 -12.602 -10.773 1 97.94 128 SER B C 1
ATOM 3660 O O . SER B 1 128 ? 19.844 -13.242 -11.766 1 97.94 128 SER B O 1
ATOM 3662 N N . ASN B 1 129 ? 20.781 -13.141 -9.719 1 95.12 129 ASN B N 1
ATOM 3663 C CA . ASN B 1 129 ? 21.047 -14.578 -9.688 1 95.12 129 ASN B CA 1
ATOM 3664 C C . ASN B 1 129 ? 19.797 -15.359 -9.297 1 95.12 129 ASN B C 1
ATOM 3666 O O . ASN B 1 129 ? 19.734 -16.578 -9.492 1 95.12 129 ASN B O 1
ATOM 3670 N N . ARG B 1 130 ? 18.797 -14.688 -8.766 1 97.06 130 ARG B N 1
ATOM 3671 C CA . ARG B 1 130 ? 17.625 -15.391 -8.258 1 97.06 130 ARG B CA 1
ATOM 3672 C C . ARG B 1 130 ? 16.406 -15.164 -9.148 1 97.06 130 ARG B C 1
ATOM 3674 O O . ARG B 1 130 ? 15.531 -16.016 -9.234 1 97.06 130 ARG B O 1
ATOM 3681 N N . TRP B 1 131 ? 16.422 -13.992 -9.836 1 98.75 131 TRP B N 1
ATOM 3682 C CA . TRP B 1 131 ? 15.289 -13.641 -10.688 1 98.75 131 TRP B CA 1
ATOM 3683 C C . TRP B 1 131 ? 15.344 -14.406 -12.008 1 98.75 131 TRP B C 1
ATOM 3685 O O . TRP B 1 131 ? 16.188 -14.125 -12.859 1 98.75 131 TRP B O 1
ATOM 3695 N N . PHE B 1 132 ? 14.438 -15.359 -12.211 1 98.81 132 PHE B N 1
ATOM 3696 C CA . PHE B 1 132 ? 14.438 -16.172 -13.422 1 98.81 132 PHE B CA 1
ATOM 3697 C C . PHE B 1 132 ? 13.172 -15.938 -14.242 1 98.81 132 PHE B C 1
ATOM 3699 O O . PHE B 1 132 ? 12.141 -16.562 -13.992 1 98.81 132 PHE B O 1
ATOM 3706 N N . PHE B 1 133 ? 13.234 -15.078 -15.148 1 98.88 133 PHE B N 1
ATOM 3707 C CA . PHE B 1 133 ? 12.172 -14.695 -16.062 1 98.88 133 PHE B CA 1
ATOM 3708 C C . PHE B 1 133 ? 12.703 -14.625 -17.5 1 98.88 133 PHE B C 1
ATOM 3710 O O . PHE B 1 133 ? 12.758 -13.547 -18.094 1 98.88 133 PHE B O 1
ATOM 3717 N N . PRO B 1 134 ? 13.031 -15.789 -18.062 1 98.75 134 PRO B N 1
ATOM 3718 C CA . PRO B 1 134 ? 13.805 -15.828 -19.297 1 98.75 134 PRO B CA 1
ATOM 3719 C C . PRO B 1 134 ? 13 -15.375 -20.516 1 98.75 134 PRO B C 1
ATOM 3721 O O . PRO B 1 134 ? 13.578 -14.93 -21.516 1 98.75 134 PRO B O 1
ATOM 3724 N N . ASP B 1 135 ? 11.688 -15.523 -20.484 1 98.81 135 ASP B N 1
ATOM 3725 C CA . ASP B 1 135 ? 10.766 -15.141 -21.547 1 98.81 135 ASP B CA 1
ATOM 3726 C C . ASP B 1 135 ? 9.344 -15.008 -21.016 1 98.81 135 ASP B C 1
ATOM 3728 O O . ASP B 1 135 ? 9.07 -15.328 -19.859 1 98.81 135 ASP B O 1
ATOM 3732 N N . PHE B 1 136 ? 8.453 -14.5 -21.859 1 98.88 136 PHE B N 1
ATOM 3733 C CA . PHE B 1 136 ? 7.074 -14.258 -21.469 1 98.88 136 PHE B CA 1
ATOM 3734 C C . PHE B 1 136 ? 6.414 -15.539 -20.969 1 98.88 136 PHE B C 1
ATOM 3736 O O . PHE B 1 136 ? 5.551 -15.508 -20.094 1 98.88 136 PHE B O 1
ATOM 3743 N N . TYR B 1 137 ? 6.734 -16.578 -21.562 1 98.94 137 TYR B N 1
ATOM 3744 C CA . TYR B 1 137 ? 6.309 -17.938 -21.203 1 98.94 137 TYR B CA 1
ATOM 3745 C C . TYR B 1 137 ? 7.422 -18.938 -21.469 1 98.94 137 TYR B C 1
ATOM 3747 O O . TYR B 1 137 ? 8.242 -18.75 -22.375 1 98.94 137 TYR B O 1
ATOM 3755 N N . TYR B 1 138 ? 7.512 -19.984 -20.609 1 98.94 138 TYR B N 1
ATOM 3756 C CA . TYR B 1 138 ? 8.617 -20.922 -20.688 1 98.94 138 TYR B CA 1
ATOM 3757 C C . TYR B 1 138 ? 8.32 -22.172 -19.859 1 98.94 138 TYR B C 1
ATOM 3759 O O . TYR B 1 138 ? 7.293 -22.25 -19.188 1 98.94 138 TYR B O 1
ATOM 3767 N N . VAL B 1 139 ? 9.195 -23.188 -20.016 1 98.88 139 VAL B N 1
ATOM 3768 C CA . VAL B 1 139 ? 9.086 -24.422 -19.25 1 98.88 139 VAL B CA 1
ATOM 3769 C C . VAL B 1 139 ? 10.352 -24.609 -18.406 1 98.88 139 VAL B C 1
ATOM 3771 O O . VAL B 1 139 ? 11.453 -24.297 -18.859 1 98.88 139 VAL B O 1
ATOM 3774 N N . LYS B 1 140 ? 10.18 -24.938 -17.172 1 98.88 140 LYS B N 1
ATOM 3775 C CA . LYS B 1 140 ? 11.273 -25.406 -16.328 1 98.88 140 LYS B CA 1
ATOM 3776 C C . LYS B 1 140 ? 11.086 -26.859 -15.953 1 98.88 140 LYS B C 1
ATOM 3778 O O . LYS B 1 140 ? 10.031 -27.25 -15.438 1 98.88 140 LYS B O 1
ATOM 3783 N N . ASN B 1 141 ? 12.109 -27.719 -16.219 1 98.56 141 ASN B N 1
ATOM 3784 C CA . ASN B 1 141 ? 12.062 -29.141 -15.906 1 98.56 141 ASN B CA 1
ATOM 3785 C C . ASN B 1 141 ? 12.852 -29.453 -14.633 1 98.56 141 ASN B C 1
ATOM 3787 O O . ASN B 1 141 ? 13.938 -28.922 -14.422 1 98.56 141 ASN B O 1
ATOM 3791 N N . PHE B 1 142 ? 12.219 -30.266 -13.828 1 98.56 142 PHE B N 1
ATOM 3792 C CA . PHE B 1 142 ? 12.867 -30.75 -12.617 1 98.56 142 PHE B CA 1
ATOM 3793 C C . PHE B 1 142 ? 12.859 -32.281 -12.555 1 98.56 142 PHE B C 1
ATOM 3795 O O . PHE B 1 142 ? 12.141 -32.938 -13.312 1 98.56 142 PHE B O 1
ATOM 3802 N N . ARG B 1 143 ? 13.742 -32.781 -11.711 1 97.62 143 ARG B N 1
ATOM 3803 C CA . ARG B 1 143 ? 13.719 -34.188 -11.328 1 97.62 143 ARG B CA 1
ATOM 3804 C C . ARG B 1 143 ? 13.523 -34.344 -9.828 1 97.62 143 ARG B C 1
ATOM 3806 O O . ARG B 1 143 ? 14.086 -33.594 -9.039 1 97.62 143 ARG B O 1
ATOM 3813 N N . ILE B 1 144 ? 12.68 -35.281 -9.492 1 97.5 144 ILE B N 1
ATOM 3814 C CA . ILE B 1 144 ? 12.586 -35.625 -8.086 1 97.5 144 ILE B CA 1
ATOM 3815 C C . ILE B 1 144 ? 13.883 -36.281 -7.629 1 97.5 144 ILE B C 1
ATOM 3817 O O . ILE B 1 144 ? 14.352 -37.25 -8.25 1 97.5 144 ILE B O 1
ATOM 3821 N N . PRO B 1 145 ? 14.469 -35.781 -6.562 1 95.69 145 PRO B N 1
ATOM 3822 C CA . PRO B 1 145 ? 15.773 -36.312 -6.125 1 95.69 145 PRO B CA 1
ATOM 3823 C C . PRO B 1 145 ? 15.766 -37.812 -5.926 1 95.69 145 PRO B C 1
ATOM 3825 O O . PRO B 1 145 ? 14.789 -38.375 -5.41 1 95.69 145 PRO B O 1
ATOM 3828 N N . TYR B 1 146 ? 16.828 -38.469 -6.398 1 93.88 146 TYR B N 1
ATOM 3829 C CA . TYR B 1 146 ? 17.094 -39.875 -6.211 1 93.88 146 TYR B CA 1
ATOM 3830 C C . TYR B 1 146 ? 16.016 -40.719 -6.871 1 93.88 146 TYR B C 1
ATOM 3832 O O . TYR B 1 146 ? 15.609 -41.75 -6.324 1 93.88 146 TYR B O 1
ATOM 3840 N N . SER B 1 147 ? 15.484 -40.156 -7.957 1 95.06 147 SER B N 1
ATOM 3841 C CA . SER B 1 147 ? 14.5 -40.906 -8.727 1 95.06 147 SER B CA 1
ATOM 3842 C C . SER B 1 147 ? 14.547 -40.531 -10.203 1 95.06 147 SER B C 1
ATOM 3844 O O . SER B 1 147 ? 15.281 -39.625 -10.594 1 95.06 147 SER B O 1
ATOM 3846 N N . ASN B 1 148 ? 13.812 -41.281 -11.039 1 94.88 148 ASN B N 1
ATOM 3847 C CA . ASN B 1 148 ? 13.703 -40.938 -12.453 1 94.88 148 ASN B CA 1
ATOM 3848 C C . ASN B 1 148 ? 12.43 -40.156 -12.758 1 94.88 148 ASN B C 1
ATOM 3850 O O . ASN B 1 148 ? 12.125 -39.875 -13.914 1 94.88 148 ASN B O 1
ATOM 3854 N N . MET B 1 149 ? 11.75 -39.812 -11.656 1 97 149 MET B N 1
ATOM 3855 C CA . MET B 1 149 ? 10.516 -39.062 -11.859 1 97 149 MET B CA 1
ATOM 3856 C C . MET B 1 149 ? 10.805 -37.594 -12.164 1 97 149 MET B C 1
ATOM 3858 O O . MET B 1 149 ? 11.703 -37 -11.578 1 97 149 MET B O 1
ATOM 3862 N N . THR B 1 150 ? 9.984 -37.062 -13.141 1 98.19 150 THR B N 1
ATOM 3863 C CA . THR B 1 150 ? 10.227 -35.688 -13.602 1 98.19 150 THR B CA 1
ATOM 3864 C C . THR B 1 150 ? 9.016 -34.812 -13.32 1 98.19 150 THR B C 1
ATOM 3866 O O . THR B 1 150 ? 7.902 -35.312 -13.125 1 98.19 150 THR B O 1
ATOM 3869 N N . VAL B 1 151 ? 9.312 -33.562 -13.148 1 98.75 151 VAL B N 1
ATOM 3870 C CA . VAL B 1 151 ? 8.305 -32.531 -12.969 1 98.75 151 VAL B CA 1
ATOM 3871 C C . VAL B 1 151 ? 8.492 -31.438 -14.031 1 98.75 151 VAL B C 1
ATOM 3873 O O . VAL B 1 151 ? 9.578 -30.875 -14.164 1 98.75 151 VAL B O 1
ATOM 3876 N N . ASP B 1 152 ? 7.445 -31.234 -14.852 1 98.88 152 ASP B N 1
ATOM 3877 C CA . ASP B 1 152 ? 7.426 -30.094 -15.758 1 98.88 152 ASP B CA 1
ATOM 3878 C C . ASP B 1 152 ? 6.605 -28.938 -15.188 1 98.88 152 ASP B C 1
ATOM 3880 O O . ASP B 1 152 ? 5.449 -29.125 -14.805 1 98.88 152 ASP B O 1
ATOM 3884 N N . VAL B 1 153 ? 7.242 -27.797 -15.055 1 98.94 153 VAL B N 1
ATOM 3885 C CA . VAL B 1 153 ? 6.551 -26.562 -14.664 1 98.94 153 VAL B CA 1
ATOM 3886 C C . VAL B 1 153 ? 6.418 -25.641 -15.867 1 98.94 153 VAL B C 1
ATOM 3888 O O . VAL B 1 153 ? 7.406 -25.047 -16.312 1 98.94 153 VAL B O 1
ATOM 3891 N N . VAL B 1 154 ? 5.184 -25.531 -16.344 1 99 154 VAL B N 1
ATOM 3892 C CA . VAL B 1 154 ? 4.887 -24.703 -17.5 1 99 154 VAL B CA 1
ATOM 3893 C C . VAL B 1 154 ? 4.398 -23.328 -17.047 1 99 154 VAL B C 1
ATOM 3895 O O . VAL B 1 154 ? 3.312 -23.203 -16.469 1 99 154 VAL B O 1
ATOM 3898 N N . MET B 1 155 ? 5.207 -22.328 -17.281 1 98.94 155 MET B N 1
ATOM 3899 C CA . MET B 1 155 ? 4.914 -20.938 -16.906 1 98.94 155 MET B CA 1
ATOM 3900 C C . MET B 1 155 ? 4.305 -20.188 -18.094 1 98.94 155 MET B C 1
ATOM 3902 O O . MET B 1 155 ? 4.953 -20 -19.109 1 98.94 155 MET B O 1
ATOM 3906 N N . ILE B 1 156 ? 3.064 -19.703 -17.891 1 99 156 ILE B N 1
ATOM 3907 C CA . ILE B 1 156 ? 2.383 -19.078 -19.016 1 99 156 ILE B CA 1
ATOM 3908 C C . ILE B 1 156 ? 2.088 -17.625 -18.703 1 99 156 ILE B C 1
ATOM 3910 O O . ILE B 1 156 ? 1.918 -17.25 -17.531 1 99 156 ILE B O 1
ATOM 3914 N N . ASP B 1 157 ? 2.008 -16.781 -19.734 1 98.94 157 ASP B N 1
ATOM 3915 C CA . ASP B 1 157 ? 1.58 -15.383 -19.609 1 98.94 157 ASP B CA 1
ATOM 3916 C C . ASP B 1 157 ? 0.09 -15.242 -19.906 1 98.94 157 ASP B C 1
ATOM 3918 O O . ASP B 1 157 ? -0.302 -15.07 -21.062 1 98.94 157 ASP B O 1
ATOM 3922 N N . THR B 1 158 ? -0.671 -15.172 -18.875 1 98.94 158 THR B N 1
ATOM 3923 C CA . THR B 1 158 ? -2.119 -15.172 -19.062 1 98.94 158 THR B CA 1
ATOM 3924 C C . THR B 1 158 ? -2.602 -13.82 -19.578 1 98.94 158 THR B C 1
ATOM 3926 O O . THR B 1 158 ? -3.699 -13.719 -20.125 1 98.94 158 THR B O 1
ATOM 3929 N N . VAL B 1 159 ? -1.833 -12.75 -19.391 1 98.88 159 VAL B N 1
ATOM 3930 C CA . VAL B 1 159 ? -2.201 -11.461 -19.969 1 98.88 159 VAL B CA 1
ATOM 3931 C C . VAL B 1 159 ? -2.066 -11.5 -21.484 1 98.88 159 VAL B C 1
ATOM 3933 O O . VAL B 1 159 ? -2.947 -11.031 -22.203 1 98.88 159 VAL B O 1
ATOM 3936 N N . LEU B 1 160 ? -1.037 -12.125 -21.984 1 98.81 160 LEU B N 1
ATOM 3937 C CA . LEU B 1 160 ? -0.868 -12.266 -23.438 1 98.81 160 LEU B CA 1
ATOM 3938 C C . LEU B 1 160 ? -1.911 -13.219 -24.016 1 98.81 160 LEU B C 1
ATOM 3940 O O . LEU B 1 160 ? -2.316 -13.07 -25.172 1 98.81 160 LEU B O 1
ATOM 3944 N N . LEU B 1 161 ? -2.348 -14.156 -23.219 1 98.88 161 LEU B N 1
ATOM 3945 C CA . LEU B 1 161 ? -3.344 -15.117 -23.688 1 98.88 161 LEU B CA 1
ATOM 3946 C C . LEU B 1 161 ? -4.73 -14.484 -23.719 1 98.88 161 LEU B C 1
ATOM 3948 O O . LEU B 1 161 ? -5.512 -14.742 -24.625 1 98.88 161 LEU B O 1
ATOM 3952 N N . CYS B 1 162 ? -5.059 -13.648 -22.656 1 98.75 162 CYS B N 1
ATOM 3953 C CA . CYS B 1 162 ? -6.461 -13.32 -22.406 1 98.75 162 CYS B CA 1
ATOM 3954 C C . CYS B 1 162 ? -6.688 -11.82 -22.469 1 98.75 162 CYS B C 1
ATOM 3956 O O . CYS B 1 162 ? -7.832 -11.359 -22.531 1 98.75 162 CYS B O 1
ATOM 3958 N N . GLY B 1 163 ? -5.656 -11.023 -22.5 1 98.56 163 GLY B N 1
ATOM 3959 C CA . GLY B 1 163 ? -5.809 -9.586 -22.609 1 98.56 163 GLY B CA 1
ATOM 3960 C C . GLY B 1 163 ? -5.445 -8.844 -21.344 1 98.56 163 GLY B C 1
ATOM 3961 O O . GLY B 1 163 ? -5.359 -9.438 -20.266 1 98.56 163 GLY B O 1
ATOM 3962 N N . HIS B 1 164 ? -5.238 -7.555 -21.531 1 98.19 164 HIS B N 1
ATOM 3963 C CA . HIS B 1 164 ? -4.977 -6.641 -20.422 1 98.19 164 HIS B CA 1
ATOM 3964 C C . HIS B 1 164 ? -6.258 -6.312 -19.656 1 98.19 164 HIS B C 1
ATOM 3966 O O . HIS B 1 164 ? -7.355 -6.441 -20.203 1 98.19 164 HIS B O 1
ATOM 3972 N N . THR B 1 165 ? -6.047 -5.969 -18.391 1 96.88 165 THR B N 1
ATOM 3973 C CA . THR B 1 165 ? -7.152 -5.344 -17.672 1 96.88 165 THR B CA 1
ATOM 3974 C C . THR B 1 165 ? -7.082 -3.822 -17.781 1 96.88 165 THR B C 1
ATOM 3976 O O . THR B 1 165 ? -6.004 -3.258 -17.984 1 96.88 165 THR B O 1
ATOM 3979 N N . ASP B 1 166 ? -8.234 -3.215 -17.688 1 92.88 166 ASP B N 1
ATOM 3980 C CA . ASP B 1 166 ? -8.281 -1.759 -17.594 1 92.88 166 ASP B CA 1
ATOM 3981 C C . ASP B 1 166 ? -7.797 -1.274 -16.234 1 92.88 166 ASP B C 1
ATOM 3983 O O . ASP B 1 166 ? -8.383 -1.616 -15.203 1 92.88 166 ASP B O 1
ATOM 3987 N N . PRO B 1 167 ? -6.785 -0.413 -16.266 1 88.12 167 PRO B N 1
ATOM 3988 C CA . PRO B 1 167 ? -6.281 0.066 -14.969 1 88.12 167 PRO B CA 1
ATOM 3989 C C . PRO B 1 167 ? -7.344 0.814 -14.164 1 88.12 167 PRO B C 1
ATOM 3991 O O . PRO B 1 167 ? -7.246 0.895 -12.938 1 88.12 167 PRO B O 1
ATOM 3994 N N . LYS B 1 168 ? -8.344 1.345 -14.758 1 84.69 168 LYS B N 1
ATOM 3995 C CA . LYS B 1 168 ? -9.406 2.074 -14.07 1 84.69 168 LYS B CA 1
ATOM 3996 C C . LYS B 1 168 ? -10.453 1.119 -13.492 1 84.69 168 LYS B C 1
ATOM 3998 O O . LYS B 1 168 ? -11.227 1.495 -12.609 1 84.69 168 LYS B O 1
ATOM 4003 N N . GLU B 1 169 ? -10.461 -0.075 -14.094 1 86.31 169 GLU B N 1
ATOM 4004 C CA . GLU B 1 169 ? -11.383 -1.12 -13.648 1 86.31 169 GLU B CA 1
ATOM 4005 C C . GLU B 1 169 ? -10.688 -2.479 -13.602 1 86.31 169 GLU B C 1
ATOM 4007 O O . GLU B 1 169 ? -11.117 -3.422 -14.273 1 86.31 169 GLU B O 1
ATOM 4012 N N . PRO B 1 170 ? -9.797 -2.588 -12.727 1 84.62 170 PRO B N 1
ATOM 4013 C CA . PRO B 1 170 ? -8.953 -3.785 -12.758 1 84.62 170 PRO B CA 1
ATOM 4014 C C . PRO B 1 170 ? -9.695 -5.043 -12.32 1 84.62 170 PRO B C 1
ATOM 4016 O O . PRO B 1 170 ? -9.188 -6.156 -12.484 1 84.62 170 PRO B O 1
ATOM 4019 N N . TYR B 1 171 ? -10.945 -4.93 -11.805 1 87.94 171 TYR B N 1
ATOM 4020 C CA . TYR B 1 171 ? -11.703 -6.066 -11.297 1 87.94 171 TYR B CA 1
ATOM 4021 C C . TYR B 1 171 ? -12.516 -6.719 -12.414 1 87.94 171 TYR B C 1
ATOM 4023 O O . TYR B 1 171 ? -13.023 -7.828 -12.242 1 87.94 171 TYR B O 1
ATOM 4031 N N . LYS B 1 172 ? -12.578 -6.062 -13.57 1 92 172 LYS B N 1
ATOM 4032 C CA . LYS B 1 172 ? -13.328 -6.598 -14.703 1 92 172 LYS B CA 1
ATOM 4033 C C . LYS B 1 172 ? -12.508 -7.633 -15.469 1 92 172 LYS B C 1
ATOM 4035 O O . LYS B 1 172 ? -11.297 -7.734 -15.273 1 92 172 LYS B O 1
ATOM 4040 N N . GLN B 1 173 ? -13.195 -8.375 -16.266 1 96.06 173 GLN B N 1
ATOM 4041 C CA . GLN B 1 173 ? -12.555 -9.367 -17.125 1 96.06 173 GLN B CA 1
ATOM 4042 C C . GLN B 1 173 ? -11.484 -8.727 -18 1 96.06 173 GLN B C 1
ATOM 4044 O O . GLN B 1 173 ? -11.625 -7.57 -18.422 1 96.06 173 GLN B O 1
ATOM 4049 N N . PRO B 1 174 ? -10.422 -9.477 -18.266 1 96.94 174 PRO B N 1
ATOM 4050 C CA . PRO B 1 174 ? -9.453 -8.953 -19.219 1 96.94 174 PRO B CA 1
ATOM 4051 C C . PRO B 1 174 ? -10.062 -8.695 -20.594 1 96.94 174 PRO B C 1
ATOM 4053 O O . PRO B 1 174 ? -11.008 -9.383 -21 1 96.94 174 PRO B O 1
ATOM 4056 N N . LEU B 1 175 ? -9.5 -7.711 -21.25 1 96.75 175 LEU B N 1
ATOM 4057 C CA . LEU B 1 175 ? -9.961 -7.312 -22.562 1 96.75 175 LEU B CA 1
ATOM 4058 C C . LEU B 1 175 ? -9.211 -8.078 -23.656 1 96.75 175 LEU B C 1
ATOM 4060 O O . LEU B 1 175 ? -8.164 -7.629 -24.125 1 96.75 175 LEU B O 1
ATOM 4064 N N . LEU B 1 176 ? -9.805 -9.094 -24.156 1 96 176 LEU B N 1
ATOM 4065 C CA . LEU B 1 176 ? -9.172 -10.047 -25.062 1 96 176 LEU B CA 1
ATOM 4066 C C . LEU B 1 176 ? -8.523 -9.336 -26.234 1 96 176 LEU B C 1
ATOM 4068 O O . LEU B 1 176 ? -7.398 -9.664 -26.625 1 96 176 LEU B O 1
ATOM 4072 N N . ASP B 1 177 ? -9.18 -8.297 -26.797 1 96.38 177 ASP B N 1
ATOM 4073 C CA . ASP B 1 177 ? -8.734 -7.641 -28.016 1 96.38 177 ASP B CA 1
ATOM 4074 C C . ASP B 1 177 ? -7.629 -6.629 -27.734 1 96.38 177 ASP B C 1
ATOM 4076 O O . ASP B 1 177 ? -7.051 -6.051 -28.656 1 96.38 177 ASP B O 1
ATOM 4080 N N . SER B 1 178 ? -7.281 -6.52 -26.406 1 97.38 178 SER B N 1
ATOM 4081 C CA . SER B 1 178 ? -6.176 -5.633 -26.062 1 97.38 178 SER B CA 1
ATOM 4082 C C . SER B 1 178 ? -4.832 -6.254 -26.422 1 97.38 178 SER B C 1
ATOM 4084 O O . SER B 1 178 ? -3.809 -5.566 -26.453 1 97.38 178 SER B O 1
ATOM 4086 N N . VAL B 1 179 ? -4.77 -7.539 -26.75 1 98.25 179 VAL B N 1
ATOM 4087 C CA . VAL B 1 179 ? -3.605 -8.25 -27.266 1 98.25 179 VAL B CA 1
ATOM 4088 C C . VAL B 1 179 ? -3.9 -8.758 -28.672 1 98.25 179 VAL B C 1
ATOM 4090 O O . VAL B 1 179 ? -4.957 -9.352 -28.922 1 98.25 179 VAL B O 1
ATOM 4093 N N . PRO B 1 180 ? -3 -8.516 -29.656 1 98.19 180 PRO B N 1
ATOM 4094 C CA . PRO B 1 180 ? -3.232 -8.992 -31.016 1 98.19 180 PRO B CA 1
ATOM 4095 C C . PRO B 1 180 ? -3.492 -10.5 -31.078 1 98.19 180 PRO B C 1
ATOM 4097 O O . PRO B 1 180 ? -2.85 -11.273 -30.359 1 98.19 180 PRO B O 1
ATOM 4100 N N . LYS B 1 181 ? -4.426 -10.875 -31.953 1 97.94 181 LYS B N 1
ATOM 4101 C CA . LYS B 1 181 ? -4.82 -12.273 -32.125 1 97.94 181 LYS B CA 1
ATOM 4102 C C . LYS B 1 181 ? -3.607 -13.156 -32.406 1 97.94 181 LYS B C 1
ATOM 4104 O O . LYS B 1 181 ? -3.49 -14.25 -31.844 1 97.94 181 LYS B O 1
ATOM 4109 N N . LYS B 1 182 ? -2.715 -12.688 -33.25 1 98.25 182 LYS B N 1
ATOM 4110 C CA . LYS B 1 182 ? -1.536 -13.469 -33.625 1 98.25 182 LYS B CA 1
ATOM 4111 C C . LYS B 1 182 ? -0.678 -13.789 -32.406 1 98.25 182 LYS B C 1
ATOM 4113 O O . LYS B 1 182 ? -0.139 -14.891 -32.281 1 98.25 182 LYS B O 1
ATOM 4118 N N . THR B 1 183 ? -0.535 -12.797 -31.484 1 98.31 183 THR B N 1
ATOM 4119 C CA . THR B 1 183 ? 0.24 -12.984 -30.266 1 98.31 183 THR B CA 1
ATOM 4120 C C . THR B 1 183 ? -0.416 -14.023 -29.359 1 98.31 183 THR B C 1
ATOM 4122 O O . THR B 1 183 ? 0.261 -14.898 -28.828 1 98.31 183 THR B O 1
ATOM 4125 N N . ARG B 1 184 ? -1.674 -13.945 -29.203 1 98.62 184 ARG B N 1
ATOM 4126 C CA . ARG B 1 184 ? -2.42 -14.891 -28.391 1 98.62 184 ARG B CA 1
ATOM 4127 C C . ARG B 1 184 ? -2.301 -16.312 -28.938 1 98.62 184 ARG B C 1
ATOM 4129 O O . ARG B 1 184 ? -2.006 -17.25 -28.203 1 98.62 184 ARG B O 1
ATOM 4136 N N . GLU B 1 185 ? -2.545 -16.438 -30.25 1 98.56 185 GLU B N 1
ATOM 4137 C CA . GLU B 1 185 ? -2.537 -17.75 -30.906 1 98.56 185 GLU B CA 1
ATOM 4138 C C . GLU B 1 185 ? -1.159 -18.406 -30.812 1 98.56 185 GLU B C 1
ATOM 4140 O O . GLU B 1 185 ? -1.051 -19.625 -30.672 1 98.56 185 GLU B O 1
ATOM 4145 N N . LYS B 1 186 ? -0.135 -17.609 -30.938 1 98.75 186 LYS B N 1
ATOM 4146 C CA . LYS B 1 186 ? 1.221 -18.141 -30.844 1 98.75 186 LYS B CA 1
ATOM 4147 C C . LYS B 1 186 ? 1.447 -18.844 -29.5 1 98.75 186 LYS B C 1
ATOM 4149 O O . LYS B 1 186 ? 1.987 -19.953 -29.469 1 98.75 186 LYS B O 1
ATOM 4154 N N . GLN B 1 187 ? 1.121 -18.219 -28.438 1 98.81 187 GLN B N 1
ATOM 4155 C CA . GLN B 1 187 ? 1.314 -18.859 -27.141 1 98.81 187 GLN B CA 1
ATOM 4156 C C . GLN B 1 187 ? 0.389 -20.047 -26.953 1 98.81 187 GLN B C 1
ATOM 4158 O O . GLN B 1 187 ? 0.779 -21.062 -26.375 1 98.81 187 GLN B O 1
ATOM 4163 N N . TRP B 1 188 ? -0.884 -19.922 -27.422 1 98.88 188 TRP B N 1
ATOM 4164 C CA . TRP B 1 188 ? -1.802 -21.062 -27.328 1 98.88 188 TRP B CA 1
ATOM 4165 C C . TRP B 1 188 ? -1.23 -22.281 -28.031 1 98.88 188 TRP B C 1
ATOM 4167 O O . TRP B 1 188 ? -1.303 -23.391 -27.5 1 98.88 188 TRP B O 1
ATOM 4177 N N . GLU B 1 189 ? -0.729 -22.078 -29.188 1 98.81 189 GLU B N 1
ATOM 4178 C CA . GLU B 1 189 ? -0.128 -23.188 -29.938 1 98.81 189 GLU B CA 1
ATOM 4179 C C . GLU B 1 189 ? 1.072 -23.766 -29.203 1 98.81 189 GLU B C 1
ATOM 4181 O O . GLU B 1 189 ? 1.198 -24.984 -29.078 1 98.81 189 GLU B O 1
ATOM 4186 N N . TRP B 1 190 ? 1.931 -22.906 -28.75 1 98.94 190 TRP B N 1
ATOM 4187 C CA . TRP B 1 190 ? 3.094 -23.328 -27.969 1 98.94 190 TRP B CA 1
ATOM 4188 C C . TRP B 1 190 ? 2.672 -24.141 -26.75 1 98.94 190 TRP B C 1
ATOM 4190 O O . TRP B 1 190 ? 3.281 -25.172 -26.438 1 98.94 190 TRP B O 1
ATOM 4200 N N . LEU B 1 191 ? 1.67 -23.672 -26.094 1 98.94 191 LEU B N 1
ATOM 4201 C CA . LEU B 1 191 ? 1.197 -24.312 -24.859 1 98.94 191 LEU B CA 1
ATOM 4202 C C . LEU B 1 191 ? 0.664 -25.703 -25.156 1 98.94 191 LEU B C 1
ATOM 4204 O O . LEU B 1 191 ? 0.99 -26.656 -24.453 1 98.94 191 LEU B O 1
ATOM 4208 N N . GLU B 1 192 ? -0.196 -25.797 -26.109 1 98.75 192 GLU B N 1
ATOM 4209 C CA . GLU B 1 192 ? -0.747 -27.109 -26.438 1 98.75 192 GLU B CA 1
ATOM 4210 C C . GLU B 1 192 ? 0.357 -28.094 -26.812 1 98.75 192 GLU B C 1
ATOM 4212 O O . GLU B 1 192 ? 0.336 -29.25 -26.406 1 98.75 192 GLU B O 1
ATOM 4217 N N . ASP B 1 193 ? 1.268 -27.625 -27.625 1 98.81 193 ASP B N 1
ATOM 4218 C CA . ASP B 1 193 ? 2.389 -28.484 -28.016 1 98.81 193 ASP B CA 1
ATOM 4219 C C . ASP B 1 193 ? 3.184 -28.922 -26.781 1 98.81 193 ASP B C 1
ATOM 4221 O O . ASP B 1 193 ? 3.592 -30.094 -26.688 1 98.81 193 ASP B O 1
ATOM 4225 N N . THR B 1 194 ? 3.438 -28 -25.922 1 98.88 194 THR B N 1
ATOM 4226 C CA . THR B 1 194 ? 4.188 -28.266 -24.703 1 98.88 194 THR B CA 1
ATOM 4227 C C . THR B 1 194 ? 3.486 -29.328 -23.859 1 98.88 194 THR B C 1
ATOM 4229 O O . THR B 1 194 ? 4.121 -30.266 -23.375 1 98.88 194 THR B O 1
ATOM 4232 N N . LEU B 1 195 ? 2.199 -29.172 -23.719 1 98.69 195 LEU B N 1
ATOM 4233 C CA . LEU B 1 195 ? 1.425 -30.109 -22.906 1 98.69 195 LEU B CA 1
ATOM 4234 C C . LEU B 1 195 ? 1.377 -31.484 -23.578 1 98.69 195 LEU B C 1
ATOM 4236 O O . LEU B 1 195 ? 1.506 -32.5 -22.891 1 98.69 195 LEU B O 1
ATOM 4240 N N . LYS B 1 196 ? 1.18 -31.453 -24.844 1 98 196 LYS B N 1
ATOM 4241 C CA . LYS B 1 196 ? 1.095 -32.688 -25.609 1 98 196 LYS B CA 1
ATOM 4242 C C . LYS B 1 196 ? 2.387 -33.5 -25.516 1 98 196 LYS B C 1
ATOM 4244 O O . LYS B 1 196 ? 2.352 -34.719 -25.438 1 98 196 LYS B O 1
ATOM 4249 N N . LEU B 1 197 ? 3.459 -32.875 -25.438 1 97.88 197 LEU B N 1
ATOM 4250 C CA . LEU B 1 197 ? 4.762 -33.531 -25.5 1 97.88 197 LEU B CA 1
ATOM 4251 C C . LEU B 1 197 ? 5.23 -33.938 -24.109 1 97.88 197 LEU B C 1
ATOM 4253 O O . LEU B 1 197 ? 6.137 -34.75 -23.984 1 97.88 197 LEU B O 1
ATOM 4257 N N . SER B 1 198 ? 4.637 -33.438 -23.078 1 98.06 198 SER B N 1
ATOM 4258 C CA . SER B 1 198 ? 5.125 -33.688 -21.719 1 98.06 198 SER B CA 1
ATOM 4259 C C . SER B 1 198 ? 4.828 -35.125 -21.281 1 98.06 198 SER B C 1
ATOM 4261 O O . SER B 1 198 ? 3.701 -35.594 -21.438 1 98.06 198 SER B O 1
ATOM 4263 N N . LYS B 1 199 ? 5.828 -35.812 -20.719 1 97 199 LYS B N 1
ATOM 4264 C CA . LYS B 1 199 ? 5.691 -37.125 -20.125 1 97 199 LYS B CA 1
ATOM 4265 C C . LYS B 1 199 ? 6.062 -37.094 -18.641 1 97 199 LYS B C 1
ATOM 4267 O O . LYS B 1 199 ? 6.41 -38.125 -18.062 1 97 199 LYS B O 1
ATOM 4272 N N . ALA B 1 200 ? 6.023 -35.906 -18.125 1 98.25 200 ALA B N 1
ATOM 4273 C CA . ALA B 1 200 ? 6.418 -35.75 -16.734 1 98.25 200 ALA B CA 1
ATOM 4274 C C . ALA B 1 200 ? 5.418 -36.406 -15.797 1 98.25 200 ALA B C 1
ATOM 4276 O O . ALA B 1 200 ? 4.227 -36.469 -16.094 1 98.25 200 ALA B O 1
ATOM 4277 N N . ASN B 1 201 ? 5.91 -36.875 -14.648 1 98 201 ASN B N 1
ATOM 4278 C CA . ASN B 1 201 ? 5.07 -37.5 -13.641 1 98 201 ASN B CA 1
ATOM 4279 C C . ASN B 1 201 ? 4.18 -36.5 -12.938 1 98 201 ASN B C 1
ATOM 4281 O O . ASN B 1 201 ? 3.1 -36.812 -12.453 1 98 201 ASN B O 1
ATOM 4285 N N . TYR B 1 202 ? 4.648 -35.312 -12.797 1 98.5 202 TYR B N 1
ATOM 4286 C CA . TYR B 1 202 ? 3.863 -34.156 -12.398 1 98.5 202 TYR B CA 1
ATOM 4287 C C . TYR B 1 202 ? 3.967 -33.062 -13.43 1 98.5 202 TYR B C 1
ATOM 4289 O O . TYR B 1 202 ? 5.07 -32.625 -13.797 1 98.5 202 TYR B O 1
ATOM 4297 N N . LEU B 1 203 ? 2.836 -32.625 -13.922 1 98.62 203 LEU B N 1
ATOM 4298 C CA . LEU B 1 203 ? 2.732 -31.547 -14.875 1 98.62 203 LEU B CA 1
ATOM 4299 C C . LEU B 1 203 ? 1.986 -30.359 -14.266 1 98.62 203 LEU B C 1
ATOM 4301 O O . LEU B 1 203 ? 0.772 -30.422 -14.062 1 98.62 203 LEU B O 1
ATOM 4305 N N . LEU B 1 204 ? 2.756 -29.312 -13.945 1 98.94 204 LEU B N 1
ATOM 4306 C CA . LEU B 1 204 ? 2.191 -28.094 -13.367 1 98.94 204 LEU B CA 1
ATOM 4307 C C . LEU B 1 204 ? 2.104 -26.984 -14.406 1 98.94 204 LEU B C 1
ATOM 4309 O O . LEU B 1 204 ? 3.029 -26.797 -15.195 1 98.94 204 LEU B O 1
ATOM 4313 N N . VAL B 1 205 ? 0.983 -26.312 -14.461 1 99 205 VAL B N 1
ATOM 4314 C CA . VAL B 1 205 ? 0.829 -25.094 -15.242 1 99 205 VAL B CA 1
ATOM 4315 C C . VAL B 1 205 ? 0.6 -23.906 -14.305 1 99 205 VAL B C 1
ATOM 4317 O O . VAL B 1 205 ? -0.193 -24 -13.367 1 99 205 VAL B O 1
ATOM 4320 N N . CYS B 1 206 ? 1.34 -22.828 -14.539 1 98.94 206 CYS B N 1
ATOM 4321 C CA . CYS B 1 206 ? 1.315 -21.672 -13.656 1 98.94 206 CYS B CA 1
ATOM 4322 C C . CYS B 1 206 ? 1.11 -20.391 -14.438 1 98.94 206 CYS B C 1
ATOM 4324 O O . CYS B 1 206 ? 1.768 -20.172 -15.461 1 98.94 206 CYS B O 1
ATOM 4326 N N . GLY B 1 207 ? 0.217 -19.578 -14.047 1 98.94 207 GLY B N 1
ATOM 4327 C CA . GLY B 1 207 ? -0.076 -18.266 -14.602 1 98.94 207 GLY B CA 1
ATOM 4328 C C . GLY B 1 207 ? -0.647 -17.297 -13.578 1 98.94 207 GLY B C 1
ATOM 4329 O O . GLY B 1 207 ? -0.781 -17.641 -12.398 1 98.94 207 GLY B O 1
ATOM 4330 N N . HIS B 1 208 ? -0.985 -16.109 -14.031 1 98.94 208 HIS B N 1
ATOM 4331 C CA . HIS B 1 208 ? -1.471 -15.109 -13.086 1 98.94 208 HIS B CA 1
ATOM 4332 C C . HIS B 1 208 ? -2.988 -15.18 -12.945 1 98.94 208 HIS B C 1
ATOM 4334 O O . HIS B 1 208 ? -3.504 -15.312 -11.836 1 98.94 208 HIS B O 1
ATOM 4340 N N . TYR B 1 209 ? -3.715 -15.102 -14.07 1 98.94 209 TYR B N 1
ATOM 4341 C CA . TYR B 1 209 ? -5.172 -15.164 -14.016 1 98.94 209 TYR B CA 1
ATOM 4342 C C . TYR B 1 209 ? -5.645 -16.547 -13.609 1 98.94 209 TYR B C 1
ATOM 4344 O O . TYR B 1 209 ? -5.102 -17.562 -14.062 1 98.94 209 TYR B O 1
ATOM 4352 N N . PRO B 1 210 ? -6.613 -16.562 -12.75 1 98.94 210 PRO B N 1
ATOM 4353 C CA . PRO B 1 210 ? -7.168 -17.875 -12.414 1 98.94 210 PRO B CA 1
ATOM 4354 C C . PRO B 1 210 ? -8.133 -18.406 -13.469 1 98.94 210 PRO B C 1
ATOM 4356 O O . PRO B 1 210 ? -8.883 -17.625 -14.07 1 98.94 210 PRO B O 1
ATOM 4359 N N . VAL B 1 211 ? -8.055 -19.734 -13.68 1 98.94 211 VAL B N 1
ATOM 4360 C CA . VAL B 1 211 ? -9.141 -20.344 -14.438 1 98.94 211 VAL B CA 1
ATOM 4361 C C . VAL B 1 211 ? -10.453 -20.203 -13.664 1 98.94 211 VAL B C 1
ATOM 4363 O O . VAL B 1 211 ? -11.398 -19.578 -14.141 1 98.94 211 VAL B O 1
ATOM 4366 N N . TYR B 1 212 ? -10.43 -20.734 -12.469 1 98.88 212 TYR B N 1
ATOM 4367 C CA . TYR B 1 212 ? -11.578 -20.609 -11.57 1 98.88 212 TYR B CA 1
ATOM 4368 C C . TYR B 1 212 ? -11.211 -19.828 -10.312 1 98.88 212 TYR B C 1
ATOM 4370 O O . TYR B 1 212 ? -10.094 -19.953 -9.805 1 98.88 212 TYR B O 1
ATOM 4378 N N . SER B 1 213 ? -12.102 -19.094 -9.852 1 98.88 213 SER B N 1
ATOM 4379 C CA . SER B 1 213 ? -12.023 -18.375 -8.586 1 98.88 213 SER B CA 1
ATOM 4380 C C . SER B 1 213 ? -13.406 -17.953 -8.102 1 98.88 213 SER B C 1
ATOM 4382 O O . SER B 1 213 ? -14.273 -17.609 -8.914 1 98.88 213 SER B O 1
ATOM 4384 N N . ILE B 1 214 ? -13.57 -17.953 -6.828 1 98.81 214 ILE B N 1
ATOM 4385 C CA . ILE B 1 214 ? -14.859 -17.547 -6.289 1 98.81 214 ILE B CA 1
ATOM 4386 C C . ILE B 1 214 ? -14.781 -16.078 -5.852 1 98.81 214 ILE B C 1
ATOM 4388 O O . ILE B 1 214 ? -15.781 -15.508 -5.406 1 98.81 214 ILE B O 1
ATOM 4392 N N . SER B 1 215 ? -13.688 -15.453 -5.977 1 98.31 215 SER B N 1
ATOM 4393 C CA . SER B 1 215 ? -13.422 -14.156 -5.375 1 98.31 215 SER B CA 1
ATOM 4394 C C . SER B 1 215 ? -13.766 -13.016 -6.332 1 98.31 215 SER B C 1
ATOM 4396 O O . SER B 1 215 ? -14.516 -13.219 -7.297 1 98.31 215 SER B O 1
ATOM 4398 N N . THR B 1 216 ? -13.297 -11.82 -6.086 1 97.06 216 THR B N 1
ATOM 4399 C CA . THR B 1 216 ? -13.703 -10.562 -6.707 1 97.06 216 THR B CA 1
ATOM 4400 C C . THR B 1 216 ? -13.578 -10.641 -8.227 1 97.06 216 THR B C 1
ATOM 4402 O O . THR B 1 216 ? -14.484 -10.234 -8.953 1 97.06 216 THR B O 1
ATOM 4405 N N . HIS B 1 217 ? -12.445 -11.141 -8.727 1 97.31 217 HIS B N 1
ATOM 4406 C CA . HIS B 1 217 ? -12.25 -11.227 -10.172 1 97.31 217 HIS B CA 1
ATOM 4407 C C . HIS B 1 217 ? -13.055 -12.375 -10.766 1 97.31 217 HIS B C 1
ATOM 4409 O O . HIS B 1 217 ? -13.57 -12.266 -11.883 1 97.31 217 HIS B O 1
ATOM 4415 N N . GLY B 1 218 ? -13.117 -13.516 -9.992 1 98.38 218 GLY B N 1
ATOM 4416 C CA . GLY B 1 218 ? -13.852 -14.672 -10.477 1 98.38 218 GLY B CA 1
ATOM 4417 C C . GLY B 1 218 ? -13.102 -15.453 -11.539 1 98.38 218 GLY B C 1
ATOM 4418 O O . GLY B 1 218 ? -11.898 -15.258 -11.727 1 98.38 218 GLY B O 1
ATOM 4419 N N . PRO B 1 219 ? -13.883 -16.391 -12.164 1 98.81 219 PRO B N 1
ATOM 4420 C CA . PRO B 1 219 ? -13.25 -17.156 -13.25 1 98.81 219 PRO B CA 1
ATOM 4421 C C . PRO B 1 219 ? -12.844 -16.266 -14.43 1 98.81 219 PRO B C 1
ATOM 4423 O O . PRO B 1 219 ? -13.531 -15.289 -14.742 1 98.81 219 PRO B O 1
ATOM 4426 N N . THR B 1 220 ? -11.719 -16.562 -15 1 98.81 220 THR B N 1
ATOM 4427 C CA . THR B 1 220 ? -11.328 -15.891 -16.234 1 98.81 220 THR B CA 1
ATOM 4428 C C . THR B 1 220 ? -11.977 -16.562 -17.438 1 98.81 220 THR B C 1
ATOM 4430 O O . THR B 1 220 ? -11.602 -17.688 -17.812 1 98.81 220 THR B O 1
ATOM 4433 N N . GLU B 1 221 ? -12.852 -15.859 -18.094 1 98.5 221 GLU B N 1
ATOM 4434 C CA . GLU B 1 221 ? -13.68 -16.438 -19.141 1 98.5 221 GLU B CA 1
ATOM 4435 C C . GLU B 1 221 ? -12.82 -17.062 -20.234 1 98.5 221 GLU B C 1
ATOM 4437 O O . GLU B 1 221 ? -13.07 -18.188 -20.672 1 98.5 221 GLU B O 1
ATOM 4442 N N . CYS B 1 222 ? -11.867 -16.328 -20.656 1 98.56 222 CYS B N 1
ATOM 4443 C CA . CYS B 1 222 ? -10.945 -16.781 -21.703 1 98.56 222 CYS B CA 1
ATOM 4444 C C . CYS B 1 222 ? -10.273 -18.094 -21.297 1 98.56 222 CYS B C 1
ATOM 4446 O O . CYS B 1 222 ? -10.141 -19 -22.125 1 98.56 222 CYS B O 1
ATOM 4448 N N . LEU B 1 223 ? -9.883 -18.25 -20.078 1 98.94 223 LEU B N 1
ATOM 4449 C CA . LEU B 1 223 ? -9.172 -19.438 -19.609 1 98.94 223 LEU B CA 1
ATOM 4450 C C . LEU B 1 223 ? -10.133 -20.609 -19.406 1 98.94 223 LEU B C 1
ATOM 4452 O O . LEU B 1 223 ? -9.773 -21.766 -19.656 1 98.94 223 LEU B O 1
ATOM 4456 N N . VAL B 1 224 ? -11.312 -20.281 -18.938 1 98.69 224 VAL B N 1
ATOM 4457 C CA . VAL B 1 224 ? -12.328 -21.328 -18.828 1 98.69 224 VAL B CA 1
ATOM 4458 C C . VAL B 1 224 ? -12.602 -21.938 -20.203 1 98.69 224 VAL B C 1
ATOM 4460 O O . VAL B 1 224 ? -12.719 -23.156 -20.344 1 98.69 224 VAL B O 1
ATOM 4463 N N . LYS B 1 225 ? -12.648 -21.141 -21.156 1 98.31 225 LYS B N 1
ATOM 4464 C CA . LYS B 1 225 ? -13.016 -21.578 -22.5 1 98.31 225 LYS B CA 1
ATOM 4465 C C . LYS B 1 225 ? -11.867 -22.328 -23.172 1 98.31 225 LYS B C 1
ATOM 4467 O O . LYS B 1 225 ? -12.094 -23.312 -23.875 1 98.31 225 LYS B O 1
ATOM 4472 N N . GLN B 1 226 ? -10.641 -21.859 -22.969 1 98.5 226 GLN B N 1
ATOM 4473 C CA . GLN B 1 226 ? -9.578 -22.359 -23.844 1 98.5 226 GLN B CA 1
ATOM 4474 C C . GLN B 1 226 ? -8.555 -23.156 -23.047 1 98.5 226 GLN B C 1
ATOM 4476 O O . GLN B 1 226 ? -8.031 -24.156 -23.531 1 98.5 226 GLN B O 1
ATOM 4481 N N . LEU B 1 227 ? -8.25 -22.734 -21.812 1 98.88 227 LEU B N 1
ATOM 4482 C CA . LEU B 1 227 ? -7.199 -23.391 -21.062 1 98.88 227 LEU B CA 1
ATOM 4483 C C . LEU B 1 227 ? -7.734 -24.625 -20.344 1 98.88 227 LEU B C 1
ATOM 4485 O O . LEU B 1 227 ? -7.082 -25.672 -20.312 1 98.88 227 LEU B O 1
ATOM 4489 N N . GLN B 1 228 ? -8.914 -24.453 -19.734 1 98.25 228 GLN B N 1
ATOM 4490 C CA . GLN B 1 228 ? -9.492 -25.531 -18.938 1 98.25 228 GLN B CA 1
ATOM 4491 C C . GLN B 1 228 ? -9.578 -26.828 -19.734 1 98.25 228 GLN B C 1
ATOM 4493 O O . GLN B 1 228 ? -9.164 -27.891 -19.25 1 98.25 228 GLN B O 1
ATOM 4498 N N . PRO B 1 229 ? -10.078 -26.844 -20.969 1 97.31 229 PRO B N 1
ATOM 4499 C CA . PRO B 1 229 ? -10.141 -28.078 -21.734 1 97.31 229 PRO B CA 1
ATOM 4500 C C . PRO B 1 229 ? -8.758 -28.672 -22 1 97.31 229 PRO B C 1
ATOM 4502 O O . PRO B 1 229 ? -8.609 -29.906 -22.062 1 97.31 229 PRO B O 1
ATOM 4505 N N . LEU B 1 230 ? -7.746 -27.859 -22.203 1 98.31 230 LEU B N 1
ATOM 4506 C CA . LEU B 1 230 ? -6.391 -28.344 -22.438 1 98.31 230 LEU B CA 1
ATOM 4507 C C . LEU B 1 230 ? -5.828 -29 -21.188 1 98.31 230 LEU B C 1
ATOM 4509 O O . LEU B 1 230 ? -5.148 -30.031 -21.281 1 98.31 230 LEU B O 1
ATOM 4513 N N . LEU B 1 231 ? -6.102 -28.406 -20.047 1 98.31 231 LEU B N 1
ATOM 4514 C CA . LEU B 1 231 ? -5.613 -28.969 -18.797 1 98.31 231 LEU B CA 1
ATOM 4515 C C . LEU B 1 231 ? -6.18 -30.375 -18.562 1 98.31 231 LEU B C 1
ATOM 4517 O O . LEU B 1 231 ? -5.469 -31.266 -18.109 1 98.31 231 LEU B O 1
ATOM 4521 N N . MET B 1 232 ? -7.387 -30.516 -18.891 1 95.69 232 MET B N 1
ATOM 4522 C CA . MET B 1 232 ? -8.047 -31.812 -18.734 1 95.69 232 MET B CA 1
ATOM 4523 C C . MET B 1 232 ? -7.535 -32.812 -19.766 1 95.69 232 MET B C 1
ATOM 4525 O O . MET B 1 232 ? -7.203 -33.938 -19.438 1 95.69 232 MET B O 1
ATOM 4529 N N . LYS B 1 233 ? -7.492 -32.406 -20.969 1 95.31 233 LYS B N 1
ATOM 4530 C CA . LYS B 1 233 ? -7.094 -33.25 -22.094 1 95.31 233 LYS B CA 1
ATOM 4531 C C . LYS B 1 233 ? -5.715 -33.875 -21.844 1 95.31 233 LYS B C 1
ATOM 4533 O O . LYS B 1 233 ? -5.484 -35.031 -22.156 1 95.31 233 LYS B O 1
ATOM 4538 N N . TYR B 1 234 ? -4.828 -33.062 -21.266 1 96.44 234 TYR B N 1
ATOM 4539 C CA . TYR B 1 234 ? -3.451 -33.531 -21.156 1 96.44 234 TYR B CA 1
ATOM 4540 C C . TYR B 1 234 ? -3.104 -33.906 -19.719 1 96.44 234 TYR B C 1
ATOM 4542 O O . TYR B 1 234 ? -1.927 -33.969 -19.359 1 96.44 234 TYR B O 1
ATOM 4550 N N . ASP B 1 235 ? -4.109 -34.094 -18.891 1 95.44 235 ASP B N 1
ATOM 4551 C CA . ASP B 1 235 ? -4.012 -34.594 -17.531 1 95.44 235 ASP B CA 1
ATOM 4552 C C . ASP B 1 235 ? -3.029 -33.781 -16.688 1 95.44 235 ASP B C 1
ATOM 4554 O O . ASP B 1 235 ? -2.105 -34.344 -16.094 1 95.44 235 ASP B O 1
ATOM 4558 N N . VAL B 1 236 ? -3.18 -32.5 -16.797 1 97.69 236 VAL B N 1
ATOM 4559 C CA . VAL B 1 236 ? -2.359 -31.609 -15.992 1 97.69 236 VAL B CA 1
ATOM 4560 C C . VAL B 1 236 ? -2.629 -31.844 -14.508 1 97.69 236 VAL B C 1
ATOM 4562 O O . VAL B 1 236 ? -3.783 -32 -14.094 1 97.69 236 VAL B O 1
ATOM 4565 N N . SER B 1 237 ? -1.536 -31.891 -13.688 1 97.62 237 SER B N 1
ATOM 4566 C CA . SER B 1 237 ? -1.656 -32.188 -12.266 1 97.62 237 SER B CA 1
ATOM 4567 C C . SER B 1 237 ? -2.328 -31.062 -11.516 1 97.62 237 SER B C 1
ATOM 4569 O O . SER B 1 237 ? -3.189 -31.297 -10.664 1 97.62 237 SER B O 1
ATOM 4571 N N . ALA B 1 238 ? -1.924 -29.828 -11.789 1 98.75 238 ALA B N 1
ATOM 4572 C CA . ALA B 1 238 ? -2.486 -28.672 -11.102 1 98.75 238 ALA B CA 1
ATOM 4573 C C . ALA B 1 238 ? -2.215 -27.391 -11.875 1 98.75 238 ALA B C 1
ATOM 4575 O O . ALA B 1 238 ? -1.214 -27.281 -12.586 1 98.75 238 ALA B O 1
ATOM 4576 N N . TYR B 1 239 ? -3.135 -26.453 -11.742 1 98.94 239 TYR B N 1
ATOM 4577 C CA . TYR B 1 239 ? -2.957 -25.078 -12.203 1 98.94 239 TYR B CA 1
ATOM 4578 C C . TYR B 1 239 ? -2.812 -24.125 -11.016 1 98.94 239 TYR B C 1
ATOM 4580 O O . TYR B 1 239 ? -3.666 -24.109 -10.125 1 98.94 239 TYR B O 1
ATOM 4588 N N . PHE B 1 240 ? -1.708 -23.359 -10.961 1 98.94 240 PHE B N 1
ATOM 4589 C CA . PHE B 1 240 ? -1.467 -22.375 -9.914 1 98.94 240 PHE B CA 1
ATOM 4590 C C . PHE B 1 240 ? -1.611 -20.953 -10.469 1 98.94 240 PHE B C 1
ATOM 4592 O O . PHE B 1 240 ? -1.161 -20.672 -11.578 1 98.94 240 PHE B O 1
ATOM 4599 N N . SER B 1 241 ? -2.264 -20.109 -9.68 1 98.94 241 SER B N 1
ATOM 4600 C CA . SER B 1 241 ? -2.48 -18.734 -10.125 1 98.94 241 SER B CA 1
ATOM 4601 C C . SER B 1 241 ? -2.52 -17.766 -8.953 1 98.94 241 SER B C 1
ATOM 4603 O O . SER B 1 241 ? -2.303 -18.172 -7.805 1 98.94 241 SER B O 1
ATOM 4605 N N . GLY B 1 242 ? -2.662 -16.484 -9.266 1 98.81 242 GLY B N 1
ATOM 4606 C CA . GLY B 1 242 ? -2.963 -15.391 -8.344 1 98.81 242 GLY B CA 1
ATOM 4607 C C . GLY B 1 242 ? -4.133 -14.539 -8.789 1 98.81 242 GLY B C 1
ATOM 4608 O O . GLY B 1 242 ? -5.215 -15.062 -9.078 1 98.81 242 GLY B O 1
ATOM 4609 N N . HIS B 1 243 ? -3.965 -13.289 -8.828 1 98.69 243 HIS B N 1
ATOM 4610 C CA . HIS B 1 243 ? -4.91 -12.305 -9.336 1 98.69 243 HIS B CA 1
ATOM 4611 C C . HIS B 1 243 ? -6.035 -12.047 -8.344 1 98.69 243 HIS B C 1
ATOM 4613 O O . HIS B 1 243 ? -6.41 -10.898 -8.102 1 98.69 243 HIS B O 1
ATOM 4619 N N . ASP B 1 244 ? -6.672 -13.039 -7.895 1 98.75 244 ASP B N 1
ATOM 4620 C CA . ASP B 1 244 ? -7.523 -12.875 -6.719 1 98.75 244 ASP B CA 1
ATOM 4621 C C . ASP B 1 244 ? -6.711 -13.008 -5.43 1 98.75 244 ASP B C 1
ATOM 4623 O O . ASP B 1 244 ? -5.84 -13.867 -5.324 1 98.75 244 ASP B O 1
ATOM 4627 N N . HIS B 1 245 ? -6.996 -12.102 -4.48 1 98.44 245 HIS B N 1
ATOM 4628 C CA . HIS B 1 245 ? -6.105 -11.859 -3.352 1 98.44 245 HIS B CA 1
ATOM 4629 C C . HIS B 1 245 ? -6.508 -12.711 -2.146 1 98.44 245 HIS B C 1
ATOM 4631 O O . HIS B 1 245 ? -6.805 -12.172 -1.077 1 98.44 245 HIS B O 1
ATOM 4637 N N . ASN B 1 246 ? -6.473 -13.938 -2.277 1 98.81 246 ASN B N 1
ATOM 4638 C CA . ASN B 1 246 ? -6.746 -14.906 -1.216 1 98.81 246 ASN B CA 1
ATOM 4639 C C . ASN B 1 246 ? -6.219 -16.297 -1.567 1 98.81 246 ASN B C 1
ATOM 4641 O O . ASN B 1 246 ? -5.414 -16.438 -2.49 1 98.81 246 ASN B O 1
ATOM 4645 N N . LEU B 1 247 ? -6.57 -17.375 -0.781 1 98.94 247 LEU B N 1
ATOM 4646 C CA . LEU B 1 247 ? -6.223 -18.766 -1.046 1 98.94 247 LEU B CA 1
ATOM 4647 C C . LEU B 1 247 ? -7.465 -19.578 -1.414 1 98.94 247 LEU B C 1
ATOM 4649 O O . LEU B 1 247 ? -8.508 -19.453 -0.765 1 98.94 247 LEU B O 1
ATOM 4653 N N . GLN B 1 248 ? -7.32 -20.312 -2.514 1 98.94 248 GLN B N 1
ATOM 4654 C CA . GLN B 1 248 ? -8.406 -21.203 -2.92 1 98.94 248 GLN B CA 1
ATOM 4655 C C . GLN B 1 248 ? -7.871 -22.531 -3.428 1 98.94 248 GLN B C 1
ATOM 4657 O O . GLN B 1 248 ? -6.816 -22.594 -4.062 1 98.94 248 GLN B O 1
ATOM 4662 N N . HIS B 1 249 ? -8.602 -23.609 -3.156 1 98.94 249 HIS B N 1
ATOM 4663 C CA . HIS B 1 249 ? -8.461 -24.875 -3.848 1 98.94 249 HIS B CA 1
ATOM 4664 C C . HIS B 1 249 ? -9.789 -25.312 -4.469 1 98.94 249 HIS B C 1
ATOM 4666 O O . HIS B 1 249 ? -10.766 -25.547 -3.758 1 98.94 249 HIS B O 1
ATOM 4672 N N . ILE B 1 250 ? -9.805 -25.328 -5.758 1 98.88 250 ILE B N 1
ATOM 4673 C CA . ILE B 1 250 ? -10.938 -25.781 -6.547 1 98.88 250 ILE B CA 1
ATOM 4674 C C . ILE B 1 250 ? -10.555 -27.047 -7.32 1 98.88 250 ILE B C 1
ATOM 4676 O O . ILE B 1 250 ? -9.492 -27.094 -7.945 1 98.88 250 ILE B O 1
ATOM 4680 N N . GLN B 1 251 ? -11.359 -28.047 -7.219 1 98.25 251 GLN B N 1
ATOM 4681 C CA . GLN B 1 251 ? -11.102 -29.297 -7.93 1 98.25 251 GLN B CA 1
ATOM 4682 C C . GLN B 1 251 ? -12.289 -29.672 -8.82 1 98.25 251 GLN B C 1
ATOM 4684 O O . GLN B 1 251 ? -13.422 -29.75 -8.344 1 98.25 251 GLN B O 1
ATOM 4689 N N . VAL B 1 252 ? -11.992 -29.844 -10.07 1 95.81 252 VAL B N 1
ATOM 4690 C CA . VAL B 1 252 ? -13.031 -30.203 -11.023 1 95.81 252 VAL B CA 1
ATOM 4691 C C . VAL B 1 252 ? -12.773 -31.625 -11.555 1 95.81 252 VAL B C 1
ATOM 4693 O O . VAL B 1 252 ? -11.664 -31.938 -11.977 1 95.81 252 VAL B O 1
ATOM 4696 N N . GLN B 1 253 ? -13.852 -32.375 -11.484 1 91.12 253 GLN B N 1
ATOM 4697 C CA . GLN B 1 253 ? -13.773 -33.781 -11.93 1 91.12 253 GLN B CA 1
ATOM 4698 C C . GLN B 1 253 ? -14.547 -33.969 -13.234 1 91.12 253 GLN B C 1
ATOM 4700 O O . GLN B 1 253 ? -15.68 -33.531 -13.367 1 91.12 253 GLN B O 1
ATOM 4705 N N . GLU B 1 254 ? -13.883 -34.5 -14.148 1 86.56 254 GLU B N 1
ATOM 4706 C CA . GLU B 1 254 ? -14.5 -35 -15.383 1 86.56 254 GLU B CA 1
ATOM 4707 C C . GLU B 1 254 ? -14.164 -36.469 -15.633 1 86.56 254 GLU B C 1
ATOM 4709 O O . GLU B 1 254 ? -13.07 -36.781 -16.094 1 86.56 254 GLU B O 1
ATOM 4714 N N . GLY B 1 255 ? -15.125 -37.344 -15.43 1 86.56 255 GLY B N 1
ATOM 4715 C CA . GLY B 1 255 ? -14.828 -38.781 -15.453 1 86.56 255 GLY B CA 1
ATOM 4716 C C . GLY B 1 255 ? -13.891 -39.219 -14.344 1 86.56 255 GLY B C 1
ATOM 4717 O O . GLY B 1 255 ? -14.164 -38.969 -13.164 1 86.56 255 GLY B O 1
ATOM 4718 N N . VAL B 1 256 ? -12.836 -39.75 -14.781 1 83.56 256 VAL B N 1
ATOM 4719 C CA . VAL B 1 256 ? -11.891 -40.25 -13.781 1 83.56 256 VAL B CA 1
ATOM 4720 C C . VAL B 1 256 ? -10.797 -39.219 -13.531 1 83.56 256 VAL B C 1
ATOM 4722 O O . VAL B 1 256 ? -10.055 -39.312 -12.555 1 83.56 256 VAL B O 1
ATOM 4725 N N . GLN B 1 257 ? -10.789 -38.219 -14.352 1 87.62 257 GLN B N 1
ATOM 4726 C CA . GLN B 1 257 ? -9.727 -37.219 -14.258 1 87.62 257 GLN B CA 1
ATOM 4727 C C . GLN B 1 257 ? -10.133 -36.062 -13.359 1 87.62 257 GLN B C 1
ATOM 4729 O O . GLN B 1 257 ? -11.273 -35.594 -13.406 1 87.62 257 GLN B O 1
ATOM 4734 N N . LYS B 1 258 ? -9.242 -35.688 -12.461 1 92.12 258 LYS B N 1
ATOM 4735 C CA . LYS B 1 258 ? -9.406 -34.531 -11.586 1 92.12 258 LYS B CA 1
ATOM 4736 C C . LYS B 1 258 ? -8.32 -33.5 -11.828 1 92.12 258 LYS B C 1
ATOM 4738 O O . LYS B 1 258 ? -7.137 -33.844 -11.922 1 92.12 258 LYS B O 1
ATOM 4743 N N . THR B 1 259 ? -8.727 -32.312 -12.062 1 95 259 THR B N 1
ATOM 4744 C CA . THR B 1 259 ? -7.766 -31.219 -12.18 1 95 259 THR B CA 1
ATOM 4745 C C . THR B 1 259 ? -7.891 -30.266 -10.992 1 95 259 THR B C 1
ATOM 4747 O O . THR B 1 259 ? -9 -29.859 -10.625 1 95 259 THR B O 1
ATOM 4750 N N . ASP B 1 260 ? -6.766 -29.938 -10.422 1 98.5 260 ASP B N 1
ATOM 4751 C CA . ASP B 1 260 ? -6.727 -29.047 -9.266 1 98.5 260 ASP B CA 1
ATOM 4752 C C . ASP B 1 260 ? -6.332 -27.641 -9.68 1 98.5 260 ASP B C 1
ATOM 4754 O O . ASP B 1 260 ? -5.41 -27.453 -10.477 1 98.5 260 ASP B O 1
ATOM 4758 N N . TYR B 1 261 ? -7.098 -26.672 -9.188 1 98.88 261 TYR B N 1
ATOM 4759 C CA . TYR B 1 261 ? -6.832 -25.25 -9.367 1 98.88 261 TYR B CA 1
ATOM 4760 C C . TYR B 1 261 ? -6.535 -24.578 -8.031 1 98.88 261 TYR B C 1
ATOM 4762 O O . TYR B 1 261 ? -7.379 -24.594 -7.125 1 98.88 261 TYR B O 1
ATOM 4770 N N . PHE B 1 262 ? -5.348 -24.062 -7.891 1 98.94 262 PHE B N 1
ATOM 4771 C CA . PHE B 1 262 ? -4.945 -23.375 -6.664 1 98.94 262 PHE B CA 1
ATOM 4772 C C . PHE B 1 262 ? -4.746 -21.891 -6.918 1 98.94 262 PHE B C 1
ATOM 4774 O O . PHE B 1 262 ? -4.035 -21.5 -7.848 1 98.94 262 PHE B O 1
ATOM 4781 N N . VAL B 1 263 ? -5.441 -21.062 -6.168 1 98.94 263 VAL B N 1
ATOM 4782 C CA . VAL B 1 263 ? -5.188 -19.625 -6.133 1 98.94 263 VAL B CA 1
ATOM 4783 C C . VAL B 1 263 ? -4.336 -19.266 -4.914 1 98.94 263 VAL B C 1
ATOM 4785 O O . VAL B 1 263 ? -4.711 -19.578 -3.781 1 98.94 263 VAL B O 1
ATOM 4788 N N . SER B 1 264 ? -3.186 -18.672 -5.156 1 98.81 264 SER B N 1
ATOM 4789 C CA . SER B 1 264 ? -2.254 -18.297 -4.098 1 98.81 264 SER B CA 1
ATOM 4790 C C . SER B 1 264 ? -1.92 -16.812 -4.168 1 98.81 264 SER B C 1
ATOM 4792 O O . SER B 1 264 ? -0.749 -16.438 -4.238 1 98.81 264 SER B O 1
ATOM 4794 N N . GLY B 1 265 ? -2.936 -15.938 -4.098 1 98.81 265 GLY B N 1
ATOM 4795 C CA . GLY B 1 265 ? -2.76 -14.508 -4.293 1 98.81 265 GLY B CA 1
ATOM 4796 C C . GLY B 1 265 ? -2.748 -13.727 -2.992 1 98.81 265 GLY B C 1
ATOM 4797 O O . GLY B 1 265 ? -3.23 -12.594 -2.938 1 98.81 265 GLY B O 1
ATOM 4798 N N . ALA B 1 266 ? -2.174 -14.273 -1.86 1 98.75 266 ALA B N 1
ATOM 4799 C CA . ALA B 1 266 ? -2.342 -13.68 -0.538 1 98.75 266 ALA B CA 1
ATOM 4800 C C . ALA B 1 266 ? -1.007 -13.188 0.015 1 98.75 266 ALA B C 1
ATOM 4802 O O . ALA B 1 266 ? -0.803 -13.164 1.231 1 98.75 266 ALA B O 1
ATOM 4803 N N . ALA B 1 267 ? -0.091 -12.797 -0.849 1 98.81 267 ALA B N 1
ATOM 4804 C CA . ALA B 1 267 ? 1.251 -12.5 -0.352 1 98.81 267 ALA B CA 1
ATOM 4805 C C . ALA B 1 267 ? 1.421 -11.008 -0.086 1 98.81 267 ALA B C 1
ATOM 4807 O O . ALA B 1 267 ? 2.504 -10.555 0.294 1 98.81 267 ALA B O 1
ATOM 4808 N N . ASN B 1 268 ? 0.34 -10.133 -0.231 1 98.06 268 ASN B N 1
ATOM 4809 C CA . ASN B 1 268 ? 0.456 -8.711 0.084 1 98.06 268 ASN B CA 1
ATOM 4810 C C . ASN B 1 268 ? -0.876 -8.125 0.548 1 98.06 268 ASN B C 1
ATOM 4812 O O . ASN B 1 268 ? -0.989 -7.648 1.679 1 98.06 268 ASN B O 1
ATOM 4816 N N . PHE B 1 269 ? -1.922 -8.156 -0.356 1 96.31 269 PHE B N 1
ATOM 4817 C CA . PHE B 1 269 ? -3.268 -7.703 -0.03 1 96.31 269 PHE B CA 1
ATOM 4818 C C . PHE B 1 269 ? -4.246 -8.875 -0.021 1 96.31 269 PHE B C 1
ATOM 4820 O O . PHE B 1 269 ? -4.238 -9.703 -0.932 1 96.31 269 PHE B O 1
ATOM 4827 N N . ILE B 1 270 ? -5.086 -8.922 0.994 1 98 270 ILE B N 1
ATOM 4828 C CA . ILE B 1 270 ? -5.969 -10.078 1.12 1 98 270 ILE B CA 1
ATOM 4829 C C . ILE B 1 270 ? -7.422 -9.633 0.987 1 98 270 ILE B C 1
ATOM 4831 O O . ILE B 1 270 ? -7.828 -8.625 1.581 1 98 270 ILE B O 1
ATOM 4835 N N . ASP B 1 271 ? -8.148 -10.305 0.2 1 97.38 271 ASP B N 1
ATOM 4836 C CA . ASP B 1 271 ? -9.562 -10.055 -0.084 1 97.38 271 ASP B CA 1
ATOM 4837 C C . ASP B 1 271 ? -10.422 -11.242 0.337 1 97.38 271 ASP B C 1
ATOM 4839 O O . ASP B 1 271 ? -10.289 -12.344 -0.213 1 97.38 271 ASP B O 1
ATOM 4843 N N . PRO B 1 272 ? -11.367 -11 1.22 1 97.5 272 PRO B N 1
ATOM 4844 C CA . PRO B 1 272 ? -12.203 -12.102 1.707 1 97.5 272 PRO B CA 1
ATOM 4845 C C . PRO B 1 272 ? -13.367 -12.422 0.77 1 97.5 272 PRO B C 1
ATOM 4847 O O . PRO B 1 272 ? -14.125 -13.359 1.023 1 97.5 272 PRO B O 1
ATOM 4850 N N . SER B 1 273 ? -13.492 -11.797 -0.284 1 97.62 273 SER B N 1
ATOM 4851 C CA . SER B 1 273 ? -14.672 -11.852 -1.145 1 97.62 273 SER B CA 1
ATOM 4852 C C . SER B 1 273 ? -14.938 -13.273 -1.627 1 97.62 273 SER B C 1
ATOM 4854 O O . SER B 1 273 ? -14 -14.008 -1.955 1 97.62 273 SER B O 1
ATOM 4856 N N . LYS B 1 274 ? -16.188 -13.656 -1.704 1 98.25 274 LYS B N 1
ATOM 4857 C CA . LYS B 1 274 ? -16.688 -14.898 -2.293 1 98.25 274 LYS B CA 1
ATOM 4858 C C . LYS B 1 274 ? -17.812 -14.633 -3.285 1 98.25 274 LYS B C 1
ATOM 4860 O O . LYS B 1 274 ? -18.688 -15.469 -3.477 1 98.25 274 LYS B O 1
ATOM 4865 N N . LYS B 1 275 ? -17.797 -13.492 -3.84 1 97.06 275 LYS B N 1
ATOM 4866 C CA . LYS B 1 275 ? -18.953 -13 -4.586 1 97.06 275 LYS B CA 1
ATOM 4867 C C . LYS B 1 275 ? -19.219 -13.859 -5.816 1 97.06 275 LYS B C 1
ATOM 4869 O O . LYS B 1 275 ? -20.344 -13.922 -6.305 1 97.06 275 LYS B O 1
ATOM 4874 N N . ASN B 1 276 ? -18.203 -14.586 -6.359 1 98.38 276 ASN B N 1
ATOM 4875 C CA . ASN B 1 276 ? -18.359 -15.398 -7.559 1 98.38 276 ASN B CA 1
ATOM 4876 C C . ASN B 1 276 ? -18.406 -16.891 -7.219 1 98.38 276 ASN B C 1
ATOM 4878 O O . ASN B 1 276 ? -17.938 -17.719 -7.992 1 98.38 276 ASN B O 1
ATOM 4882 N N . ARG B 1 277 ? -18.906 -17.203 -6.086 1 98.19 277 ARG B N 1
ATOM 4883 C CA . ARG B 1 277 ? -19 -18.578 -5.613 1 98.19 277 ARG B CA 1
ATOM 4884 C C . ARG B 1 277 ? -19.828 -19.438 -6.555 1 98.19 277 ARG B C 1
ATOM 4886 O O . ARG B 1 277 ? -19.547 -20.625 -6.734 1 98.19 277 ARG B O 1
ATOM 4893 N N . ASN B 1 278 ? -20.844 -18.828 -7.172 1 98.12 278 ASN B N 1
ATOM 4894 C CA . ASN B 1 278 ? -21.75 -19.578 -8.023 1 98.12 278 ASN B CA 1
ATOM 4895 C C . ASN B 1 278 ? -21.281 -19.594 -9.477 1 98.12 278 ASN B C 1
ATOM 4897 O O . ASN B 1 278 ? -21.984 -20.094 -10.352 1 98.12 278 ASN B O 1
ATOM 4901 N N . GLU B 1 279 ? -20.062 -19.078 -9.68 1 98.25 279 GLU B N 1
ATOM 4902 C CA . GLU B 1 279 ? -19.578 -18.969 -11.047 1 98.25 279 GLU B CA 1
ATOM 4903 C C . GLU B 1 279 ? -18.547 -20.062 -11.352 1 98.25 279 GLU B C 1
ATOM 4905 O O . GLU B 1 279 ? -17.938 -20.062 -12.422 1 98.25 279 GLU B O 1
ATOM 4910 N N . ILE B 1 280 ? -18.328 -20.922 -10.43 1 98.5 280 ILE B N 1
ATOM 4911 C CA . ILE B 1 280 ? -17.484 -22.094 -10.656 1 98.5 280 ILE B CA 1
ATOM 4912 C C . ILE B 1 280 ? -18.328 -23.359 -10.703 1 98.5 280 ILE B C 1
ATOM 4914 O O . ILE B 1 280 ? -19.5 -23.328 -10.32 1 98.5 280 ILE B O 1
ATOM 4918 N N . PRO B 1 281 ? -17.781 -24.5 -11.219 1 97.62 281 PRO B N 1
ATOM 4919 C CA . PRO B 1 281 ? -18.578 -25.719 -11.211 1 97.62 281 PRO B CA 1
ATOM 4920 C C . PRO B 1 281 ? -19.094 -26.078 -9.82 1 97.62 281 PRO B C 1
ATOM 4922 O O . PRO B 1 281 ? -18.375 -25.922 -8.836 1 97.62 281 PRO B O 1
ATOM 4925 N N . PRO B 1 282 ? -20.344 -26.562 -9.711 1 96.25 282 PRO B N 1
ATOM 4926 C CA . PRO B 1 282 ? -20.922 -26.891 -8.406 1 96.25 282 PRO B CA 1
ATOM 4927 C C . PRO B 1 282 ? -20.094 -27.906 -7.629 1 96.25 282 PRO B C 1
ATOM 4929 O O . PRO B 1 282 ? -19.562 -28.859 -8.219 1 96.25 282 PRO B O 1
ATOM 4932 N N . HIS B 1 283 ? -19.969 -27.719 -6.301 1 95.69 283 HIS B N 1
ATOM 4933 C CA . HIS B 1 283 ? -19.344 -28.625 -5.348 1 95.69 283 HIS B CA 1
ATOM 4934 C C . HIS B 1 283 ? -17.859 -28.797 -5.633 1 95.69 283 HIS B C 1
ATOM 4936 O O . HIS B 1 283 ? -17.25 -29.797 -5.246 1 95.69 283 HIS B O 1
ATOM 4942 N N . SER B 1 284 ? -17.281 -27.781 -6.344 1 98.12 284 SER B N 1
ATOM 4943 C CA . SER B 1 284 ? -15.875 -27.906 -6.73 1 98.12 284 SER B CA 1
ATOM 4944 C C . SER B 1 284 ? -14.961 -27.188 -5.738 1 98.12 284 SER B C 1
ATOM 4946 O O . SER B 1 284 ? -13.758 -27.453 -5.688 1 98.12 284 SER B O 1
ATOM 4948 N N . LEU B 1 285 ? -15.484 -26.25 -4.965 1 98.75 285 LEU B N 1
ATOM 4949 C CA . LEU B 1 285 ? -14.672 -25.516 -4.004 1 98.75 285 LEU B CA 1
ATOM 4950 C C . LEU B 1 285 ? -14.312 -26.391 -2.811 1 98.75 285 LEU B C 1
ATOM 4952 O O . LEU B 1 285 ? -15.188 -26.844 -2.078 1 98.75 285 LEU B O 1
ATOM 4956 N N . LEU B 1 286 ? -13.008 -26.578 -2.562 1 98.69 286 LEU B N 1
ATOM 4957 C CA . LEU B 1 286 ? -12.578 -27.422 -1.449 1 98.69 286 LEU B CA 1
ATOM 4958 C C . LEU B 1 286 ? -12.055 -26.562 -0.297 1 98.69 286 LEU B C 1
ATOM 4960 O O . LEU B 1 286 ? -12.094 -26.984 0.861 1 98.69 286 LEU B O 1
ATOM 4964 N N . PHE B 1 287 ? -11.562 -25.422 -0.622 1 98.88 287 PHE B N 1
ATOM 4965 C CA . PHE B 1 287 ? -10.992 -24.578 0.426 1 98.88 287 PHE B CA 1
ATOM 4966 C C . PHE B 1 287 ? -10.961 -23.125 -0.003 1 98.88 287 PHE B C 1
ATOM 4968 O O . PHE B 1 287 ? -10.727 -22.812 -1.173 1 98.88 287 PHE B O 1
ATOM 4975 N N . HIS B 1 288 ? -11.203 -22.219 0.906 1 98.88 288 HIS B N 1
ATOM 4976 C CA . HIS B 1 288 ? -11.062 -20.781 0.743 1 98.88 288 HIS B CA 1
ATOM 4977 C C . HIS B 1 288 ? -10.586 -20.125 2.037 1 98.88 288 HIS B C 1
ATOM 4979 O O . HIS B 1 288 ? -11.055 -20.484 3.123 1 98.88 288 HIS B O 1
ATOM 4985 N N . TRP B 1 289 ? -9.656 -19.203 1.944 1 98.81 289 TRP B N 1
ATOM 4986 C CA . TRP B 1 289 ? -9.234 -18.375 3.062 1 98.81 289 TRP B CA 1
ATOM 4987 C C . TRP B 1 289 ? -8.891 -16.969 2.59 1 98.81 289 TRP B C 1
ATOM 4989 O O . TRP B 1 289 ? -8.234 -16.797 1.557 1 98.81 289 TRP B O 1
ATOM 4999 N N . GLY B 1 290 ? -9.328 -15.969 3.268 1 98.38 290 GLY B N 1
ATOM 5000 C CA . GLY B 1 290 ? -8.977 -14.586 2.994 1 98.38 290 GLY B CA 1
ATOM 5001 C C . GLY B 1 290 ? -9.25 -13.656 4.168 1 98.38 290 GLY B C 1
ATOM 5002 O O . GLY B 1 290 ? -10.32 -13.062 4.262 1 98.38 290 GLY B O 1
ATOM 5003 N N . ASP B 1 291 ? -8.312 -13.508 5.078 1 97.12 291 ASP B N 1
ATOM 5004 C CA . ASP B 1 291 ? -8.422 -12.57 6.191 1 97.12 291 ASP B CA 1
ATOM 5005 C C . ASP B 1 291 ? -7.664 -11.273 5.891 1 97.12 291 ASP B C 1
ATOM 5007 O O . ASP B 1 291 ? -6.434 -11.25 5.926 1 97.12 291 ASP B O 1
ATOM 5011 N N . PRO B 1 292 ? -8.414 -10.203 5.695 1 94.38 292 PRO B N 1
ATOM 5012 C CA . PRO B 1 292 ? -7.746 -8.969 5.258 1 94.38 292 PRO B CA 1
ATOM 5013 C C . PRO B 1 292 ? -6.859 -8.367 6.344 1 94.38 292 PRO B C 1
ATOM 5015 O O . PRO B 1 292 ? -6.078 -7.453 6.066 1 94.38 292 PRO B O 1
ATOM 5018 N N . PHE B 1 293 ? -6.895 -8.805 7.555 1 92.06 293 PHE B N 1
ATOM 5019 C CA . PHE B 1 293 ? -6.113 -8.234 8.648 1 92.06 293 PHE B CA 1
ATOM 5020 C C . PHE B 1 293 ? -5.016 -9.195 9.086 1 92.06 293 PHE B C 1
ATOM 5022 O O . PHE B 1 293 ? -4.371 -8.977 10.117 1 92.06 293 PHE B O 1
ATOM 5029 N N . SER B 1 294 ? -4.855 -10.242 8.258 1 95.69 294 SER B N 1
ATOM 5030 C CA . SER B 1 294 ? -3.73 -11.148 8.461 1 95.69 294 SER B CA 1
ATOM 5031 C C . SER B 1 294 ? -2.463 -10.617 7.797 1 95.69 294 SER B C 1
ATOM 5033 O O . SER B 1 294 ? -2.516 -9.656 7.027 1 95.69 294 SER B O 1
ATOM 5035 N N . LEU B 1 295 ? -1.361 -11.25 8.211 1 97.31 295 LEU B N 1
ATOM 5036 C CA . LEU B 1 295 ? -0.097 -10.859 7.598 1 97.31 295 LEU B CA 1
ATOM 5037 C C . LEU B 1 295 ? 0.24 -11.758 6.414 1 97.31 295 LEU B C 1
ATOM 5039 O O . LEU B 1 295 ? 1.413 -12.031 6.152 1 97.31 295 LEU B O 1
ATOM 5043 N N . GLY B 1 296 ? -0.772 -12.297 5.738 1 98.38 296 GLY B N 1
ATOM 5044 C CA . GLY B 1 296 ? -0.614 -12.945 4.441 1 98.38 296 GLY B CA 1
ATOM 5045 C C . GLY B 1 296 ? -0.314 -14.422 4.543 1 98.38 296 GLY B C 1
ATOM 5046 O O . GLY B 1 296 ? -0.34 -15 5.637 1 98.38 296 GLY B O 1
ATOM 5047 N N . ALA B 1 297 ? -0.129 -14.992 3.352 1 98.94 297 ALA B N 1
ATOM 5048 C CA . ALA B 1 297 ? 0.054 -16.438 3.207 1 98.94 297 ALA B CA 1
ATOM 5049 C C . ALA B 1 297 ? 0.788 -16.766 1.911 1 98.94 297 ALA B C 1
ATOM 5051 O O . ALA B 1 297 ? 0.965 -15.898 1.052 1 98.94 297 ALA B O 1
ATOM 5052 N N . PHE B 1 298 ? 1.302 -17.953 1.851 1 98.94 298 PHE B N 1
ATOM 5053 C CA . PHE B 1 298 ? 1.935 -18.516 0.667 1 98.94 298 PHE B CA 1
ATOM 5054 C C . PHE B 1 298 ? 1.67 -20.016 0.581 1 98.94 298 PHE B C 1
ATOM 5056 O O . PHE B 1 298 ? 0.926 -20.578 1.394 1 98.94 298 PHE B O 1
ATOM 5063 N N . THR B 1 299 ? 2.16 -20.625 -0.481 1 98.94 299 THR B N 1
ATOM 5064 C CA . THR B 1 299 ? 1.917 -22.047 -0.719 1 98.94 299 THR B CA 1
ATOM 5065 C C . THR B 1 299 ? 3.23 -22.812 -0.747 1 98.94 299 THR B C 1
ATOM 5067 O O . THR B 1 299 ? 4.215 -22.359 -1.33 1 98.94 299 THR B O 1
ATOM 5070 N N . TYR B 1 300 ? 3.207 -23.906 -0.055 1 98.88 300 TYR B N 1
ATOM 5071 C CA . TYR B 1 300 ? 4.312 -24.859 -0.077 1 98.88 300 TYR B CA 1
ATOM 5072 C C . TYR B 1 300 ? 3.93 -26.125 -0.83 1 98.88 300 TYR B C 1
ATOM 5074 O O . TYR B 1 300 ? 2.84 -26.672 -0.631 1 98.88 300 TYR B O 1
ATOM 5082 N N . VAL B 1 301 ? 4.824 -26.578 -1.727 1 98.94 301 VAL B N 1
ATOM 5083 C CA . VAL B 1 301 ? 4.562 -27.75 -2.539 1 98.94 301 VAL B CA 1
ATOM 5084 C C . VAL B 1 301 ? 5.695 -28.766 -2.359 1 98.94 301 VAL B C 1
ATOM 5086 O O . VAL B 1 301 ? 6.867 -28.438 -2.584 1 98.94 301 VAL B O 1
ATOM 5089 N N . ASP B 1 302 ? 5.359 -29.938 -1.993 1 98.69 302 ASP B N 1
ATOM 5090 C CA . ASP B 1 302 ? 6.293 -31.047 -1.832 1 98.69 302 ASP B CA 1
ATOM 5091 C C . ASP B 1 302 ? 5.988 -32.188 -2.822 1 98.69 302 ASP B C 1
ATOM 5093 O O . ASP B 1 302 ? 4.898 -32.75 -2.797 1 98.69 302 ASP B O 1
ATOM 5097 N N . LEU B 1 303 ? 6.918 -32.469 -3.73 1 98.62 303 LEU B N 1
ATOM 5098 C CA . LEU B 1 303 ? 6.73 -33.5 -4.746 1 98.62 303 LEU B CA 1
ATOM 5099 C C . LEU B 1 303 ? 7.688 -34.656 -4.523 1 98.62 303 LEU B C 1
ATOM 5101 O O . LEU B 1 303 ? 8.906 -34.5 -4.598 1 98.62 303 LEU B O 1
ATOM 5105 N N . ASN B 1 304 ? 7.211 -35.812 -4.238 1 97.62 304 ASN B N 1
ATOM 5106 C CA . ASN B 1 304 ? 8.008 -37.031 -4.109 1 97.62 304 ASN B CA 1
ATOM 5107 C C . ASN B 1 304 ? 7.488 -38.125 -5.016 1 97.62 304 ASN B C 1
ATOM 5109 O O . ASN B 1 304 ? 6.684 -37.875 -5.914 1 97.62 304 ASN B O 1
ATOM 5113 N N . THR B 1 305 ? 8.031 -39.344 -4.855 1 95.94 305 THR B N 1
ATOM 5114 C CA . THR B 1 305 ? 7.707 -40.406 -5.785 1 95.94 305 THR B CA 1
ATOM 5115 C C . THR B 1 305 ? 6.297 -40.938 -5.531 1 95.94 305 THR B C 1
ATOM 5117 O O . THR B 1 305 ? 5.723 -41.625 -6.379 1 95.94 305 THR B O 1
ATOM 5120 N N . SER B 1 306 ? 5.691 -40.594 -4.426 1 96.06 306 SER B N 1
ATOM 5121 C CA . SER B 1 306 ? 4.387 -41.125 -4.055 1 96.06 306 SER B CA 1
ATOM 5122 C C . SER B 1 306 ? 3.273 -40.156 -4.363 1 96.06 306 SER B C 1
ATOM 5124 O O . SER B 1 306 ? 2.205 -40.531 -4.844 1 96.06 306 SER B O 1
ATOM 5126 N N . ASN B 1 307 ? 3.467 -38.875 -4.008 1 97.06 307 ASN B N 1
ATOM 5127 C CA . ASN B 1 307 ? 2.426 -37.906 -4.238 1 97.06 307 ASN B CA 1
ATOM 5128 C C . ASN B 1 307 ? 2.994 -36.469 -4.227 1 97.06 307 ASN B C 1
ATOM 5130 O O . ASN B 1 307 ? 4.156 -36.281 -3.873 1 97.06 307 ASN B O 1
ATOM 5134 N N . MET B 1 308 ? 2.227 -35.562 -4.699 1 98.38 308 MET B N 1
ATOM 5135 C CA . MET B 1 308 ? 2.416 -34.125 -4.52 1 98.38 308 MET B CA 1
ATOM 5136 C C . MET B 1 308 ? 1.521 -33.594 -3.408 1 98.38 308 MET B C 1
ATOM 5138 O O . MET B 1 308 ? 0.316 -33.844 -3.398 1 98.38 308 MET B O 1
ATOM 5142 N N . THR B 1 309 ? 2.121 -32.906 -2.461 1 98.69 309 THR B N 1
ATOM 5143 C CA . THR B 1 309 ? 1.362 -32.25 -1.392 1 98.69 309 THR B CA 1
ATOM 5144 C C . THR B 1 309 ? 1.408 -30.75 -1.531 1 98.69 309 THR B C 1
ATOM 5146 O O . THR B 1 309 ? 2.488 -30.156 -1.575 1 98.69 309 THR B O 1
ATOM 5149 N N . VAL B 1 310 ? 0.212 -30.141 -1.663 1 98.88 310 VAL B N 1
ATOM 5150 C CA . VAL B 1 310 ? 0.081 -28.688 -1.7 1 98.88 310 VAL B CA 1
ATOM 5151 C C . VAL B 1 310 ? -0.432 -28.188 -0.355 1 98.88 310 VAL B C 1
ATOM 5153 O O . VAL B 1 310 ? -1.504 -28.594 0.1 1 98.88 310 VAL B O 1
ATOM 5156 N N . THR B 1 311 ? 0.334 -27.25 0.278 1 98.94 311 THR B N 1
ATOM 5157 C CA . THR B 1 311 ? 0.009 -26.75 1.611 1 98.94 311 THR B CA 1
ATOM 5158 C C . THR B 1 311 ? -0.109 -25.234 1.609 1 98.94 311 THR B C 1
ATOM 5160 O O . THR B 1 311 ? 0.814 -24.531 1.186 1 98.94 311 THR B O 1
ATOM 5163 N N . PHE B 1 312 ? -1.262 -24.766 2.064 1 98.94 312 PHE B N 1
ATOM 5164 C CA . PHE B 1 312 ? -1.423 -23.344 2.312 1 98.94 312 PHE B CA 1
ATOM 5165 C C . PHE B 1 312 ? -0.93 -22.984 3.707 1 98.94 312 PHE B C 1
ATOM 5167 O O . PHE B 1 312 ? -1.33 -23.594 4.695 1 98.94 312 PHE B O 1
ATOM 5174 N N . MET B 1 313 ? -0.075 -21.906 3.746 1 98.81 313 MET B N 1
ATOM 5175 C CA . MET B 1 313 ? 0.541 -21.531 5.016 1 98.81 313 MET B CA 1
ATOM 5176 C C . MET B 1 313 ? 0.407 -20.031 5.273 1 98.81 313 MET B C 1
ATOM 5178 O O . MET B 1 313 ? 0.589 -19.234 4.359 1 98.81 313 MET B O 1
ATOM 5182 N N . LEU B 1 314 ? 0.109 -19.766 6.551 1 98.75 314 LEU B N 1
ATOM 5183 C CA . LEU B 1 314 ? 0.138 -18.359 6.973 1 98.75 314 LEU B CA 1
ATOM 5184 C C . LEU B 1 314 ? 1.569 -17.891 7.219 1 98.75 314 LEU B C 1
ATOM 5186 O O . LEU B 1 314 ? 2.473 -18.719 7.387 1 98.75 314 LEU B O 1
ATOM 5190 N N . SER B 1 315 ? 1.748 -16.609 7.262 1 98.62 315 SER B N 1
ATOM 5191 C CA . SER B 1 315 ? 3.066 -16.016 7.48 1 98.62 315 SER B CA 1
ATOM 5192 C C . SER B 1 315 ? 3.549 -16.25 8.906 1 98.62 315 SER B C 1
ATOM 5194 O O . SER B 1 315 ? 4.707 -15.984 9.227 1 98.62 315 SER B O 1
ATOM 5196 N N . ASN B 1 316 ? 2.775 -16.781 9.789 1 97.81 316 ASN B N 1
ATOM 5197 C CA . ASN B 1 316 ? 3.219 -17.109 11.133 1 97.81 316 ASN B CA 1
ATOM 5198 C C . ASN B 1 316 ? 3.547 -18.609 11.266 1 97.81 316 ASN B C 1
ATOM 5200 O O . ASN B 1 316 ? 3.766 -19.094 12.375 1 97.81 316 ASN B O 1
ATOM 5204 N N . GLY B 1 317 ? 3.396 -19.312 10.234 1 97.94 317 GLY B N 1
ATOM 5205 C CA . GLY B 1 317 ? 3.805 -20.703 10.227 1 97.94 317 GLY B CA 1
ATOM 5206 C C . GLY B 1 317 ? 2.639 -21.672 10.359 1 97.94 317 GLY B C 1
ATOM 5207 O O . GLY B 1 317 ? 2.801 -22.875 10.18 1 97.94 317 GLY B O 1
ATOM 5208 N N . LYS B 1 318 ? 1.496 -21.125 10.547 1 98.44 318 LYS B N 1
ATOM 5209 C CA . LYS B 1 318 ? 0.322 -21.984 10.688 1 98.44 318 LYS B CA 1
ATOM 5210 C C . LYS B 1 318 ? -0.08 -22.594 9.352 1 98.44 318 LYS B C 1
ATOM 5212 O O . LYS B 1 318 ? -0.17 -21.891 8.344 1 98.44 318 LYS B O 1
ATOM 5217 N N . VAL B 1 319 ? -0.329 -23.891 9.344 1 98.69 319 VAL B N 1
ATOM 5218 C CA . VAL B 1 319 ? -0.855 -24.594 8.18 1 98.69 319 VAL B CA 1
ATOM 5219 C C . VAL B 1 319 ? -2.373 -24.438 8.125 1 98.69 319 VAL B C 1
ATOM 5221 O O . VAL B 1 319 ? -3.07 -24.766 9.086 1 98.69 319 VAL B O 1
ATOM 5224 N N . LEU B 1 320 ? -2.879 -24.031 7.008 1 98.81 320 LEU B N 1
ATOM 5225 C CA . LEU B 1 320 ? -4.312 -23.797 6.855 1 98.81 320 LEU B CA 1
ATOM 5226 C C . LEU B 1 320 ? -4.984 -25 6.191 1 98.81 320 LEU B C 1
ATOM 5228 O O . LEU B 1 320 ? -6.152 -25.281 6.457 1 98.81 320 LEU B O 1
ATOM 5232 N N . TYR B 1 321 ? -4.332 -25.578 5.316 1 98.75 321 TYR B N 1
ATOM 5233 C CA . TYR B 1 321 ? -4.938 -26.547 4.41 1 98.75 321 TYR B CA 1
ATOM 5234 C C . TYR B 1 321 ? -3.867 -27.344 3.67 1 98.75 321 TYR B C 1
ATOM 5236 O O . TYR B 1 321 ? -2.791 -26.828 3.371 1 98.75 321 TYR B O 1
ATOM 5244 N N . ALA B 1 322 ? -4.105 -28.641 3.418 1 98.75 322 ALA B N 1
ATOM 5245 C CA . ALA B 1 322 ? -3.234 -29.469 2.592 1 98.75 322 ALA B CA 1
ATOM 5246 C C . ALA B 1 322 ? -4.051 -30.391 1.699 1 98.75 322 ALA B C 1
ATOM 5248 O O . ALA B 1 322 ? -5.113 -30.875 2.102 1 98.75 322 ALA B O 1
ATOM 5249 N N . SER B 1 323 ? -3.52 -30.609 0.553 1 98.5 323 SER B N 1
ATOM 5250 C CA . SER B 1 323 ? -4.129 -31.531 -0.404 1 98.5 323 SER B CA 1
ATOM 5251 C C . SER B 1 323 ? -3.074 -32.375 -1.1 1 98.5 323 SER B C 1
ATOM 5253 O O . SER B 1 323 ? -1.933 -31.938 -1.272 1 98.5 323 SER B O 1
ATOM 5255 N N . HIS B 1 324 ? -3.486 -33.594 -1.495 1 97.56 324 HIS B N 1
ATOM 5256 C CA . HIS B 1 324 ? -2.564 -34.531 -2.131 1 97.56 324 HIS B CA 1
ATOM 5257 C C . HIS B 1 324 ? -3.006 -34.875 -3.555 1 97.56 324 HIS B C 1
ATOM 5259 O O . HIS B 1 324 ? -4.203 -34.906 -3.842 1 97.56 324 HIS B O 1
ATOM 5265 N N . LYS B 1 325 ? -2.07 -35.062 -4.363 1 96.81 325 LYS B N 1
ATOM 5266 C CA . LYS B 1 325 ? -2.271 -35.469 -5.75 1 96.81 325 LYS B CA 1
ATOM 5267 C C . LYS B 1 325 ? -1.307 -36.562 -6.145 1 96.81 325 LYS B C 1
ATOM 5269 O O . LYS B 1 325 ? -0.104 -36.469 -5.895 1 96.81 325 LYS B O 1
ATOM 5274 N N . MET B 1 326 ? -1.829 -37.625 -6.75 1 95.5 326 MET B N 1
ATOM 5275 C CA . MET B 1 326 ? -1.008 -38.75 -7.227 1 95.5 326 MET B CA 1
ATOM 5276 C C . MET B 1 326 ? -0.293 -38.375 -8.523 1 95.5 326 MET B C 1
ATOM 5278 O O . MET B 1 326 ? -0.772 -37.531 -9.281 1 95.5 326 MET B O 1
ATOM 5282 N N . PRO B 1 327 ? 0.909 -39 -8.805 1 96.38 327 PRO B N 1
ATOM 5283 C CA . PRO B 1 327 ? 1.61 -38.719 -10.062 1 96.38 327 PRO B CA 1
ATOM 5284 C C . PRO B 1 327 ? 0.861 -39.25 -11.281 1 96.38 327 PRO B C 1
ATOM 5286 O O . PRO B 1 327 ? 0.01 -40.125 -11.148 1 96.38 327 PRO B O 1
ATOM 5289 N N . ARG B 1 328 ? 1.255 -38.656 -12.445 1 93.19 328 ARG B N 1
ATOM 5290 C CA . ARG B 1 328 ? 0.791 -39.219 -13.719 1 93.19 328 ARG B CA 1
ATOM 5291 C C . ARG B 1 328 ? 1.546 -40.469 -14.078 1 93.19 328 ARG B C 1
ATOM 5293 O O . ARG B 1 328 ? 2.738 -40.594 -13.789 1 93.19 328 ARG B O 1
ATOM 5300 N N . TYR B 1 329 ? 0.78 -41.469 -14.633 1 82 329 TYR B N 1
ATOM 5301 C CA . TYR B 1 329 ? 1.447 -42.656 -15.117 1 82 329 TYR B CA 1
ATOM 5302 C C . TYR B 1 329 ? 1.185 -42.875 -16.609 1 82 329 TYR B C 1
ATOM 5304 O O . TYR B 1 329 ? 0.066 -42.656 -17.078 1 82 329 TYR B O 1
ATOM 5312 N N . PHE B 1 330 ? 2.328 -42.938 -17.281 1 69.31 330 PHE B N 1
ATOM 5313 C CA . PHE B 1 330 ? 2.23 -43.219 -18.703 1 69.31 330 PHE B CA 1
ATOM 5314 C C . PHE B 1 330 ? 2.629 -44.656 -19 1 69.31 330 PHE B C 1
ATOM 5316 O O . PHE B 1 330 ? 3.43 -45.25 -18.281 1 69.31 330 PHE B O 1
#

Organism: Nephila pilipes (NCBI:txid299642)

Solvent-accessible surface area (backbone atoms only — not comparable to full-atom values): 33468 Å² total; per-residue (Å²): 135,82,81,78,79,80,77,78,77,80,76,76,64,80,68,71,76,68,65,82,56,90,64,72,72,57,43,38,28,36,37,36,35,6,33,37,15,42,37,80,51,70,69,18,54,42,72,21,27,39,35,23,36,51,34,52,28,53,49,19,60,73,69,56,48,62,33,32,42,35,24,9,22,65,29,30,69,42,28,44,82,43,69,78,36,63,55,57,45,36,39,44,53,61,47,51,68,41,79,48,50,73,32,45,29,43,45,36,51,20,59,31,17,58,66,35,30,54,69,24,54,34,56,35,29,82,74,36,93,33,46,41,18,92,48,71,51,52,76,49,81,47,60,27,42,98,56,90,48,30,33,36,40,37,38,38,34,38,42,54,60,32,12,45,46,48,87,92,46,63,60,50,74,48,36,49,83,73,32,58,66,69,61,20,49,51,52,52,52,50,48,52,52,51,48,69,69,56,82,41,27,37,33,36,38,38,24,9,62,28,49,66,35,33,23,76,56,27,43,30,66,61,34,50,69,57,45,48,58,51,39,59,75,53,64,31,52,32,38,41,17,8,77,37,28,18,38,36,36,35,45,51,72,59,89,89,48,64,38,37,37,36,32,31,3,17,16,44,46,26,43,60,52,54,80,22,56,84,66,43,70,85,93,18,73,76,46,75,51,33,59,61,86,53,48,31,25,39,32,40,35,42,32,42,95,71,35,34,38,45,31,39,29,38,29,84,68,48,75,76,48,74,48,77,42,72,63,56,84,131,132,85,79,78,78,77,76,77,77,77,75,72,65,82,69,69,74,69,65,81,57,92,63,73,72,57,44,37,27,37,36,37,34,6,31,36,16,41,37,82,50,68,69,18,53,44,72,21,27,40,34,24,35,52,36,53,28,55,50,20,62,73,69,57,49,62,32,31,41,35,24,10,21,65,28,31,68,43,29,43,81,43,67,79,37,66,54,58,48,36,37,43,52,61,44,51,69,41,80,47,53,72,32,45,31,45,45,36,52,20,60,32,17,60,65,35,30,53,68,24,53,34,56,34,30,81,74,36,94,33,47,42,18,92,48,71,50,51,74,49,81,47,61,27,42,98,55,91,47,31,32,36,40,36,39,36,34,39,42,55,60,32,12,45,46,49,86,93,45,64,60,49,77,48,38,50,83,73,31,58,64,68,62,22,49,51,51,52,52,50,47,52,53,52,48,69,68,56,82,40,27,38,34,37,39,35,22,9,62,28,48,68,35,35,24,77,56,26,44,30,66,62,35,49,70,58,46,48,58,51,40,60,74,55,64,30,53,34,38,42,17,8,76,37,26,18,40,36,36,35,45,50,73,59,89,91,48,63,39,37,38,37,32,30,3,15,16,44,46,26,42,59,52,56,81,24,56,84,68,41,70,84,93,19,74,75,45,75,51,36,59,62,87,53,48,33,26,37,33,41,35,42,33,43,97,72,34,33,38,43,31,38,30,37,29,85,68,48,75,74,47,73,48,78,42,71,62,57,83,132

Secondary structure (DSSP, 8-state):
-------------GGGG---------SEEEEEE-S----SSTT---HHHHHHHHHHHHHHHHH---EEEE-S--STTT--SSTT-HHIIIIIITTT--GGG-S-EEE---HHHHTS-HHHHHHGGGT-SSEE--SSSEEEEEE-TTSS-EEEEEE--HHHHH-BPPTT-TTSPPBGGGS-HHHHHHHHHHHHHHHHH---SEEEEE-SS-SS-SSSS---HHHHHHHHHHHHHTT-SEEEE-SSSSEEEEEEEETTEEEEEEEE--SS------TTGGGS-TT-EEEEE--TTS--EEEEEEE-SS-EEEEEEETTS-EEEEEEEPPP--/-------------GGGG---------SEEEEEE-S----SSTT---HHHHHHHHHHHHHHHHH---EEEE-S--STTT--SSTT-HHIIIIIITTT--GGG-S-EEE---HHHHTS-HHHHHHGGGT-SSEE--SSSEEEEEE-TTSS-EEEEEE--HHHHH-BPPTT-TTSPPBGGGS-HHHHHHHHHHHHHHHHH---SEEEEE-SS-SS-SSSS---HHHHHHHHHHHHHTT-SEEEE-SSSSEEEEEEEETTEEEEEEEE--SS------TTGGGS-TT-EEEEE--TTS--EEEEEEE-SS-EEEEEEETTS-EEEEEEEPPP--

Foldseek 3Di:
DDPPPPPPPPPPDPVPVLPVPVPPLQWAKEWEAEQLFAEPDPVRHDLLLLLLLVLVLVVLVRRPHAEYEYAEPNHPDAAAAALPGCSCCRRPCVSNVHPSLLHAYADAYDQSNVSHCVVSLCVNCVVDSHYDNVDNWDWDKDDRPPDPAIEIETEHEVCLQAAHADPVCNLEAHDRVNHPPVSNVVRLVVVLVVLVPDPGQAYEYEHAAFCADQFSSGHRPSCVVRVVVSCQVSLHQEYEYESAAWWWWFWDDDVPGIYIYIYRRPSGAFGQGRNNVVVDPPPGTDDIDTDRPFSTWIWMWIGHQAWIKIWIAGSVGDTDDIDITGTDDD/DPPPPCPPPCPPDPVPVLPVPVPPLQWAKEWEAEQLFAEPDPVRHDLLLLLLLVLVLVVLVRRPHAEYEYAEPNHPDAAAAALPGCSCCRRPCVSNVHPSLLHAYAYAYDQSNVSHCVVSLCVNCVVDSHYDNVDNWDWDKDDRPPDRAIEIETEHEVCLQAAHADSVCNLEAHDRVNHPPVSNVVRLVVVLVVLVPDPGQAYEYEHAAFCADQFSSGHRPSCVVRVVVSCQVSLHQEYEYESAAWWWWFWDDDVPGIYIYIYRRPSGAFGQGRNRVVVDPPPGTDDIDTDRPFSTWIWMWIGHQAWIKIWIAGSVGDTDDIDITGTDDD

Sequence (660 aa):
MMTFKATCLFFASITEFLNVSTCLKSSLKLEVLADWGGIPIFPYKTFVELAVGREMALLASKLGIDAILALGDNFYLNGVKDVTDERFKGTFETAFNYESLDVPWLVVAGNHDYYGNVSAQIAYTKMSNRWFFPDFYYVKNFRIPYSNMTVDVVMIDTVLLCGHTDPKEPYKQPLLDSVPKKTREKQWEWLEDTLKLSKANYLLVCGHYPVYSISTHGPTECLVKQLQPLLMKYDVSAYFSGHDHNLQHIQVQEGVQKTDYFVSGAANFIDPSKKNRNEIPPHSLLFHWGDPFSLGAFTYVDLNTSNMTVTFMLSNGKVLYASHKMPRYFMMTFKATCLFFASITEFLNVSTCLKSSLKLEVLADWGGIPIFPYKTFVELAVGREMALLASKLGIDAILALGDNFYLNGVKDVTDERFKGTFETAFNYESLDVPWLVVAGNHDYYGNVSAQIAYTKMSNRWFFPDFYYVKNFRIPYSNMTVDVVMIDTVLLCGHTDPKEPYKQPLLDSVPKKTREKQWEWLEDTLKLSKANYLLVCGHYPVYSISTHGPTECLVKQLQPLLMKYDVSAYFSGHDHNLQHIQVQEGVQKTDYFVSGAANFIDPSKKNRNEIPPHSLLFHWGDPFSLGAFTYVDLNTSNMTVTFMLSNGKVLYASHKMPRYF

pLDDT: mean 92.44, std 17.63, range [22.39, 99.0]

InterPro domains:
  IPR004843 Calcineurin-like, phosphoesterase domain [PF00149] (58-246)
  IPR024927 Purple acid phosphatase [PIRSF000898] (21-324)
  IPR024927 Purple acid phosphatase [cd07378] (32-317)
  IPR029052 Metallo-dependent phosphatase-like [G3DSA:3.60.21.10] (24-329)
  IPR029052 Metallo-dependent phosphatase-like [SSF56300] (28-321)
  IPR051558 Metallophosphoesterase Purple Acid Phosphatase [PTHR10161] (23-324)